Protein AF-A0A7R9KCW9-F1 (afdb_monomer)

Structure (mmCIF, N/CA/C/O backbone):
data_AF-A0A7R9KCW9-F1
#
_entry.id   AF-A0A7R9KCW9-F1
#
loop_
_atom_site.group_PDB
_atom_site.id
_atom_site.type_symbol
_atom_site.label_atom_id
_atom_site.label_alt_id
_atom_site.label_comp_id
_atom_site.label_asym_id
_atom_site.label_entity_id
_atom_site.label_seq_id
_atom_site.pdbx_PDB_ins_code
_atom_site.Cartn_x
_atom_site.Cartn_y
_atom_site.Cartn_z
_atom_site.occupancy
_atom_site.B_iso_or_equiv
_atom_site.auth_seq_id
_atom_site.auth_comp_id
_atom_site.auth_asym_id
_atom_site.auth_atom_id
_atom_site.pdbx_PDB_model_num
ATOM 1 N N . MET A 1 1 ? 47.725 -15.014 -24.627 1.00 50.59 1 MET A N 1
ATOM 2 C CA . MET A 1 1 ? 46.656 -14.684 -23.654 1.00 50.59 1 MET A CA 1
ATOM 3 C C . MET A 1 1 ? 46.216 -15.832 -22.733 1.00 50.59 1 MET A C 1
ATOM 5 O O . MET A 1 1 ? 45.660 -15.513 -21.702 1.00 50.59 1 MET A O 1
ATOM 9 N N . LYS A 1 2 ? 46.487 -17.127 -22.988 1.00 50.28 2 LYS A N 1
ATOM 10 C CA . LYS A 1 2 ? 46.028 -18.218 -22.088 1.00 50.28 2 LYS A CA 1
ATOM 11 C C . LYS A 1 2 ? 46.997 -18.673 -20.974 1.00 50.28 2 LYS A C 1
ATOM 13 O O . LYS A 1 2 ? 46.627 -19.536 -20.196 1.00 50.28 2 LYS A O 1
ATOM 18 N N . LEU A 1 3 ? 48.206 -18.106 -20.860 1.00 45.25 3 LEU A N 1
ATOM 19 C CA . LEU A 1 3 ? 49.183 -18.515 -19.830 1.00 45.25 3 LEU A CA 1
ATOM 20 C C . LEU A 1 3 ? 49.210 -17.591 -18.592 1.00 45.25 3 LEU A C 1
ATOM 22 O O . LEU A 1 3 ? 49.434 -18.066 -17.485 1.00 45.25 3 LEU A O 1
ATOM 26 N N . ASN A 1 4 ? 48.906 -16.294 -18.750 1.00 45.84 4 ASN A N 1
ATOM 27 C CA . ASN A 1 4 ? 48.857 -15.345 -17.626 1.00 45.84 4 ASN A CA 1
ATOM 28 C C . ASN A 1 4 ? 47.633 -15.541 -16.713 1.00 45.84 4 ASN A C 1
ATOM 30 O O . ASN A 1 4 ? 47.723 -15.254 -15.524 1.00 45.8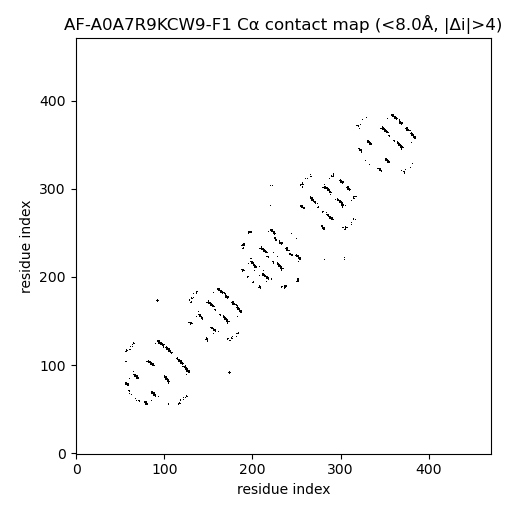4 4 ASN A O 1
ATOM 34 N N . GLU A 1 5 ? 46.512 -16.064 -17.223 1.00 47.97 5 GLU A N 1
ATOM 35 C CA . GLU A 1 5 ? 45.316 -16.299 -16.393 1.00 47.97 5 GLU A CA 1
ATOM 36 C C . GLU A 1 5 ? 45.445 -17.519 -15.472 1.00 47.97 5 GLU A C 1
ATOM 38 O O . GLU A 1 5 ? 44.931 -17.509 -14.355 1.00 47.97 5 GLU A O 1
ATOM 43 N N . ILE A 1 6 ? 46.212 -18.537 -15.879 1.00 53.75 6 ILE A N 1
ATOM 44 C CA . ILE A 1 6 ? 46.483 -19.719 -15.045 1.00 53.75 6 ILE A CA 1
ATOM 45 C C . ILE A 1 6 ? 47.361 -19.329 -13.842 1.00 53.75 6 ILE A C 1
ATOM 47 O O . ILE A 1 6 ? 47.156 -19.822 -12.735 1.00 53.75 6 ILE A O 1
ATOM 51 N N . LEU A 1 7 ? 48.289 -18.382 -14.027 1.00 51.69 7 LEU A N 1
ATOM 52 C CA . LEU A 1 7 ? 49.165 -17.900 -12.956 1.00 51.69 7 LEU A CA 1
ATOM 53 C C . LEU A 1 7 ? 48.413 -17.063 -11.904 1.00 51.69 7 LEU A C 1
ATOM 55 O O . LEU A 1 7 ? 48.680 -17.195 -10.712 1.00 51.69 7 LEU A O 1
ATOM 59 N N . LEU A 1 8 ? 47.447 -16.237 -12.322 1.00 52.38 8 LEU A N 1
ATOM 60 C CA . LEU A 1 8 ? 46.655 -15.391 -11.416 1.00 52.38 8 LEU A CA 1
ATOM 61 C C . LEU A 1 8 ? 45.645 -16.211 -10.582 1.00 52.38 8 LEU A C 1
ATOM 63 O O . LEU A 1 8 ? 45.376 -15.890 -9.421 1.00 52.38 8 LEU A O 1
ATOM 67 N N . SER A 1 9 ? 45.135 -17.309 -11.149 1.00 49.50 9 SER A N 1
ATOM 68 C CA . SER A 1 9 ? 44.224 -18.247 -10.476 1.00 49.50 9 SER A CA 1
ATOM 69 C C . SER A 1 9 ? 44.904 -19.035 -9.347 1.00 49.50 9 SER A C 1
ATOM 71 O O . SER A 1 9 ? 44.317 -19.214 -8.284 1.00 49.50 9 SER A O 1
ATOM 73 N N . ILE A 1 10 ? 46.161 -19.450 -9.523 1.00 56.12 10 ILE A N 1
ATOM 74 C CA . ILE A 1 10 ? 46.892 -20.211 -8.494 1.00 56.12 10 ILE A CA 1
ATOM 75 C C . ILE A 1 10 ? 47.267 -19.314 -7.298 1.00 56.12 10 ILE A C 1
ATOM 77 O O . ILE A 1 10 ? 47.242 -19.757 -6.149 1.00 56.12 10 ILE A O 1
ATOM 81 N N . VAL A 1 11 ? 47.561 -18.033 -7.548 1.00 56.53 11 VAL A N 1
ATOM 82 C CA . VAL A 1 11 ? 47.924 -17.055 -6.505 1.00 56.53 11 VAL A CA 1
ATOM 83 C C . VAL A 1 11 ? 46.717 -16.658 -5.644 1.00 56.53 11 VAL A C 1
ATOM 85 O O . VAL A 1 11 ? 46.855 -16.494 -4.435 1.00 56.53 11 VAL A O 1
ATOM 88 N N . THR A 1 12 ? 45.520 -16.566 -6.227 1.00 55.66 12 THR A N 1
ATOM 89 C CA . THR A 1 12 ? 44.288 -16.196 -5.504 1.00 55.66 12 THR A CA 1
ATOM 90 C C . THR A 1 12 ? 43.743 -17.329 -4.625 1.00 55.66 12 THR A C 1
ATOM 92 O O . THR A 1 12 ? 43.271 -17.067 -3.517 1.00 55.66 12 THR A O 1
ATOM 95 N N . SER A 1 13 ? 43.892 -18.595 -5.031 1.00 51.84 13 SER A N 1
ATOM 96 C CA . SER A 1 13 ? 43.466 -19.754 -4.225 1.00 51.84 13 SER A CA 1
ATOM 97 C C . SER A 1 13 ? 44.327 -20.007 -2.977 1.00 51.84 13 SER A C 1
ATOM 99 O O . SER A 1 13 ? 43.829 -20.547 -1.991 1.00 51.84 13 SER A O 1
ATOM 101 N N . LEU A 1 14 ? 45.596 -19.585 -2.971 1.00 51.84 14 LEU A N 1
ATOM 102 C CA . LEU A 1 14 ? 46.487 -19.724 -1.808 1.00 51.84 14 LEU A CA 1
ATOM 103 C C . LEU A 1 14 ? 46.259 -18.645 -0.733 1.00 51.84 14 LEU A C 1
ATOM 105 O O . LEU A 1 14 ? 46.541 -18.890 0.438 1.00 51.84 14 LEU A O 1
ATOM 109 N N . VAL A 1 15 ? 45.711 -17.482 -1.098 1.00 52.06 15 VAL A N 1
ATOM 110 C CA . VAL A 1 15 ? 45.408 -16.377 -0.164 1.00 52.06 15 VAL A CA 1
ATOM 111 C C . VAL A 1 15 ? 44.130 -16.648 0.648 1.00 52.06 15 VAL A C 1
ATOM 113 O O . VAL A 1 15 ? 44.055 -16.289 1.821 1.00 52.06 15 VAL A O 1
ATOM 116 N N . LEU A 1 16 ? 43.160 -17.370 0.080 1.00 51.16 16 LEU A N 1
ATOM 117 C CA . LEU A 1 16 ? 41.900 -17.739 0.746 1.00 51.16 16 LEU A CA 1
ATOM 118 C C . LEU A 1 16 ? 42.031 -18.889 1.764 1.00 51.16 16 LEU A C 1
ATOM 120 O O . LEU A 1 16 ? 41.194 -19.013 2.654 1.00 51.16 16 LEU A O 1
ATOM 124 N N . LEU A 1 17 ? 43.099 -19.690 1.700 1.00 49.34 17 LEU A N 1
ATOM 125 C CA . LEU A 1 17 ? 43.396 -20.738 2.691 1.00 49.34 17 LEU A CA 1
ATOM 126 C C . LEU A 1 17 ? 44.039 -20.198 3.983 1.00 49.34 17 LEU A C 1
ATOM 128 O O . LEU A 1 17 ? 44.096 -20.912 4.979 1.00 49.34 17 LEU A O 1
ATOM 132 N N . VAL A 1 18 ? 44.504 -18.944 3.983 1.00 49.41 18 VAL A N 1
ATOM 133 C CA . VAL A 1 18 ? 45.162 -18.300 5.137 1.00 49.41 18 VAL A CA 1
ATOM 134 C C . VAL A 1 18 ? 44.185 -17.447 5.963 1.00 49.41 18 VAL A C 1
ATOM 136 O O . VAL A 1 18 ? 44.467 -17.152 7.120 1.00 49.41 18 VAL A O 1
ATOM 139 N N . LEU A 1 19 ? 43.014 -17.096 5.418 1.00 49.84 19 LEU A N 1
ATOM 140 C CA . LEU A 1 19 ? 42.049 -16.194 6.065 1.00 49.84 19 LEU A CA 1
ATOM 141 C C . LEU A 1 19 ? 40.891 -16.897 6.801 1.00 49.84 19 LEU A C 1
ATOM 143 O O . LEU A 1 19 ? 40.181 -16.238 7.546 1.00 49.84 19 LEU A O 1
ATOM 147 N N . ASN A 1 20 ? 40.739 -18.221 6.680 1.00 44.97 20 ASN A N 1
ATOM 148 C CA . ASN A 1 20 ? 39.647 -18.992 7.307 1.00 44.97 20 ASN A CA 1
ATOM 149 C C . ASN A 1 20 ? 40.107 -19.862 8.494 1.00 44.97 20 ASN A C 1
ATOM 151 O O . ASN A 1 20 ? 39.636 -20.980 8.683 1.00 44.97 20 ASN A O 1
ATOM 155 N N . GLY A 1 21 ? 41.066 -19.367 9.278 1.00 47.62 21 GLY A N 1
ATOM 156 C CA . GLY A 1 21 ? 41.681 -20.100 10.388 1.00 47.62 21 GLY A CA 1
ATOM 157 C C . GLY A 1 21 ? 41.572 -19.417 11.747 1.00 47.62 21 GLY A C 1
ATOM 158 O O . GLY A 1 21 ? 42.466 -19.628 12.556 1.00 47.62 21 GLY A O 1
ATOM 159 N N . CYS A 1 22 ? 40.557 -18.583 11.989 1.00 36.50 22 CYS A N 1
ATOM 160 C CA . CYS A 1 22 ? 40.242 -18.008 13.303 1.00 36.50 22 CYS A CA 1
ATOM 161 C C . CYS A 1 22 ? 38.796 -17.496 13.303 1.00 36.50 22 CYS A C 1
ATOM 163 O O . CYS A 1 22 ? 38.552 -16.410 12.800 1.00 36.50 22 CYS A O 1
ATOM 165 N N . ASP A 1 23 ? 37.861 -18.262 13.865 1.00 32.44 23 ASP A N 1
ATOM 166 C CA . ASP A 1 23 ? 36.619 -17.717 14.421 1.00 32.44 23 ASP A CA 1
ATOM 167 C C . ASP A 1 23 ? 35.986 -18.728 15.381 1.00 32.44 23 ASP A C 1
ATOM 169 O O . ASP A 1 23 ? 35.637 -19.833 14.973 1.00 32.44 23 ASP A O 1
ATOM 173 N N . SER A 1 24 ? 35.850 -18.334 16.652 1.00 30.73 24 SER A N 1
ATOM 174 C CA . SER A 1 24 ? 34.693 -18.626 17.515 1.00 30.73 24 SER A CA 1
ATOM 175 C C . SER A 1 24 ? 34.967 -18.149 18.947 1.00 30.73 24 SER A C 1
ATOM 177 O O . SER A 1 24 ? 35.928 -18.609 19.563 1.00 30.73 24 SER A O 1
ATOM 179 N N . VAL A 1 25 ? 34.115 -17.276 19.495 1.00 31.75 25 VAL A N 1
ATOM 180 C CA . VAL A 1 25 ? 33.184 -17.555 20.617 1.00 31.75 25 VAL A CA 1
ATOM 181 C C . VAL A 1 25 ? 32.481 -16.245 21.042 1.00 31.75 25 VAL A C 1
ATOM 183 O O . VAL A 1 25 ? 33.010 -15.148 20.902 1.00 31.75 25 VAL A O 1
ATOM 186 N N . ILE A 1 26 ? 31.236 -16.409 21.489 1.00 28.64 26 ILE A N 1
ATOM 187 C CA . ILE A 1 26 ? 30.072 -15.513 21.535 1.00 28.64 26 ILE A CA 1
ATOM 188 C C . ILE A 1 26 ? 29.722 -15.141 23.002 1.00 28.64 26 ILE A C 1
ATOM 190 O O . ILE A 1 26 ? 29.742 -16.050 23.821 1.00 28.64 26 ILE A O 1
ATOM 194 N N . ASN A 1 27 ? 29.352 -13.862 23.258 1.00 25.78 27 ASN A N 1
ATOM 195 C CA . ASN A 1 27 ? 28.319 -13.280 24.179 1.00 25.78 27 ASN A CA 1
ATOM 196 C C . ASN A 1 27 ? 28.239 -13.712 25.685 1.00 25.78 27 ASN A C 1
ATOM 198 O O . ASN A 1 27 ? 28.572 -14.836 26.011 1.00 25.78 27 ASN A O 1
ATOM 202 N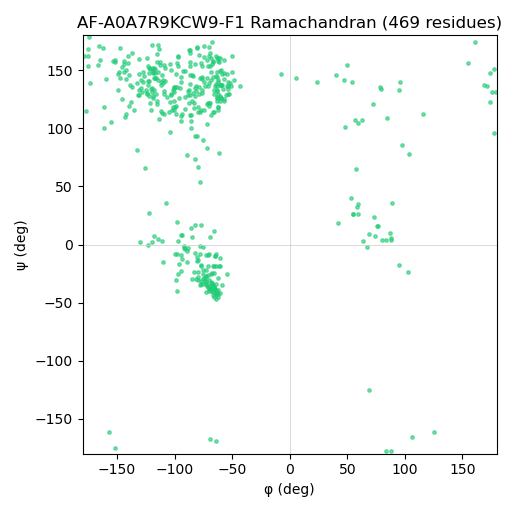 N . VAL A 1 28 ? 27.730 -12.973 26.696 1.00 26.36 28 VAL A N 1
ATOM 203 C CA . VAL A 1 28 ? 27.006 -11.684 26.867 1.00 26.36 28 VAL A CA 1
ATOM 204 C C . VAL A 1 28 ? 26.824 -11.367 28.387 1.00 26.36 28 VAL A C 1
ATOM 206 O O . VAL A 1 28 ? 26.767 -12.294 29.187 1.00 26.36 28 VAL A O 1
ATOM 209 N N . SER A 1 29 ? 26.710 -10.061 28.701 1.00 27.55 29 SER A N 1
ATOM 210 C CA . SER A 1 29 ? 26.018 -9.282 29.778 1.00 27.55 29 SER A CA 1
ATOM 211 C C . SER A 1 29 ? 26.150 -9.481 31.307 1.00 27.55 29 SER A C 1
ATOM 213 O O . SER A 1 29 ? 26.042 -10.577 31.845 1.00 27.55 29 SER A O 1
ATOM 215 N N . ASP A 1 30 ? 26.187 -8.296 31.946 1.00 27.19 30 ASP A N 1
ATOM 216 C CA . ASP A 1 30 ? 26.002 -7.861 33.348 1.00 27.19 30 ASP A CA 1
ATOM 217 C C . ASP A 1 30 ? 24.665 -8.205 34.042 1.00 27.19 30 ASP A C 1
ATOM 219 O O . ASP A 1 30 ? 23.643 -8.321 33.369 1.00 27.19 30 ASP A O 1
ATOM 223 N N . SER A 1 31 ? 24.698 -8.208 35.391 1.00 26.56 31 SER A N 1
ATOM 224 C CA . SER A 1 31 ? 23.831 -7.505 36.390 1.00 26.56 31 SER A CA 1
ATOM 225 C C . SER A 1 31 ? 23.852 -8.286 37.741 1.00 26.56 31 SER A C 1
ATOM 227 O O . SER A 1 31 ? 24.222 -9.454 37.745 1.00 26.56 31 SER A O 1
ATOM 229 N N . ASP A 1 32 ? 23.594 -7.808 38.970 1.00 24.27 32 ASP A N 1
ATOM 230 C CA . ASP A 1 32 ? 22.873 -6.656 39.524 1.00 24.27 32 ASP A CA 1
ATOM 231 C C . ASP A 1 32 ? 23.218 -6.431 41.025 1.00 24.27 32 ASP A C 1
ATOM 233 O O . ASP A 1 32 ? 23.852 -7.258 41.685 1.00 24.27 32 ASP A O 1
ATOM 237 N N . VAL A 1 33 ? 22.747 -5.294 41.551 1.00 27.94 33 VAL A N 1
ATOM 238 C CA . VAL A 1 33 ? 22.979 -4.693 42.882 1.00 27.94 33 VAL A CA 1
ATOM 239 C C . VAL A 1 33 ? 21.854 -4.996 43.913 1.00 27.94 33 VAL A C 1
ATOM 241 O O . VAL A 1 33 ? 20.745 -5.391 43.575 1.00 27.94 33 VAL A O 1
ATOM 244 N N . SER A 1 34 ? 22.199 -4.788 45.192 1.00 27.97 34 SER A N 1
ATOM 245 C CA . SER A 1 34 ? 21.525 -4.946 46.506 1.00 27.97 34 SER A CA 1
ATOM 246 C C . SER A 1 34 ? 20.124 -4.344 46.755 1.00 27.97 34 SER A C 1
ATOM 248 O O . SER A 1 34 ? 19.773 -3.341 46.146 1.00 27.97 34 SER A O 1
ATOM 250 N N . ASN A 1 35 ? 19.427 -4.822 47.810 1.00 26.61 35 ASN A N 1
ATOM 251 C CA . ASN A 1 35 ? 18.311 -4.123 48.485 1.00 26.61 35 ASN A CA 1
ATOM 252 C C . ASN A 1 35 ? 18.287 -4.305 50.024 1.00 26.61 35 ASN A C 1
ATOM 254 O O . ASN A 1 35 ? 18.709 -5.337 50.547 1.00 26.61 35 ASN A O 1
ATOM 258 N N . VAL A 1 36 ? 17.768 -3.281 50.720 1.00 25.84 36 VAL A N 1
ATOM 259 C CA . VAL A 1 36 ? 17.674 -3.084 52.187 1.00 25.84 36 VAL A CA 1
ATOM 260 C C . VAL A 1 36 ? 16.206 -3.124 52.669 1.00 25.84 36 VAL A C 1
ATOM 262 O O . VAL A 1 36 ? 15.278 -2.895 51.901 1.00 25.84 36 VAL A O 1
ATOM 265 N N . ALA A 1 37 ? 16.037 -3.437 53.959 1.00 26.89 37 ALA A N 1
ATOM 266 C CA . ALA A 1 37 ? 14.824 -3.672 54.754 1.00 26.89 37 ALA A CA 1
ATOM 267 C C . ALA A 1 37 ? 13.907 -2.458 55.046 1.00 26.89 37 ALA A C 1
ATOM 269 O O . ALA A 1 37 ? 14.385 -1.329 55.016 1.00 26.89 37 ALA A O 1
ATOM 270 N N . GLN A 1 38 ? 12.653 -2.716 55.487 1.00 27.94 38 GLN A N 1
ATOM 271 C CA . GLN A 1 38 ? 11.985 -2.052 56.639 1.00 27.94 38 GLN A CA 1
ATOM 272 C C . GLN A 1 38 ? 10.583 -2.618 56.994 1.00 27.94 38 GLN A C 1
ATOM 274 O O . GLN A 1 38 ? 10.016 -3.425 56.264 1.00 27.94 38 GLN A O 1
ATOM 279 N N . SER A 1 39 ? 10.068 -2.210 58.165 1.00 25.56 39 SER A N 1
ATOM 280 C CA . SER A 1 39 ? 9.071 -2.866 59.032 1.00 25.56 39 SER A CA 1
ATOM 281 C C . SER A 1 39 ? 7.897 -1.959 59.489 1.00 25.56 39 SER A C 1
ATOM 283 O O . SER A 1 39 ? 8.146 -0.815 59.841 1.00 25.56 39 SER A O 1
ATOM 285 N N . VAL A 1 40 ? 6.698 -2.558 59.651 1.00 27.06 40 VAL A N 1
ATOM 286 C CA . VAL A 1 40 ? 5.770 -2.537 60.831 1.00 27.06 40 VAL A CA 1
ATOM 287 C C . VAL A 1 40 ? 4.805 -1.352 61.169 1.00 27.06 40 VAL A C 1
ATOM 289 O O . VAL A 1 40 ? 5.204 -0.206 61.317 1.00 27.06 40 VAL A O 1
ATOM 292 N N . ALA A 1 41 ? 3.555 -1.778 61.480 1.00 26.66 41 ALA A N 1
ATOM 293 C CA . ALA A 1 41 ? 2.550 -1.367 62.505 1.00 26.66 41 ALA A CA 1
ATOM 294 C C . ALA A 1 41 ? 1.388 -0.372 62.251 1.00 26.66 41 ALA A C 1
ATOM 296 O O . ALA A 1 41 ? 1.516 0.678 61.635 1.00 26.66 41 ALA A O 1
ATOM 297 N N . GLN A 1 42 ? 0.246 -0.765 62.848 1.00 27.78 42 GLN A N 1
ATOM 298 C CA . GLN A 1 42 ? -1.128 -0.232 62.867 1.00 27.78 42 GLN A CA 1
ATOM 299 C C . GLN A 1 42 ? -1.562 0.267 64.274 1.00 27.78 42 GLN A C 1
ATOM 301 O O . GLN A 1 42 ? -0.932 -0.084 65.266 1.00 27.78 42 GLN A O 1
ATOM 306 N N . HIS A 1 43 ? -2.745 0.920 64.302 1.00 29.52 43 HIS A N 1
ATOM 307 C CA . HIS A 1 43 ? -3.868 0.856 65.281 1.00 29.52 43 HIS A CA 1
ATOM 308 C C . HIS A 1 43 ? -4.257 2.091 66.138 1.00 29.52 43 HIS A C 1
ATOM 310 O O . HIS A 1 43 ? -3.548 2.500 67.045 1.00 29.52 43 HIS A O 1
ATOM 316 N N . ASN A 1 44 ? -5.464 2.610 65.828 1.00 29.92 44 ASN A N 1
ATOM 317 C CA . ASN A 1 44 ? -6.700 2.833 66.624 1.00 29.92 44 ASN A CA 1
ATOM 318 C C . ASN A 1 44 ? -6.663 2.981 68.166 1.00 29.92 44 ASN A C 1
ATOM 320 O O . ASN A 1 44 ? -6.124 2.109 68.834 1.00 29.92 44 ASN A O 1
ATOM 324 N N . HIS A 1 45 ? -7.464 3.919 68.724 1.00 28.23 45 HIS A N 1
ATOM 325 C CA . HIS A 1 45 ? -8.720 3.632 69.475 1.00 28.23 45 HIS A CA 1
ATOM 326 C C . HIS A 1 45 ? -9.475 4.878 70.040 1.00 28.23 45 HIS A C 1
ATOM 328 O O . HIS A 1 45 ? -8.898 5.745 70.680 1.00 28.23 45 HIS A O 1
ATOM 334 N N . ILE A 1 46 ? -10.791 4.891 69.766 1.00 32.88 46 ILE A N 1
ATOM 335 C CA . ILE A 1 46 ? -12.043 5.234 70.502 1.00 32.88 46 ILE A CA 1
ATOM 336 C C . ILE A 1 46 ? -11.983 5.837 71.937 1.00 32.88 46 ILE A C 1
ATOM 338 O O . ILE A 1 46 ? -11.249 5.337 72.779 1.00 32.88 46 ILE A O 1
ATOM 342 N N . THR A 1 47 ? -12.889 6.782 72.274 1.00 30.03 47 THR A N 1
ATOM 343 C CA . THR A 1 47 ? -14.000 6.644 73.277 1.00 30.03 47 THR A CA 1
ATOM 344 C C . THR A 1 47 ? -14.819 7.929 73.483 1.00 30.03 47 THR A C 1
ATOM 346 O O . THR A 1 47 ? -14.338 9.039 73.291 1.00 30.03 47 THR A O 1
ATOM 349 N N . ALA A 1 48 ? -16.090 7.729 73.847 1.00 31.89 48 ALA A N 1
ATOM 350 C CA . ALA A 1 48 ? -17.147 8.706 74.115 1.00 31.89 48 ALA A CA 1
ATOM 351 C C . ALA A 1 48 ? -17.574 8.657 75.594 1.00 31.89 48 ALA A C 1
ATOM 353 O O . ALA A 1 48 ? -17.320 7.635 76.222 1.00 31.89 48 ALA A O 1
ATOM 354 N N . THR A 1 49 ? -18.290 9.686 76.080 1.00 35.41 49 THR A N 1
ATOM 355 C CA . THR A 1 49 ? -19.525 9.613 76.916 1.00 35.41 49 THR A CA 1
ATOM 356 C C . THR A 1 49 ? -19.919 10.997 77.457 1.00 35.41 49 THR A C 1
ATOM 358 O O . THR A 1 49 ? -19.044 11.667 77.992 1.00 35.41 49 THR A O 1
ATOM 361 N N . ASP A 1 50 ? -21.214 11.362 77.424 1.00 33.00 50 ASP A N 1
ATOM 362 C CA . ASP A 1 50 ? -21.996 11.758 78.623 1.00 33.00 50 ASP A CA 1
ATOM 363 C C . ASP A 1 50 ? -23.531 11.768 78.354 1.00 33.00 50 ASP A C 1
ATOM 365 O O . ASP A 1 50 ? -23.960 11.783 77.199 1.00 33.00 50 ASP A O 1
ATOM 369 N N . ARG A 1 51 ? -24.355 11.681 79.415 1.00 39.38 51 ARG A N 1
ATOM 370 C CA . ARG A 1 51 ? -25.764 11.220 79.460 1.00 39.38 51 ARG A CA 1
ATOM 371 C C . ARG A 1 51 ? -26.734 12.284 80.044 1.00 39.38 51 ARG A C 1
ATOM 373 O O . ARG A 1 51 ? -26.356 13.032 80.933 1.00 39.38 51 ARG A O 1
ATOM 380 N N . ASN A 1 52 ? -28.018 12.204 79.643 1.00 36.78 52 ASN A N 1
ATOM 381 C CA . ASN A 1 52 ? -29.269 12.719 80.269 1.00 36.78 52 ASN A CA 1
ATOM 382 C C . ASN A 1 52 ? -29.972 13.983 79.709 1.00 36.78 52 ASN A C 1
ATOM 384 O O . ASN A 1 52 ? -30.054 15.011 80.372 1.00 36.78 52 ASN A O 1
ATOM 388 N N . GLN A 1 53 ? -30.691 13.803 78.593 1.00 41.47 53 GLN A N 1
ATOM 389 C CA . GLN A 1 53 ? -32.073 14.278 78.383 1.00 41.47 53 GLN A CA 1
ATOM 390 C C . GLN A 1 53 ? -32.802 13.194 77.564 1.00 41.47 53 GLN A C 1
ATOM 392 O O . GLN A 1 53 ? -32.463 12.985 76.404 1.00 41.47 53 GLN A O 1
ATOM 397 N N . HIS A 1 54 ? -33.752 12.450 78.150 1.00 53.72 54 HIS A N 1
ATOM 398 C CA . HIS A 1 54 ? -34.502 11.411 77.419 1.00 53.72 54 HIS A CA 1
ATOM 399 C C . HIS A 1 54 ? -35.645 12.039 76.624 1.00 53.72 54 HIS A C 1
ATOM 401 O O . HIS A 1 54 ? -36.823 11.921 76.949 1.00 53.72 54 HIS A O 1
ATOM 407 N N . PHE A 1 55 ? -35.276 12.706 75.543 1.00 53.97 55 PHE A N 1
ATOM 408 C CA . PHE A 1 55 ? -36.117 12.647 74.372 1.00 53.97 55 PHE A CA 1
ATOM 409 C C . PHE A 1 55 ? -35.745 11.363 73.627 1.00 53.97 55 PHE A C 1
ATOM 411 O O . PHE A 1 55 ? -34.578 11.167 73.286 1.00 53.97 55 PHE A O 1
ATOM 418 N N . HIS A 1 56 ? -36.711 10.470 73.407 1.00 70.44 56 HIS A N 1
ATOM 419 C CA . HIS A 1 56 ? -36.506 9.304 72.547 1.00 70.44 56 HIS A CA 1
ATOM 420 C C . HIS A 1 56 ? -36.440 9.807 71.106 1.00 70.44 56 HIS A C 1
ATOM 422 O O . HIS A 1 56 ? -37.446 9.891 70.402 1.00 70.44 56 HIS A O 1
ATOM 428 N N . PHE A 1 57 ? -35.258 10.265 70.720 1.00 80.50 57 PHE A N 1
ATOM 429 C CA . PHE A 1 57 ? -34.935 10.649 69.364 1.00 80.50 57 PHE A CA 1
ATOM 430 C C . PHE A 1 57 ? -33.959 9.636 68.790 1.00 80.50 57 PHE A C 1
ATOM 432 O O . PHE A 1 57 ? -33.042 9.170 69.472 1.00 80.50 57 PHE A O 1
ATOM 439 N N . CYS A 1 58 ? -34.130 9.303 67.522 1.00 84.19 58 CYS A N 1
ATOM 440 C CA . CYS A 1 58 ? -33.058 8.655 66.798 1.00 84.19 58 CYS A CA 1
ATOM 441 C C . CYS A 1 58 ? -32.024 9.707 66.392 1.00 84.19 58 CYS A C 1
ATOM 443 O O . CYS A 1 58 ? -32.364 10.841 66.048 1.00 84.19 58 CYS A O 1
ATOM 445 N N . GLY A 1 59 ? -30.752 9.316 66.427 1.00 86.19 59 GLY A N 1
ATOM 446 C CA . GLY A 1 59 ? -29.719 10.034 65.688 1.00 86.19 59 GLY A CA 1
ATOM 447 C C . GLY A 1 59 ? -29.903 9.840 64.183 1.00 86.19 59 GLY A C 1
ATOM 448 O O . GLY A 1 59 ? -30.925 9.322 63.724 1.00 86.19 59 GLY A O 1
ATOM 449 N N . GLU A 1 60 ? -28.892 10.214 63.411 1.00 88.25 60 GLU A N 1
ATOM 450 C CA . GLU A 1 60 ? -28.898 10.030 61.961 1.00 88.25 60 GLU A CA 1
ATOM 451 C C . GLU A 1 60 ? -29.233 8.581 61.554 1.00 88.25 60 GLU A C 1
ATOM 453 O O . GLU A 1 60 ? -28.776 7.632 62.207 1.00 88.25 60 GLU A O 1
ATOM 458 N N . PRO A 1 61 ? -30.048 8.391 60.496 1.00 88.69 61 PRO A N 1
ATOM 459 C CA . PRO A 1 61 ? -30.277 7.078 59.915 1.00 88.69 61 PRO A CA 1
ATOM 460 C C . PRO A 1 61 ? -28.944 6.374 59.616 1.00 88.69 61 PRO A C 1
ATOM 462 O O . PRO A 1 61 ? -28.032 7.009 59.083 1.00 88.69 61 PRO A O 1
ATOM 465 N N . PRO A 1 62 ? -28.802 5.074 59.927 1.00 90.69 62 PRO A N 1
ATOM 466 C CA . PRO A 1 62 ? -27.567 4.336 59.688 1.00 90.69 62 PRO A CA 1
ATOM 467 C C . PRO A 1 62 ? -27.145 4.371 58.219 1.00 90.69 62 PRO A C 1
ATOM 469 O O . PRO A 1 62 ? -27.976 4.376 57.314 1.00 90.69 62 PRO A O 1
ATOM 472 N N . VAL A 1 63 ? -25.843 4.351 57.952 1.00 90.12 63 VAL A N 1
ATOM 473 C CA . VAL A 1 63 ? -25.354 4.256 56.573 1.00 90.12 63 VAL A CA 1
ATOM 474 C C . VAL A 1 63 ? -25.660 2.859 56.033 1.00 90.12 63 VAL A C 1
ATOM 476 O O . VAL A 1 63 ? -25.218 1.860 56.600 1.00 90.12 63 VAL A O 1
ATOM 479 N N . VAL A 1 64 ? -26.405 2.798 54.930 1.00 91.88 64 VAL A N 1
ATOM 480 C CA . VAL A 1 64 ? -26.647 1.571 54.165 1.00 91.88 64 VAL A CA 1
ATOM 481 C C . VAL A 1 64 ? -25.711 1.584 52.959 1.00 91.88 64 VAL A C 1
ATOM 483 O O . VAL A 1 64 ? -25.582 2.594 52.272 1.00 91.88 64 VAL A O 1
ATOM 486 N N . VAL A 1 65 ? -25.011 0.477 52.722 1.00 93.19 65 VAL A N 1
ATOM 487 C CA . VAL A 1 65 ? -24.018 0.384 51.643 1.00 93.19 65 VAL A CA 1
ATOM 488 C C . VAL A 1 65 ? -24.712 0.503 50.283 1.00 93.19 65 VAL A C 1
ATOM 490 O O . VAL A 1 65 ? -25.664 -0.225 50.009 1.00 93.19 65 VAL A O 1
ATOM 493 N N . ASN A 1 66 ? -24.199 1.391 49.427 1.00 94.12 66 ASN A N 1
ATOM 494 C CA . ASN A 1 66 ? -24.739 1.702 48.099 1.00 94.12 66 ASN A CA 1
ATOM 495 C C . ASN A 1 66 ? -26.197 2.199 48.110 1.00 94.12 66 ASN A C 1
ATOM 497 O O . ASN A 1 66 ? -26.963 1.888 47.194 1.00 94.12 66 ASN A O 1
ATOM 501 N N . ALA A 1 67 ? -26.606 2.909 49.163 1.00 94.00 67 ALA A N 1
ATOM 502 C CA . ALA A 1 67 ? -27.922 3.520 49.261 1.00 94.00 67 ALA A CA 1
ATOM 503 C C . ALA A 1 67 ? -27.870 4.850 50.016 1.00 94.00 67 ALA A C 1
ATOM 505 O O . ALA A 1 67 ? -27.067 5.056 50.927 1.00 94.00 67 ALA A O 1
ATOM 506 N N . VAL A 1 68 ? -28.809 5.732 49.690 1.00 92.69 68 VAL A N 1
ATOM 507 C CA . VAL A 1 68 ? -28.964 7.047 50.313 1.00 92.69 68 VAL A CA 1
ATOM 508 C C . VAL A 1 68 ? -30.361 7.202 50.889 1.00 92.69 68 VAL A C 1
ATOM 510 O O . VAL A 1 68 ? -31.349 6.837 50.253 1.00 92.69 68 VAL A O 1
ATOM 513 N N . SER A 1 69 ? -30.464 7.769 52.092 1.00 90.75 69 SER A N 1
ATOM 514 C CA . SER A 1 69 ? -31.763 8.086 52.686 1.00 90.75 69 SER A CA 1
ATOM 515 C C . SER A 1 69 ? -32.265 9.462 52.249 1.00 90.75 69 SER A C 1
ATOM 517 O O . SER A 1 69 ? -31.504 10.418 52.064 1.00 90.75 69 SER A O 1
ATOM 519 N N . ASN A 1 70 ? -33.581 9.586 52.104 1.00 90.06 70 ASN A N 1
ATOM 520 C CA . ASN A 1 70 ? -34.255 10.852 51.816 1.00 90.06 70 ASN A CA 1
ATOM 521 C C . ASN A 1 70 ? -34.000 11.928 52.893 1.00 90.06 70 ASN A C 1
ATOM 523 O O . ASN A 1 70 ? -33.869 13.103 52.550 1.00 90.06 70 ASN A O 1
ATOM 527 N N . LEU A 1 71 ? -33.886 11.536 54.166 1.00 84.75 71 LEU A N 1
ATOM 528 C CA . LEU A 1 71 ? -33.672 12.452 55.293 1.00 84.75 71 LEU A CA 1
ATOM 529 C C . LEU A 1 71 ? -32.271 13.081 55.295 1.00 84.75 71 LEU A C 1
ATOM 531 O O . LEU A 1 71 ? -32.118 14.237 55.689 1.00 84.75 71 LEU A O 1
ATOM 535 N N . MET A 1 72 ? -31.262 12.375 54.780 1.00 78.44 72 MET A N 1
ATOM 536 C CA . MET A 1 72 ? -29.885 12.882 54.716 1.00 78.44 72 MET A CA 1
ATOM 537 C C . MET A 1 72 ? -29.630 13.799 53.508 1.00 78.44 72 MET A C 1
ATOM 539 O O . MET A 1 72 ? -28.593 14.457 53.438 1.00 78.44 72 MET A O 1
ATOM 543 N N . ARG A 1 73 ? -30.590 13.920 52.576 1.00 70.12 73 ARG A N 1
ATOM 544 C CA . ARG A 1 73 ? -30.460 14.718 51.341 1.00 70.12 73 ARG A CA 1
ATOM 545 C C . ARG A 1 73 ? -30.338 16.231 51.586 1.00 70.12 73 ARG A C 1
ATOM 547 O O . ARG A 1 73 ? -29.781 16.928 50.746 1.00 70.12 73 ARG A O 1
ATOM 554 N N . ASN A 1 74 ? -30.837 16.734 52.722 1.00 63.03 74 ASN A N 1
ATOM 555 C CA . ASN A 1 74 ? -30.978 18.174 52.994 1.00 63.03 74 ASN A CA 1
ATOM 556 C C . ASN A 1 74 ? -30.159 18.708 54.194 1.00 63.03 74 ASN A C 1
ATOM 558 O O . ASN A 1 74 ? -30.349 19.868 54.553 1.00 63.03 74 ASN A O 1
ATOM 562 N N . GLN A 1 75 ? -29.279 17.898 54.808 1.00 60.72 75 GLN A N 1
ATOM 563 C CA . GLN A 1 75 ? -28.252 18.250 55.826 1.00 60.72 75 GLN A CA 1
ATOM 564 C C . GLN A 1 75 ? -28.623 19.238 56.965 1.00 60.72 75 GLN A C 1
ATOM 566 O O . GLN A 1 75 ? -27.742 19.797 57.613 1.00 60.72 75 GLN A O 1
ATOM 571 N N . LYS A 1 76 ? -29.908 19.477 57.252 1.00 62.31 76 LYS A N 1
ATOM 572 C CA . LYS A 1 76 ? -30.342 20.506 58.218 1.00 62.31 76 LYS A CA 1
ATOM 573 C C . LYS A 1 76 ? -30.694 19.979 59.612 1.00 62.31 76 LYS A C 1
ATOM 575 O O . LYS A 1 76 ? -30.926 20.794 60.499 1.00 62.31 76 LYS A O 1
ATOM 580 N N . HIS A 1 77 ? -30.755 18.663 59.818 1.00 67.06 77 HIS A N 1
ATOM 581 C CA . HIS A 1 77 ? -31.185 18.065 61.085 1.00 67.06 77 HIS A CA 1
ATOM 582 C C . HIS A 1 77 ? -30.483 16.721 61.328 1.00 67.06 77 HIS A C 1
ATOM 584 O O . HIS A 1 77 ? -30.445 15.886 60.429 1.00 67.06 77 HIS A O 1
ATOM 590 N N . ASN A 1 78 ? -29.954 16.518 62.537 1.00 74.19 78 ASN A N 1
ATOM 591 C CA . ASN A 1 78 ? -29.238 15.309 62.981 1.00 74.19 78 ASN A CA 1
ATOM 592 C C . ASN A 1 78 ? -29.981 14.536 64.094 1.00 74.19 78 ASN A C 1
ATOM 594 O O . ASN A 1 78 ? -29.464 13.559 64.635 1.00 74.19 78 ASN A O 1
ATOM 598 N N . VAL A 1 79 ? -31.192 14.984 64.441 1.00 82.25 79 VAL A N 1
ATOM 599 C CA . VAL A 1 79 ? -32.045 14.424 65.496 1.00 82.25 79 VAL A CA 1
ATOM 600 C C . VAL A 1 79 ? -33.454 14.215 64.939 1.00 82.25 79 VAL A C 1
ATOM 602 O O . VAL A 1 79 ? -34.033 15.149 64.372 1.00 82.25 79 VAL A O 1
ATOM 605 N N . PHE A 1 80 ? -33.991 13.006 65.116 1.00 86.38 80 PHE A N 1
ATOM 606 C CA . PHE A 1 80 ? -35.219 12.513 64.481 1.00 86.38 80 PHE A CA 1
ATOM 607 C C . PHE A 1 80 ? -36.212 11.972 65.513 1.00 86.38 80 PHE A C 1
ATOM 609 O O . PHE A 1 80 ? -35.824 11.313 66.479 1.00 86.38 80 PHE A O 1
ATOM 616 N N . LYS A 1 81 ? -37.504 12.248 65.334 1.00 86.44 81 LYS A N 1
ATOM 617 C CA . LYS A 1 81 ? -38.572 11.830 66.260 1.00 86.44 81 LYS A CA 1
ATOM 618 C C . LYS A 1 81 ? -38.914 10.353 66.104 1.00 86.44 81 LYS A C 1
ATOM 620 O O . LYS A 1 81 ? -38.963 9.833 64.994 1.00 86.44 81 LYS A O 1
ATOM 625 N N . VAL A 1 82 ? -39.234 9.689 67.217 1.00 86.56 82 VAL A N 1
ATOM 626 C CA . VAL A 1 82 ? -39.878 8.367 67.173 1.00 86.56 82 VAL A CA 1
ATOM 627 C C . VAL A 1 82 ? -41.134 8.439 66.308 1.00 86.56 82 VAL A C 1
ATOM 629 O O . VAL A 1 82 ? -41.939 9.363 66.431 1.00 86.56 82 VAL A O 1
ATOM 632 N N . GLY A 1 83 ? -41.274 7.460 65.422 1.00 86.69 83 GLY A N 1
ATOM 633 C CA . GLY A 1 83 ? -42.308 7.404 64.400 1.00 86.69 83 GLY A CA 1
ATOM 634 C C . GLY A 1 83 ? -41.877 7.952 63.037 1.00 86.69 83 GLY A C 1
ATOM 635 O O . GLY A 1 83 ? -42.526 7.606 62.052 1.00 86.69 83 GLY A O 1
ATOM 636 N N . GLU A 1 84 ? -40.794 8.738 62.943 1.00 89.56 84 GLU A N 1
ATOM 637 C CA . GLU A 1 84 ? -40.269 9.203 61.651 1.00 89.56 84 GLU A CA 1
ATOM 638 C C . GLU A 1 84 ? -39.725 8.044 60.817 1.00 89.56 84 GLU A C 1
ATOM 640 O O . GLU A 1 84 ? -39.153 7.086 61.342 1.00 89.56 84 GLU A O 1
ATOM 645 N N . ILE A 1 85 ? -39.917 8.152 59.503 1.00 90.75 85 ILE A N 1
ATOM 646 C CA . ILE A 1 85 ? -39.559 7.126 58.528 1.00 90.75 85 ILE A CA 1
ATOM 647 C C . ILE A 1 85 ? -38.469 7.686 57.619 1.00 90.75 85 ILE A C 1
ATOM 649 O O . ILE A 1 85 ? -38.652 8.724 56.974 1.00 90.75 85 ILE A O 1
ATOM 653 N N . ALA A 1 86 ? -37.342 6.984 57.559 1.00 90.44 86 ALA A N 1
ATOM 654 C CA . ALA A 1 86 ? -36.316 7.209 56.558 1.00 90.44 86 ALA A CA 1
ATOM 655 C C . ALA A 1 86 ? -36.530 6.215 55.414 1.00 90.44 86 ALA A C 1
ATOM 657 O O . ALA A 1 86 ? -36.599 5.005 55.628 1.00 90.44 86 ALA A O 1
ATOM 658 N N . ILE A 1 87 ? -36.636 6.743 54.198 1.00 93.38 87 ILE A N 1
ATOM 659 C CA . ILE A 1 87 ? -36.766 5.964 52.969 1.00 93.38 87 ILE A CA 1
ATOM 660 C C . ILE A 1 87 ? -35.403 5.967 52.290 1.00 93.38 87 ILE A C 1
ATOM 662 O O . ILE A 1 87 ? -34.900 7.022 51.887 1.00 93.38 87 ILE A O 1
ATOM 666 N N . TYR A 1 88 ? -34.802 4.792 52.184 1.00 94.06 88 TYR A N 1
ATOM 667 C CA . TYR A 1 88 ? -33.592 4.559 51.421 1.00 94.06 88 TYR A CA 1
ATOM 668 C C . TYR A 1 88 ? -33.916 4.307 49.956 1.00 94.06 88 TYR A C 1
ATOM 670 O O . TYR A 1 88 ? -34.916 3.692 49.597 1.00 94.06 88 TYR A O 1
ATOM 678 N N . SER A 1 89 ? -33.021 4.770 49.099 1.00 94.25 89 SER A N 1
ATOM 679 C CA . SER A 1 89 ? -32.999 4.436 47.682 1.00 94.25 89 SER A CA 1
ATOM 680 C C . SER A 1 89 ? -31.591 3.981 47.338 1.00 94.25 89 SER A C 1
ATOM 682 O O . SER A 1 89 ? -30.630 4.622 47.766 1.00 94.25 89 SER A O 1
ATOM 684 N N . CYS A 1 90 ? -31.460 2.885 46.589 1.00 95.56 90 CYS A N 1
ATOM 685 C CA . CYS A 1 90 ? -30.152 2.447 46.114 1.00 95.56 90 CYS A CA 1
ATOM 686 C C . CYS A 1 90 ? -29.491 3.546 45.263 1.00 95.56 90 CYS A C 1
ATOM 688 O O . CYS A 1 90 ? -30.166 4.305 44.558 1.00 95.56 90 CYS A O 1
ATOM 690 N N . ASP A 1 91 ? -28.166 3.624 45.342 1.00 95.69 91 ASP A N 1
ATOM 691 C CA . ASP A 1 91 ? -27.362 4.553 44.558 1.00 95.69 91 ASP A CA 1
ATOM 692 C C . ASP A 1 91 ? -27.497 4.272 43.057 1.00 95.69 91 ASP A C 1
ATOM 694 O O . ASP A 1 91 ? -27.830 3.167 42.623 1.00 95.69 91 ASP A O 1
ATOM 698 N N . VAL A 1 92 ? -27.200 5.275 42.228 1.00 94.62 92 VAL A N 1
ATOM 699 C CA . VAL A 1 92 ? -27.266 5.130 40.768 1.00 94.62 92 VAL A CA 1
ATOM 700 C C . VAL A 1 92 ? -26.370 3.975 40.311 1.00 94.62 92 VAL A C 1
ATOM 702 O O . VAL A 1 92 ? -25.163 3.982 40.551 1.00 94.62 92 VAL A O 1
ATOM 705 N N . GLY A 1 93 ? -26.972 3.011 39.610 1.00 94.50 93 GLY A N 1
ATOM 706 C CA . GLY A 1 93 ? -26.303 1.801 39.130 1.00 94.50 93 GLY A CA 1
ATOM 707 C C . GLY A 1 93 ? -26.279 0.646 40.128 1.00 94.50 93 GLY A C 1
ATOM 708 O O . GLY A 1 93 ? -25.617 -0.358 39.864 1.00 94.50 93 GLY A O 1
ATOM 709 N N . TYR A 1 94 ? -27.027 0.762 41.225 1.00 96.06 94 TYR A N 1
ATOM 710 C CA . TYR A 1 94 ? -27.321 -0.314 42.160 1.00 96.06 94 TYR A CA 1
ATOM 711 C C . TYR A 1 94 ? -28.825 -0.604 42.189 1.00 96.06 94 TYR A C 1
ATOM 713 O O . TYR A 1 94 ? -29.649 0.305 42.093 1.00 96.06 94 TYR A O 1
ATOM 721 N N . GLU A 1 95 ? -29.181 -1.877 42.329 1.00 94.94 95 GLU A N 1
ATOM 722 C CA . GLU A 1 95 ? -30.557 -2.360 42.431 1.00 94.94 95 GLU A CA 1
ATOM 723 C C . GLU A 1 95 ? -30.799 -3.075 43.763 1.00 94.94 95 GLU A C 1
ATOM 725 O O . GLU A 1 95 ? -29.890 -3.665 44.359 1.00 94.94 95 GLU A O 1
ATOM 730 N N . LYS A 1 96 ? -32.043 -3.006 44.242 1.00 94.81 96 LYS A N 1
ATOM 731 C CA . LYS A 1 96 ? -32.478 -3.667 45.471 1.00 94.81 96 LYS A CA 1
ATOM 732 C C . LYS A 1 96 ? -32.538 -5.175 45.252 1.00 94.81 96 LYS A C 1
ATOM 734 O O . LYS A 1 96 ? -33.308 -5.651 44.423 1.00 94.81 96 LYS A O 1
ATOM 739 N N . VAL A 1 97 ? -31.786 -5.919 46.057 1.00 94.94 97 VAL A N 1
ATOM 740 C CA . VAL A 1 97 ? -31.785 -7.390 46.033 1.00 94.94 97 VAL A CA 1
ATOM 741 C C . VAL A 1 97 ? -32.690 -7.968 47.118 1.00 94.94 97 VAL A C 1
ATOM 743 O O . VAL A 1 97 ? -33.400 -8.940 46.874 1.00 94.94 97 VAL A O 1
ATOM 746 N N . SER A 1 98 ? -32.694 -7.370 48.311 1.00 95.00 98 SER A N 1
ATOM 747 C CA . SER A 1 98 ? -33.512 -7.817 49.447 1.00 95.00 98 SER A CA 1
ATOM 748 C C . SER A 1 98 ? -33.661 -6.725 50.515 1.00 95.00 98 SER A C 1
ATOM 750 O O . SER A 1 98 ? -32.952 -5.720 50.475 1.00 95.00 98 SER A O 1
ATOM 752 N N . GLY A 1 99 ? -34.566 -6.934 51.479 1.00 93.19 99 GLY A N 1
ATOM 753 C CA . GLY A 1 99 ? -34.806 -6.029 52.613 1.00 93.19 99 GLY A CA 1
ATOM 754 C C . GLY A 1 99 ? -35.826 -4.921 52.346 1.00 93.19 99 GLY A C 1
ATOM 755 O O . GLY A 1 99 ? -36.426 -4.853 51.268 1.00 93.19 99 GLY A O 1
ATOM 756 N N . ASN A 1 100 ? -36.035 -4.051 53.334 1.00 91.31 100 ASN A N 1
ATOM 757 C CA . ASN A 1 100 ? -37.006 -2.959 53.276 1.00 91.31 100 ASN A CA 1
ATOM 758 C C . ASN A 1 100 ? -36.338 -1.621 52.951 1.00 91.31 100 ASN A C 1
ATOM 760 O O . ASN A 1 100 ? -35.313 -1.271 53.522 1.00 91.31 100 ASN A O 1
ATOM 764 N N . GLU A 1 101 ? -36.940 -0.849 52.045 1.00 93.81 101 GLU A N 1
ATOM 765 C CA . GLU A 1 101 ? -36.476 0.513 51.728 1.00 93.81 101 GLU A CA 1
ATOM 766 C C . GLU A 1 101 ? -36.878 1.523 52.804 1.00 93.81 101 GLU A C 1
ATOM 768 O O . GLU A 1 101 ? -36.292 2.594 52.894 1.00 93.81 101 GLU A O 1
ATOM 773 N N . GLU A 1 102 ? -37.844 1.177 53.648 1.00 94.31 102 GLU A N 1
ATOM 774 C CA . GLU A 1 102 ? -38.321 2.015 54.738 1.00 94.31 102 GLU A CA 1
ATOM 775 C C . GLU A 1 102 ? -37.754 1.515 56.065 1.00 94.31 102 GLU A C 1
ATOM 777 O O . GLU A 1 102 ? -37.865 0.335 56.405 1.00 94.31 102 GLU A O 1
ATOM 782 N N . THR A 1 103 ? -37.173 2.430 56.835 1.00 93.12 103 THR A N 1
ATOM 783 C CA . THR A 1 103 ? -36.800 2.196 58.229 1.00 93.12 103 THR A CA 1
ATOM 784 C C . THR A 1 103 ? -37.483 3.227 59.108 1.00 93.12 103 THR A C 1
ATOM 786 O O . THR A 1 103 ? -37.586 4.400 58.738 1.00 93.12 103 THR A O 1
ATOM 789 N N . GLN A 1 104 ? -37.955 2.808 60.276 1.00 93.25 104 GLN A N 1
ATOM 790 C CA . GLN A 1 104 ? -38.660 3.690 61.193 1.00 93.25 104 GLN A CA 1
ATOM 791 C C . GLN A 1 104 ? -37.860 3.873 62.477 1.00 93.25 104 GLN A C 1
ATOM 793 O O . GLN A 1 104 ? -37.252 2.932 62.992 1.00 93.25 104 GLN A O 1
ATOM 798 N N . CYS A 1 105 ? -37.867 5.093 63.012 1.00 91.31 105 CYS A N 1
ATOM 799 C CA . CYS A 1 105 ? -37.350 5.357 64.343 1.00 91.31 105 CYS A CA 1
ATOM 800 C C . CYS A 1 105 ? -38.322 4.777 65.378 1.00 91.31 105 CYS A C 1
ATOM 802 O O . CYS A 1 105 ? -39.384 5.351 65.631 1.00 91.31 105 CYS A O 1
ATOM 804 N N . VAL A 1 106 ? -37.974 3.633 65.966 1.00 90.12 106 VAL A N 1
ATOM 805 C CA . VAL A 1 106 ? -38.814 2.925 66.941 1.00 90.12 106 VAL A CA 1
ATOM 806 C C . VAL A 1 106 ? -38.179 2.945 68.325 1.00 90.12 106 VAL A C 1
ATOM 808 O O . VAL A 1 106 ? -36.961 3.065 68.469 1.00 90.12 106 VAL A O 1
ATOM 811 N N . VAL A 1 107 ? -39.014 2.837 69.357 1.00 86.62 107 VAL A N 1
ATOM 812 C CA . VAL A 1 107 ? -38.544 2.650 70.733 1.00 86.62 107 VAL A CA 1
ATOM 813 C C . VAL A 1 107 ? -38.165 1.185 70.911 1.00 86.62 107 VAL A C 1
ATOM 815 O O . VAL A 1 107 ? -38.943 0.293 70.585 1.00 86.62 107 VAL A O 1
ATOM 818 N N . THR A 1 108 ? -36.968 0.945 71.425 1.00 82.12 108 THR A N 1
ATOM 819 C CA . THR A 1 108 ? -36.423 -0.383 71.705 1.00 82.12 108 THR A CA 1
ATOM 820 C C . THR A 1 108 ? -35.963 -0.455 73.153 1.00 82.12 108 THR A C 1
ATOM 822 O O . THR A 1 108 ? -35.404 0.516 73.673 1.00 82.12 108 THR A O 1
ATOM 825 N N . ASP A 1 109 ? -36.116 -1.615 73.784 1.00 79.81 109 ASP A N 1
ATOM 826 C CA . ASP A 1 109 ? -35.575 -1.845 75.121 1.00 79.81 109 ASP A CA 1
ATOM 827 C C . ASP A 1 109 ? -34.042 -1.804 75.076 1.00 79.81 109 ASP A C 1
ATOM 829 O O . ASP A 1 109 ? -33.385 -2.614 74.417 1.00 79.81 109 ASP A O 1
ATOM 833 N N . GLY A 1 110 ? -33.457 -0.807 75.737 1.00 67.25 110 GLY A N 1
ATOM 834 C CA . GLY A 1 110 ? -32.015 -0.674 75.878 1.00 67.25 110 GLY A CA 1
ATOM 835 C C . GLY A 1 110 ? -31.458 -1.575 76.987 1.00 67.25 110 GLY A C 1
ATOM 836 O O . GLY A 1 110 ? -32.206 -2.139 77.795 1.00 67.25 110 GLY A O 1
ATOM 837 N N . PRO A 1 111 ? -30.122 -1.701 77.076 1.00 66.38 111 PRO A N 1
ATOM 838 C CA . PRO A 1 111 ? -29.495 -2.461 78.146 1.00 66.38 111 PRO A CA 1
ATOM 839 C C . PRO A 1 111 ? -29.904 -1.893 79.513 1.00 66.38 111 PRO A C 1
ATOM 841 O O . PRO A 1 111 ? -29.862 -0.681 79.726 1.00 66.38 111 PRO A O 1
ATOM 844 N N . ASN A 1 112 ? -30.274 -2.780 80.442 1.00 66.25 112 ASN A N 1
ATOM 845 C CA . ASN A 1 112 ? -30.731 -2.467 81.805 1.00 66.25 112 ASN A CA 1
ATOM 846 C C . ASN A 1 112 ? -32.148 -1.861 81.919 1.00 66.25 112 ASN A C 1
ATOM 848 O O . ASN A 1 112 ? -32.437 -1.191 82.907 1.00 66.25 112 ASN A O 1
ATOM 852 N N . GLY A 1 113 ? -33.032 -2.089 80.938 1.00 67.88 113 GLY A N 1
ATOM 853 C CA . GLY A 1 113 ? -34.439 -1.656 81.011 1.00 67.88 113 GLY A CA 1
ATOM 854 C C . GLY A 1 113 ? -34.650 -0.158 80.767 1.00 67.88 113 GLY A C 1
ATOM 855 O O . GLY A 1 113 ? -35.700 0.387 81.096 1.00 67.88 113 GLY A O 1
ATOM 856 N N . VAL A 1 114 ? -33.648 0.520 80.199 1.00 73.06 114 VAL A N 1
ATOM 857 C CA . VAL A 1 114 ? -33.739 1.928 79.795 1.00 73.06 114 VAL A CA 1
ATOM 858 C C . VAL A 1 114 ? -34.290 1.992 78.373 1.00 73.06 114 VAL A C 1
ATOM 860 O O . VAL A 1 114 ? -33.684 1.438 77.459 1.00 73.06 114 VAL A O 1
ATOM 863 N N . MET A 1 115 ? -35.418 2.675 78.167 1.00 67.69 115 MET A N 1
ATOM 864 C CA . MET A 1 115 ? -36.007 2.859 76.836 1.00 67.69 115 MET A CA 1
ATOM 865 C C . MET A 1 115 ? -35.059 3.649 75.920 1.00 67.69 115 MET A C 1
ATOM 867 O O . MET A 1 115 ? -34.741 4.805 76.192 1.00 67.69 115 MET A O 1
ATOM 871 N N . SER A 1 116 ? -34.625 3.041 74.819 1.00 80.50 116 SER A N 1
ATOM 872 C CA . SER A 1 116 ? -33.792 3.667 73.786 1.00 80.50 116 SER A CA 1
ATOM 873 C C . SER A 1 116 ? -34.582 3.794 72.483 1.00 80.50 116 SER A C 1
ATOM 875 O O . SER A 1 116 ? -35.657 3.219 72.349 1.00 80.50 116 SER A O 1
ATOM 877 N N . SER A 1 117 ? -34.080 4.550 71.514 1.00 85.38 117 SER A N 1
ATOM 878 C CA . SER A 1 117 ? -34.684 4.673 70.186 1.00 85.38 117 SER A CA 1
ATOM 879 C C . SER A 1 117 ? -33.669 4.316 69.111 1.00 85.38 117 SER A C 1
ATOM 881 O O . SER A 1 117 ? -32.525 4.774 69.150 1.00 85.38 117 SER A O 1
ATOM 883 N N . ARG A 1 118 ? -34.080 3.485 68.149 1.00 89.25 118 ARG A N 1
ATOM 884 C CA . ARG A 1 118 ? -33.225 3.021 67.053 1.00 89.25 118 ARG A CA 1
ATOM 885 C C . ARG A 1 118 ? -34.024 2.878 65.761 1.00 89.25 118 ARG A C 1
ATOM 887 O O . ARG A 1 118 ? -35.200 2.537 65.777 1.00 89.25 118 ARG A O 1
ATOM 894 N N . TRP A 1 119 ? -33.350 3.102 64.639 1.00 90.94 119 TRP A N 1
ATOM 895 C CA . TRP A 1 119 ? -33.863 2.813 63.303 1.00 90.94 119 TRP A CA 1
ATOM 896 C C . TRP A 1 119 ? -33.973 1.306 63.070 1.00 90.94 119 TRP A C 1
ATOM 898 O O . TRP A 1 119 ? -32.964 0.607 63.196 1.00 90.94 119 TRP A O 1
ATOM 908 N N . GLN A 1 120 ? -35.170 0.801 62.760 1.00 90.69 120 GLN A N 1
ATOM 909 C CA . GLN A 1 120 ? -35.402 -0.600 62.394 1.00 90.69 120 GLN A CA 1
ATOM 910 C C . GLN A 1 120 ? -3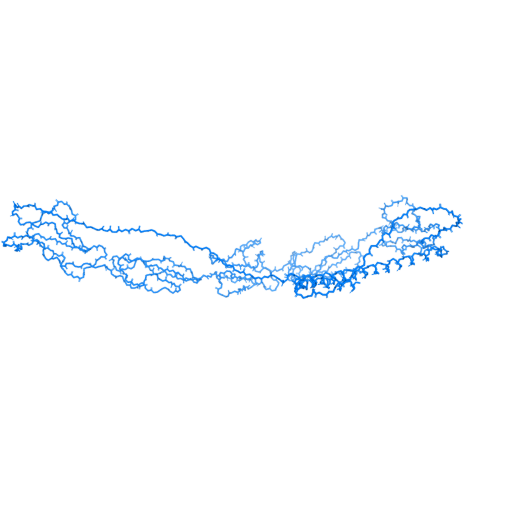6.571 -0.745 61.393 1.00 90.69 120 GLN A C 1
ATOM 912 O O . GLN A 1 120 ? -37.518 0.041 61.456 1.00 90.69 120 GLN A O 1
ATOM 917 N N . PRO A 1 121 ? -36.532 -1.752 60.493 1.00 91.00 121 PRO A N 1
ATOM 918 C CA . PRO A 1 121 ? -35.395 -2.639 60.218 1.00 91.00 121 PRO A CA 1
ATOM 919 C C . PRO A 1 121 ? -34.285 -1.924 59.421 1.00 91.00 121 PRO A C 1
ATOM 921 O O . PRO A 1 121 ? -34.509 -0.870 58.836 1.00 91.00 121 PRO A O 1
ATOM 924 N N . ILE A 1 122 ? -33.067 -2.472 59.433 1.00 87.69 122 ILE A N 1
ATOM 925 C CA . ILE A 1 122 ? -31.926 -1.991 58.625 1.00 87.69 122 ILE A CA 1
ATOM 926 C C . ILE A 1 122 ? -31.395 -3.189 57.829 1.00 87.69 122 ILE A C 1
ATOM 928 O O . ILE A 1 122 ? -30.319 -3.715 58.107 1.00 87.69 122 ILE A O 1
ATOM 932 N N . ASP A 1 123 ? -32.215 -3.697 56.915 1.00 91.62 123 ASP A N 1
ATOM 933 C CA . ASP A 1 123 ? -31.971 -4.937 56.170 1.00 91.62 123 ASP A CA 1
ATOM 934 C C . ASP A 1 123 ? -31.887 -4.732 54.648 1.00 91.62 123 ASP A C 1
ATOM 936 O O . ASP A 1 123 ? -31.707 -5.705 53.916 1.00 91.62 123 ASP A O 1
ATOM 940 N N . LEU A 1 124 ? -31.985 -3.486 54.161 1.00 94.31 124 LEU A N 1
ATOM 941 C CA . LEU A 1 124 ? -31.852 -3.161 52.740 1.00 94.31 124 LEU A CA 1
ATOM 942 C C . LEU A 1 124 ? -30.482 -3.579 52.197 1.00 94.31 124 LEU A C 1
ATOM 944 O O . LEU A 1 124 ? -29.441 -3.143 52.692 1.00 94.31 124 LEU A O 1
ATOM 948 N N . MET A 1 125 ? -30.490 -4.365 51.122 1.00 95.38 125 MET A N 1
ATOM 949 C CA . MET A 1 125 ? -29.287 -4.777 50.402 1.00 95.38 125 MET A CA 1
ATOM 950 C C . MET A 1 125 ? -29.354 -4.315 48.945 1.00 95.38 125 MET A C 1
ATOM 952 O O . MET A 1 125 ? -30.196 -4.784 48.175 1.00 95.38 125 MET A O 1
ATOM 956 N N . CYS A 1 126 ? -28.433 -3.427 48.566 1.00 96.50 126 CYS A N 1
ATOM 957 C CA . CYS A 1 126 ? -28.268 -2.923 47.203 1.00 96.50 126 CYS A CA 1
ATOM 958 C C . CYS A 1 126 ? -27.018 -3.540 46.550 1.00 96.50 126 CYS A C 1
ATOM 960 O O . CYS A 1 126 ? -25.917 -3.466 47.107 1.00 96.50 126 CYS A O 1
ATOM 962 N N . GLN A 1 127 ? -27.167 -4.132 45.362 1.00 95.56 127 GLN A N 1
ATOM 963 C CA . GLN A 1 127 ? -26.061 -4.703 44.576 1.00 95.56 127 GLN A CA 1
ATOM 964 C C . GLN A 1 127 ? -25.912 -3.988 43.233 1.00 95.56 127 GLN A C 1
ATOM 966 O O . GLN A 1 127 ? -26.888 -3.439 42.730 1.00 95.56 127 GLN A O 1
ATOM 971 N N . PRO A 1 128 ? -24.701 -3.945 42.653 1.00 96.00 128 PRO A N 1
ATOM 972 C CA . PRO A 1 128 ? -24.490 -3.267 41.383 1.00 96.00 128 PRO A CA 1
ATOM 973 C C . PRO A 1 128 ? -25.266 -3.964 40.267 1.00 96.00 128 PRO A C 1
ATOM 975 O O . PRO A 1 128 ? -25.220 -5.191 40.145 1.00 96.00 128 PRO A O 1
ATOM 978 N N . VAL A 1 129 ? -25.916 -3.167 39.422 1.00 96.44 129 VAL A N 1
ATOM 979 C CA . VAL A 1 129 ? -26.650 -3.661 38.256 1.00 96.44 129 VAL A CA 1
ATOM 980 C C . VAL A 1 129 ? -25.696 -4.427 37.343 1.00 96.44 129 VAL A C 1
ATOM 982 O O . VAL A 1 129 ? -24.561 -4.004 37.090 1.00 96.44 129 VAL A O 1
ATOM 985 N N . LYS A 1 130 ? -26.163 -5.568 36.837 1.00 95.38 130 LYS A N 1
ATOM 986 C CA . LYS A 1 130 ? -25.390 -6.449 35.963 1.00 95.38 130 LYS A CA 1
ATOM 987 C C . LYS A 1 130 ? -25.837 -6.307 34.510 1.00 95.38 130 LYS A C 1
ATOM 989 O O . LYS A 1 130 ? -26.986 -6.579 34.179 1.00 95.38 130 LYS A O 1
ATOM 994 N N . CYS A 1 131 ? -24.904 -5.961 33.629 1.00 96.00 131 CYS A N 1
ATOM 995 C CA . CYS A 1 131 ? -25.117 -5.991 32.188 1.00 96.00 131 CYS A CA 1
ATOM 996 C C . CYS A 1 131 ? -25.051 -7.418 31.622 1.00 96.00 131 CYS A C 1
ATOM 998 O O . CYS A 1 131 ? -24.396 -8.312 32.171 1.00 96.00 131 CYS A O 1
ATOM 1000 N N . SER A 1 132 ? -25.700 -7.621 30.472 1.00 94.06 132 SER A N 1
ATOM 1001 C CA . SER A 1 132 ? -25.571 -8.853 29.687 1.00 94.06 132 SER A CA 1
ATOM 1002 C C . SER A 1 132 ? -24.128 -9.065 29.212 1.00 94.06 132 SER A C 1
ATOM 1004 O O . SER A 1 132 ? -23.379 -8.097 29.061 1.00 94.06 132 SER A O 1
ATOM 1006 N N . ASP A 1 133 ? -23.733 -10.310 28.915 1.00 93.62 133 ASP A N 1
ATOM 1007 C CA . ASP A 1 133 ? -22.439 -10.554 28.261 1.00 93.62 133 ASP A CA 1
ATOM 1008 C C . ASP A 1 133 ? -22.389 -9.762 26.941 1.00 93.62 133 ASP A C 1
ATOM 1010 O O . ASP A 1 133 ? -23.307 -9.890 26.123 1.00 93.62 133 ASP A O 1
ATOM 1014 N N . PRO A 1 134 ? -21.367 -8.915 26.726 1.00 92.00 134 PRO A N 1
ATOM 1015 C CA . PRO A 1 134 ? -21.269 -8.095 25.522 1.00 92.00 134 PRO A CA 1
ATOM 1016 C C . PRO A 1 134 ? -20.958 -8.922 24.260 1.00 92.00 134 PRO A C 1
ATOM 1018 O O . PRO A 1 134 ? -21.021 -8.400 23.145 1.00 92.00 134 PRO A O 1
ATOM 1021 N N . GLY A 1 135 ? -20.656 -10.213 24.421 1.00 92.00 135 GLY A N 1
ATOM 1022 C CA . GLY A 1 135 ? -20.401 -11.163 23.350 1.00 92.00 135 GLY A CA 1
ATOM 1023 C C . GLY A 1 135 ? -18.967 -11.128 22.827 1.00 92.00 135 GLY A C 1
ATOM 1024 O O . GLY A 1 135 ? -18.098 -10.404 23.322 1.00 92.00 135 GLY A O 1
ATOM 1025 N N . HIS A 1 136 ? -18.718 -11.957 21.814 1.00 92.12 136 HIS A N 1
ATOM 1026 C CA . HIS A 1 136 ? -17.458 -11.992 21.078 1.00 92.12 136 HIS A CA 1
ATOM 1027 C C . HIS A 1 136 ? -17.519 -11.088 19.834 1.00 92.12 136 HIS A C 1
ATOM 1029 O O . HIS A 1 136 ? -18.583 -10.886 19.229 1.00 92.12 136 HIS A O 1
ATOM 1035 N N . VAL A 1 137 ? -16.357 -10.548 19.470 1.00 95.56 137 VAL A N 1
ATOM 1036 C CA . VAL A 1 137 ? -16.107 -9.846 18.209 1.00 95.56 137 VAL A CA 1
ATOM 1037 C C . VAL A 1 137 ? -15.088 -10.682 17.451 1.00 95.56 137 VAL A C 1
ATOM 1039 O O . VAL A 1 137 ? -13.999 -10.926 17.973 1.00 95.56 137 VAL A O 1
ATOM 1042 N N . ASP A 1 138 ? -15.462 -11.124 16.252 1.00 95.19 138 ASP A N 1
ATOM 1043 C CA . ASP A 1 138 ? -14.595 -11.933 15.400 1.00 95.19 138 ASP A CA 1
ATOM 1044 C C . ASP A 1 138 ? -13.280 -11.197 15.132 1.00 95.19 138 ASP A C 1
ATOM 1046 O O . ASP A 1 138 ? -13.243 -9.972 15.010 1.00 95.19 138 ASP A O 1
ATOM 1050 N N . ASP A 1 139 ? -12.185 -11.953 15.095 1.00 95.56 139 ASP A N 1
ATOM 1051 C CA . ASP A 1 139 ? -10.835 -11.419 14.895 1.00 95.56 139 ASP A CA 1
ATOM 1052 C C . ASP A 1 139 ? -10.418 -10.326 15.893 1.00 95.56 139 ASP A C 1
ATOM 1054 O O . ASP A 1 139 ? -9.518 -9.531 15.622 1.00 95.56 139 ASP A O 1
ATOM 1058 N N . ALA A 1 140 ? -11.011 -10.335 17.090 1.00 96.00 140 ALA A N 1
ATOM 1059 C CA . ALA A 1 140 ? -10.619 -9.499 18.216 1.00 96.00 140 ALA A CA 1
ATOM 1060 C C . ALA A 1 140 ? -10.298 -10.325 19.467 1.00 96.00 140 ALA A C 1
ATOM 1062 O O . ALA A 1 140 ? -10.728 -11.470 19.634 1.00 96.00 140 ALA A O 1
ATOM 1063 N N . THR A 1 141 ? -9.560 -9.711 20.384 1.00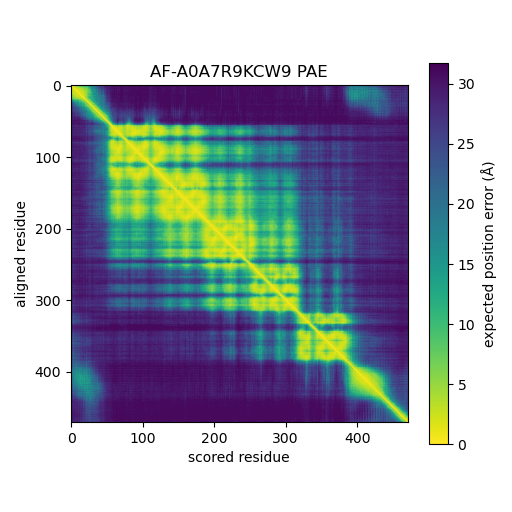 94.50 141 THR A N 1
ATOM 1064 C CA . THR A 1 141 ? -9.426 -10.145 21.773 1.00 94.50 141 THR A CA 1
ATOM 1065 C C . THR A 1 141 ? -10.169 -9.166 22.686 1.00 94.50 141 THR A C 1
ATOM 1067 O O . THR A 1 141 ? -10.359 -7.996 22.352 1.00 94.50 141 THR A O 1
ATOM 1070 N N . ARG A 1 142 ? -10.654 -9.658 23.830 1.00 92.81 142 ARG A N 1
ATOM 1071 C CA . ARG A 1 142 ? -11.405 -8.885 24.830 1.00 92.81 142 ARG A CA 1
ATOM 1072 C C . ARG A 1 142 ? -10.670 -8.976 26.162 1.00 92.81 142 ARG A C 1
ATOM 1074 O O . ARG A 1 142 ? -10.399 -10.085 26.614 1.00 92.81 142 ARG A O 1
ATOM 1081 N N . ARG A 1 143 ? -10.372 -7.837 26.798 1.00 86.75 143 ARG A N 1
ATOM 1082 C CA . ARG A 1 143 ? -9.586 -7.811 28.053 1.00 86.75 143 ARG A CA 1
ATOM 1083 C C . ARG A 1 143 ? -10.364 -8.308 29.274 1.00 86.75 143 ARG A C 1
ATOM 1085 O O . ARG A 1 143 ? -9.815 -9.023 30.100 1.00 86.75 143 ARG A O 1
ATOM 1092 N N . VAL A 1 144 ? -11.639 -7.934 29.387 1.00 85.75 144 VAL A N 1
ATOM 1093 C CA . VAL A 1 144 ? -12.509 -8.312 30.513 1.00 85.75 144 VAL A CA 1
ATOM 1094 C C . VAL A 1 144 ? -13.406 -9.471 30.094 1.00 85.75 144 VAL A C 1
ATOM 1096 O O . VAL A 1 144 ? -14.140 -9.367 29.112 1.00 85.75 144 VAL A O 1
ATOM 1099 N N . THR A 1 145 ? -13.358 -10.585 30.823 1.00 83.44 145 THR A N 1
ATOM 1100 C CA . THR A 1 145 ? -14.073 -11.819 30.457 1.00 83.44 145 THR A CA 1
ATOM 1101 C C . THR A 1 145 ? -15.241 -12.167 31.374 1.00 83.44 145 THR A C 1
ATOM 1103 O O . THR A 1 145 ? -16.072 -12.975 30.971 1.00 83.44 145 THR A O 1
ATOM 1106 N N . ALA A 1 146 ? -15.339 -11.552 32.554 1.00 85.38 146 ALA A N 1
ATOM 1107 C CA . ALA A 1 146 ? -16.373 -11.838 33.546 1.00 85.38 146 ALA A CA 1
ATOM 1108 C C . ALA A 1 146 ? -16.764 -10.584 34.348 1.00 85.38 146 ALA A C 1
ATOM 1110 O O . ALA A 1 146 ? -16.077 -9.567 34.293 1.00 85.38 146 ALA A O 1
ATOM 1111 N N . HIS A 1 147 ? -17.856 -10.695 35.115 1.00 87.56 147 HIS A N 1
ATOM 1112 C CA . HIS A 1 147 ? -18.361 -9.671 36.043 1.00 87.56 147 HIS A CA 1
ATOM 1113 C C . HIS A 1 147 ? -18.657 -8.311 35.388 1.00 87.56 147 HIS A C 1
ATOM 1115 O O . HIS A 1 147 ? -18.048 -7.294 35.702 1.00 87.56 147 HIS A O 1
ATOM 1121 N N . PHE A 1 148 ? -19.645 -8.290 34.491 1.00 94.56 148 PHE A N 1
ATOM 1122 C CA . PHE A 1 148 ? -20.096 -7.088 33.782 1.00 94.56 148 PHE A CA 1
ATOM 1123 C C . PHE A 1 148 ? -21.019 -6.218 34.647 1.00 94.56 148 PHE A C 1
ATOM 1125 O O . PHE A 1 148 ? -22.217 -6.121 34.397 1.00 94.56 148 PHE A O 1
ATOM 1132 N N . LEU A 1 149 ? -20.468 -5.638 35.707 1.00 95.44 149 LEU A N 1
ATOM 1133 C CA . LEU A 1 149 ? -21.203 -4.792 36.650 1.00 95.44 149 LEU A CA 1
ATOM 1134 C C . LEU A 1 149 ? -21.240 -3.335 36.177 1.00 95.44 149 LEU A C 1
ATOM 1136 O O . LEU A 1 149 ? -20.446 -2.941 35.318 1.00 95.44 149 LEU A O 1
ATOM 1140 N N . TYR A 1 150 ? -22.121 -2.525 36.756 1.00 96.12 150 TYR A N 1
ATOM 1141 C CA . TYR A 1 150 ? -22.174 -1.080 36.532 1.00 96.12 150 TYR A CA 1
ATOM 1142 C C . TYR A 1 150 ? -20.775 -0.428 36.530 1.00 96.12 150 TYR A C 1
ATOM 1144 O O . TYR A 1 150 ? -19.917 -0.765 37.345 1.00 96.12 150 TYR A O 1
ATOM 1152 N N . ASN A 1 151 ? -20.534 0.482 35.578 1.00 94.62 151 ASN A N 1
ATOM 1153 C CA . ASN A 1 151 ? -19.247 1.139 35.300 1.00 94.62 151 ASN A CA 1
ATOM 1154 C C . ASN A 1 151 ? -18.095 0.231 34.833 1.00 94.62 151 ASN A C 1
ATOM 1156 O O . ASN A 1 151 ? -17.004 0.734 34.552 1.00 94.62 151 ASN A O 1
ATOM 1160 N N . THR A 1 152 ? -18.313 -1.075 34.647 1.00 94.75 152 THR A N 1
ATOM 1161 C CA . THR A 1 152 ? -17.312 -1.948 34.016 1.00 94.75 152 THR A CA 1
ATOM 1162 C C . THR A 1 152 ? -17.054 -1.493 32.584 1.00 94.75 152 THR A C 1
ATOM 1164 O O . THR A 1 152 ? -17.992 -1.320 31.801 1.00 94.75 152 THR A O 1
ATOM 1167 N N . ASN A 1 153 ? -15.776 -1.326 32.237 1.00 94.38 153 ASN A N 1
ATOM 1168 C CA . ASN A 1 153 ? -15.333 -0.951 30.902 1.00 94.38 153 ASN A CA 1
ATOM 1169 C C . ASN A 1 153 ? -14.735 -2.165 30.180 1.00 94.38 153 ASN A C 1
ATOM 1171 O O . ASN A 1 153 ? -13.700 -2.697 30.581 1.00 94.38 153 ASN A O 1
ATOM 1175 N N . VAL A 1 154 ? -15.397 -2.606 29.115 1.00 95.25 154 VAL A N 1
ATOM 1176 C CA . VAL A 1 154 ? -14.960 -3.733 28.291 1.00 95.25 154 VAL A CA 1
ATOM 1177 C C . VAL A 1 154 ? -14.261 -3.183 27.062 1.00 95.25 154 VAL A C 1
ATOM 1179 O O . VAL A 1 154 ? -14.874 -2.473 26.272 1.00 95.25 154 VAL A O 1
ATOM 1182 N N . VAL A 1 155 ? -12.986 -3.538 26.902 1.00 95.19 155 VAL A N 1
ATOM 1183 C CA . VAL A 1 155 ? -12.136 -3.107 25.787 1.00 95.19 155 VAL A CA 1
ATOM 1184 C C . VAL A 1 155 ? -11.863 -4.284 24.854 1.00 95.19 155 VAL A C 1
ATOM 1186 O O . VAL A 1 155 ? -11.481 -5.370 25.311 1.00 95.19 155 VAL A O 1
ATOM 1189 N N . TYR A 1 156 ? -12.044 -4.038 23.561 1.00 96.00 156 TYR A N 1
ATOM 1190 C CA . TYR A 1 156 ? -11.709 -4.929 22.459 1.00 96.00 156 TYR A CA 1
ATOM 1191 C C . TYR A 1 156 ? -10.425 -4.474 21.775 1.00 96.00 156 TYR A C 1
ATOM 1193 O O . TYR A 1 156 ? -10.132 -3.282 21.706 1.00 96.00 156 TYR A O 1
ATOM 1201 N N . GLU A 1 157 ? -9.689 -5.430 21.227 1.00 96.00 157 GLU A N 1
ATOM 1202 C CA . GLU A 1 157 ? -8.448 -5.198 20.499 1.00 96.00 157 GLU A CA 1
ATOM 1203 C C . GLU A 1 157 ? -8.421 -6.122 19.278 1.00 96.00 157 GLU A C 1
ATOM 1205 O O . GLU A 1 157 ? -8.522 -7.339 19.423 1.00 96.00 157 GLU A O 1
ATOM 1210 N N . CYS A 1 158 ? -8.357 -5.562 18.066 1.00 95.88 158 CYS A N 1
ATOM 1211 C CA . CYS A 1 158 ? -8.316 -6.378 16.851 1.00 95.88 158 CYS A CA 1
ATOM 1212 C C . CYS A 1 158 ? -6.994 -7.145 16.765 1.00 95.88 158 CYS A C 1
ATOM 1214 O O . CYS A 1 158 ? -5.941 -6.606 17.097 1.00 95.88 158 CYS A O 1
ATOM 1216 N N . LYS A 1 159 ? -7.053 -8.392 16.293 1.00 94.94 159 LYS A N 1
ATOM 1217 C CA . LYS A 1 159 ? -5.872 -9.217 16.020 1.00 94.94 159 LYS A CA 1
ATOM 1218 C C . LYS A 1 159 ? -5.023 -8.603 14.905 1.00 94.94 159 LYS A C 1
ATOM 1220 O O . LYS A 1 159 ? -5.500 -7.803 14.094 1.00 94.94 159 LYS A O 1
ATOM 1225 N N . ASP A 1 160 ? -3.773 -9.045 14.825 1.00 90.19 160 ASP A N 1
ATOM 1226 C CA . ASP A 1 160 ? -2.857 -8.642 13.762 1.00 90.19 160 ASP A CA 1
ATOM 1227 C C . ASP A 1 160 ? -3.453 -8.896 12.372 1.00 90.19 160 ASP A C 1
ATOM 1229 O O . ASP A 1 160 ? -4.060 -9.932 12.098 1.00 90.19 160 ASP A O 1
ATOM 1233 N N . GLY A 1 161 ? -3.295 -7.916 11.482 1.00 87.81 161 GLY A N 1
ATOM 1234 C CA . GLY A 1 161 ? -3.900 -7.940 10.148 1.00 87.81 161 GLY A CA 1
ATOM 1235 C C . GLY A 1 161 ? -5.356 -7.465 10.092 1.00 87.81 161 GLY A C 1
ATOM 1236 O O . GLY A 1 161 ? -5.938 -7.465 9.009 1.00 87.81 161 GLY A O 1
ATOM 1237 N N . PHE A 1 162 ? -5.938 -7.006 11.205 1.00 91.75 162 PHE A N 1
ATOM 1238 C CA . PHE A 1 162 ? -7.278 -6.417 11.250 1.00 91.75 162 PHE A CA 1
ATOM 1239 C C . PHE A 1 162 ? -7.249 -4.991 11.808 1.00 91.75 162 PHE A C 1
ATOM 1241 O O . PHE A 1 162 ? -6.368 -4.610 12.579 1.00 91.75 162 PHE A O 1
ATOM 1248 N N . ARG A 1 163 ? -8.212 -4.174 11.384 1.00 91.06 163 ARG A N 1
ATOM 1249 C CA . ARG A 1 163 ? -8.414 -2.794 11.835 1.00 91.06 163 ARG A CA 1
ATOM 1250 C C . ARG A 1 163 ? -9.775 -2.649 12.494 1.00 91.06 163 ARG A C 1
ATOM 1252 O O . ARG A 1 163 ? -10.740 -3.296 12.090 1.00 91.06 163 ARG A O 1
ATOM 1259 N N . MET A 1 164 ? -9.855 -1.761 13.472 1.00 94.50 164 MET A N 1
ATOM 1260 C CA . MET A 1 164 ? -11.077 -1.533 14.225 1.00 94.50 164 MET A CA 1
ATOM 1261 C C . MET A 1 164 ? -12.014 -0.557 13.521 1.00 94.50 164 MET A C 1
ATOM 1263 O O . MET A 1 164 ? -11.614 0.545 13.152 1.00 94.50 164 MET A O 1
ATOM 1267 N N . ILE A 1 165 ? -13.276 -0.953 13.396 1.00 95.06 165 ILE A N 1
ATOM 1268 C CA . ILE A 1 165 ? -14.381 -0.122 12.930 1.00 95.06 165 ILE A CA 1
ATOM 1269 C C . ILE A 1 165 ? -15.330 0.104 14.112 1.00 95.06 165 ILE A C 1
ATOM 1271 O O . ILE A 1 165 ? -15.942 -0.839 14.620 1.00 95.06 165 ILE A O 1
ATOM 1275 N N . GLY A 1 166 ? -15.446 1.359 14.552 1.00 95.50 166 GLY A N 1
ATOM 1276 C CA . GLY A 1 166 ? -16.232 1.758 15.724 1.00 95.50 166 GLY A CA 1
ATOM 1277 C C . GLY A 1 166 ? -15.370 2.124 16.938 1.00 95.50 166 GLY A C 1
ATOM 1278 O O . GLY A 1 166 ? -14.172 2.363 16.815 1.00 95.50 166 GLY A O 1
ATOM 1279 N N . VAL A 1 167 ? -15.995 2.204 18.116 1.00 96.19 167 VAL A N 1
ATOM 1280 C CA . VAL A 1 167 ? -15.319 2.556 19.378 1.00 96.19 167 VAL A CA 1
ATOM 1281 C C . VAL A 1 167 ? -14.766 1.280 20.039 1.00 96.19 167 VAL A C 1
ATOM 1283 O O . VAL A 1 167 ? -15.528 0.325 20.182 1.00 96.19 167 VAL A O 1
ATOM 1286 N N . PRO A 1 168 ? -13.491 1.244 20.488 1.00 95.38 168 PRO A N 1
ATOM 1287 C CA . PRO A 1 168 ? -12.855 0.039 21.047 1.00 95.38 168 PRO A CA 1
ATOM 1288 C C . PRO A 1 168 ? -13.449 -0.476 22.346 1.00 95.38 168 PRO A C 1
ATOM 1290 O O . PRO A 1 168 ? -13.049 -1.536 22.819 1.00 95.38 168 PRO A O 1
ATOM 1293 N N . PHE A 1 169 ? -14.331 0.287 22.977 1.00 94.50 169 PHE A N 1
ATOM 1294 C CA . PHE A 1 169 ? -14.760 0.011 24.328 1.00 94.50 169 PHE A CA 1
ATOM 1295 C C . PHE A 1 169 ? -16.229 0.337 24.548 1.00 94.50 169 PHE A C 1
ATOM 1297 O O . PHE A 1 169 ? -16.817 1.188 23.873 1.00 94.50 169 PHE A O 1
ATOM 1304 N N . MET A 1 170 ? -16.802 -0.341 25.534 1.00 95.62 170 MET A N 1
ATOM 1305 C CA . MET A 1 170 ? -18.179 -0.169 25.969 1.00 95.62 170 MET A CA 1
ATOM 1306 C C . MET A 1 170 ? -18.258 -0.227 27.489 1.00 95.62 170 MET A C 1
ATOM 1308 O O . MET A 1 170 ? -17.518 -0.958 28.145 1.00 95.62 170 MET A O 1
ATOM 1312 N N . THR A 1 171 ? -19.170 0.557 28.048 1.00 96.31 171 THR A N 1
ATOM 1313 C CA . THR A 1 171 ? -19.331 0.716 29.495 1.00 96.31 171 THR A CA 1
ATOM 1314 C C . THR A 1 171 ? -20.728 0.289 29.908 1.00 96.31 171 THR A C 1
ATOM 1316 O O . THR A 1 171 ? -21.705 0.670 29.254 1.00 96.31 171 THR A O 1
ATOM 1319 N N . CYS A 1 172 ? -20.816 -0.500 30.978 1.00 97.00 172 CYS A N 1
ATOM 1320 C CA . CYS A 1 172 ? -22.089 -0.916 31.555 1.00 97.00 172 CYS A CA 1
ATOM 1321 C C . CYS A 1 172 ? -22.756 0.269 32.263 1.00 97.00 172 CYS A C 1
ATOM 1323 O O . CYS A 1 172 ? -22.168 0.863 33.172 1.00 97.00 172 CYS A O 1
ATOM 1325 N N . LYS A 1 173 ? -23.963 0.640 31.830 1.00 97.00 173 LYS A N 1
ATOM 1326 C CA . LYS A 1 173 ? -24.729 1.751 32.406 1.00 97.00 173 LYS A CA 1
ATOM 1327 C C . LYS A 1 173 ? -25.588 1.284 33.581 1.00 97.00 173 LYS A C 1
ATOM 1329 O O . LYS A 1 173 ? -25.810 0.095 33.785 1.00 97.00 173 LYS A O 1
ATOM 1334 N N . ALA A 1 174 ? -26.113 2.255 34.326 1.00 96.31 174 ALA A N 1
ATOM 1335 C CA . ALA A 1 174 ? -27.000 2.021 35.462 1.00 96.31 174 ALA A CA 1
ATOM 1336 C C . ALA A 1 174 ? -28.338 1.357 35.084 1.00 96.31 174 ALA A C 1
ATOM 1338 O O . ALA A 1 174 ? -28.994 0.795 35.948 1.00 96.31 174 ALA A O 1
ATOM 1339 N N . ASP A 1 175 ? -28.736 1.402 33.808 1.00 95.31 175 ASP A N 1
ATOM 1340 C CA . ASP A 1 175 ? -29.944 0.749 33.286 1.00 95.31 175 ASP A CA 1
ATOM 1341 C C . ASP A 1 175 ? -29.720 -0.728 32.905 1.00 95.31 175 ASP A C 1
ATOM 1343 O O . ASP A 1 175 ? -30.590 -1.334 32.284 1.00 95.31 175 ASP A O 1
ATOM 1347 N N . GLY A 1 176 ? -28.543 -1.295 33.198 1.00 94.19 176 GLY A N 1
ATOM 1348 C CA . GLY A 1 176 ? -28.187 -2.676 32.851 1.00 94.19 176 GLY A CA 1
ATOM 1349 C C . GLY A 1 176 ? -27.877 -2.897 31.372 1.00 94.19 176 GLY A C 1
ATOM 1350 O O . GLY A 1 176 ? -27.670 -4.035 30.947 1.00 94.19 176 GLY A O 1
ATOM 1351 N N . HIS A 1 177 ? -27.800 -1.825 30.580 1.00 96.00 177 HIS A N 1
ATOM 1352 C CA . HIS A 1 177 ? -27.449 -1.890 29.169 1.00 96.00 177 HIS A CA 1
ATOM 1353 C C . HIS A 1 177 ? -26.061 -1.309 28.914 1.00 96.00 177 HIS A C 1
ATOM 1355 O O . HIS A 1 177 ? -25.558 -0.423 29.609 1.00 96.00 177 HIS A O 1
ATOM 1361 N N . TRP A 1 178 ? -25.438 -1.772 27.840 1.00 96.88 178 TRP A N 1
ATOM 1362 C CA . TRP A 1 178 ? -24.193 -1.191 27.368 1.00 96.88 178 TRP A CA 1
ATOM 1363 C C . TRP A 1 178 ? -24.429 0.180 26.736 1.00 96.88 178 TRP A C 1
ATOM 1365 O O . TRP A 1 178 ? -25.427 0.412 26.052 1.00 96.88 178 TRP A O 1
ATOM 1375 N N . ASN A 1 179 ? -23.500 1.110 26.946 1.00 96.69 179 ASN A N 1
ATOM 1376 C CA . ASN A 1 179 ? -23.600 2.461 26.390 1.00 96.69 179 ASN A CA 1
ATOM 1377 C C . ASN A 1 179 ? -23.490 2.523 24.856 1.00 96.69 179 ASN A C 1
ATOM 1379 O O . ASN A 1 179 ? -23.854 3.544 24.271 1.00 96.69 179 ASN A O 1
ATOM 1383 N N . ARG A 1 180 ? -22.953 1.478 24.212 1.00 95.19 180 ARG A N 1
ATOM 1384 C CA . ARG A 1 180 ? -22.620 1.433 22.780 1.00 95.19 180 ARG A CA 1
ATOM 1385 C C . ARG A 1 180 ? -22.703 -0.000 22.234 1.00 95.19 180 ARG A C 1
ATOM 1387 O O . ARG A 1 180 ? -22.572 -0.946 23.014 1.00 95.19 180 ARG A O 1
ATOM 1394 N N . PRO A 1 181 ? -22.889 -0.173 20.911 1.00 95.38 181 PRO A N 1
ATOM 1395 C CA . PRO A 1 181 ? -22.759 -1.475 20.263 1.00 95.38 181 PRO A CA 1
ATOM 1396 C C . PRO A 1 181 ? -21.298 -1.948 20.225 1.00 95.38 181 PRO A C 1
ATOM 1398 O O . PRO A 1 181 ? -20.369 -1.149 20.357 1.00 95.38 181 PRO A O 1
ATOM 1401 N N . LYS A 1 182 ? -21.106 -3.252 19.998 1.00 93.94 182 LYS A N 1
ATOM 1402 C CA . LYS A 1 182 ? -19.780 -3.863 19.834 1.00 93.94 182 LYS A CA 1
ATOM 1403 C C . LYS A 1 182 ? -19.050 -3.335 18.582 1.00 93.94 182 LYS A C 1
ATOM 1405 O O . LYS A 1 182 ? -19.712 -3.094 17.568 1.00 93.94 182 LYS A O 1
ATOM 1410 N N . PRO A 1 183 ? -17.712 -3.175 18.623 1.00 96.69 183 PRO A N 1
ATOM 1411 C CA . PRO A 1 183 ? -16.931 -2.837 17.436 1.00 96.69 183 PRO A CA 1
ATOM 1412 C C . PRO A 1 183 ? -16.868 -4.015 16.456 1.00 96.69 183 PRO A C 1
ATOM 1414 O O . PRO A 1 183 ? -17.247 -5.142 16.783 1.00 96.69 183 PRO A O 1
ATOM 1417 N N . ASN A 1 184 ? -16.358 -3.751 15.255 1.00 96.19 184 ASN A N 1
ATOM 1418 C CA . ASN A 1 184 ? -16.071 -4.774 14.252 1.00 96.19 184 ASN A CA 1
ATOM 1419 C C . ASN A 1 184 ? -14.594 -4.709 13.837 1.00 96.19 184 ASN A C 1
ATOM 1421 O O . ASN A 1 184 ? -14.048 -3.617 13.676 1.00 96.19 184 ASN A O 1
ATOM 1425 N N . CYS A 1 185 ? -13.957 -5.860 13.643 1.00 95.88 185 CYS A N 1
ATOM 1426 C CA . CYS A 1 185 ? -12.599 -5.952 13.126 1.00 95.88 185 CYS A CA 1
ATOM 1427 C C . CYS A 1 185 ? -12.640 -6.312 11.642 1.00 95.88 185 CYS A C 1
ATOM 1429 O O . CYS A 1 185 ? -13.090 -7.381 11.242 1.00 95.88 185 CYS A O 1
ATOM 1431 N N . GLN A 1 186 ? -12.166 -5.398 10.799 1.00 92.06 186 GLN A N 1
ATOM 1432 C CA . GLN A 1 186 ? -12.112 -5.600 9.356 1.00 92.06 186 GLN A CA 1
ATOM 1433 C C . GLN A 1 186 ? -10.688 -5.961 8.939 1.00 92.06 186 GLN A C 1
ATOM 1435 O O . GLN A 1 186 ? -9.740 -5.289 9.339 1.00 92.06 186 GLN A O 1
ATOM 1440 N N . LYS A 1 187 ? -10.524 -6.994 8.107 1.00 89.75 187 LYS A N 1
ATOM 1441 C CA . LYS A 1 187 ? -9.212 -7.370 7.560 1.00 89.75 187 LYS A CA 1
ATOM 1442 C C . LYS A 1 187 ? -8.578 -6.172 6.838 1.00 89.75 187 LYS A C 1
ATOM 1444 O O . LYS A 1 187 ? -9.227 -5.561 5.984 1.00 89.75 187 LYS A O 1
ATOM 1449 N N . LYS A 1 188 ? -7.331 -5.849 7.187 1.00 90.56 188 LYS A N 1
ATOM 1450 C CA . LYS A 1 188 ? -6.503 -4.815 6.552 1.00 90.56 188 LYS A CA 1
ATOM 1451 C C . LYS A 1 188 ? -6.179 -5.240 5.125 1.00 90.56 188 LYS A C 1
ATOM 1453 O O . LYS A 1 188 ? -5.531 -6.267 4.912 1.00 90.56 188 LYS A O 1
ATOM 1458 N N . ARG A 1 189 ? -6.701 -4.500 4.150 1.00 92.31 189 ARG A N 1
ATOM 1459 C CA . ARG A 1 189 ? -6.475 -4.737 2.721 1.00 92.31 189 ARG A CA 1
ATOM 1460 C C . ARG A 1 189 ? -6.772 -3.483 1.918 1.00 92.31 189 ARG A C 1
ATOM 1462 O O . ARG A 1 189 ? -7.754 -2.793 2.196 1.00 92.31 189 ARG A O 1
ATOM 1469 N N . CYS A 1 190 ? -5.979 -3.241 0.883 1.00 93.00 190 CYS A N 1
ATOM 1470 C CA . CYS A 1 190 ? -6.223 -2.133 -0.035 1.00 93.00 190 CYS A CA 1
ATOM 1471 C C . CYS A 1 190 ? -7.487 -2.358 -0.859 1.00 93.00 190 CYS A C 1
ATOM 1473 O O . CYS A 1 190 ? -7.771 -3.515 -1.147 1.00 93.00 190 CYS A O 1
ATOM 1475 N N . PRO A 1 191 ? -8.245 -1.316 -1.257 1.00 92.00 191 PRO A N 1
ATOM 1476 C CA . PRO A 1 191 ? -9.529 -1.447 -1.952 1.00 92.00 191 PRO A CA 1
ATOM 1477 C C . PRO A 1 191 ? -9.405 -2.142 -3.312 1.00 92.00 191 PRO A C 1
ATOM 1479 O O . PRO A 1 191 ? -8.322 -2.262 -3.880 1.00 92.00 191 PRO A O 1
ATOM 1482 N N . GLU A 1 192 ? -10.520 -2.656 -3.821 1.00 91.00 192 GLU A N 1
ATOM 1483 C CA . GLU A 1 192 ? -10.540 -3.224 -5.166 1.00 91.00 192 GLU A CA 1
ATOM 1484 C C . GLU A 1 192 ? -10.510 -2.074 -6.167 1.00 91.00 192 GLU A C 1
ATOM 1486 O O . GLU A 1 192 ? -11.102 -1.024 -5.917 1.00 91.00 192 GLU A O 1
ATOM 1491 N N . VAL A 1 193 ? -9.751 -2.237 -7.246 1.00 90.62 193 VAL A N 1
ATOM 1492 C CA . VAL A 1 193 ? -9.594 -1.189 -8.254 1.00 90.62 193 VAL A CA 1
ATOM 1493 C C . VAL A 1 193 ? -10.501 -1.535 -9.423 1.00 90.62 193 VAL A C 1
ATOM 1495 O O . VAL A 1 193 ? -10.540 -2.689 -9.847 1.00 90.62 193 VAL A O 1
ATOM 1498 N N . GLU A 1 194 ? -11.228 -0.541 -9.929 1.00 88.62 194 GLU A N 1
ATOM 1499 C CA . GLU A 1 194 ? -12.094 -0.714 -11.092 1.00 88.62 194 GLU A CA 1
ATOM 1500 C C . GLU A 1 194 ? -11.302 -1.170 -12.323 1.00 88.62 194 GLU A C 1
ATOM 1502 O O . GLU A 1 194 ? -10.117 -0.870 -12.486 1.00 88.62 194 GLU A O 1
ATOM 1507 N N . SER A 1 195 ? -11.960 -1.916 -13.208 1.00 89.12 195 SER A N 1
ATOM 1508 C CA . SER A 1 195 ? -11.334 -2.433 -14.422 1.00 89.12 195 SER A CA 1
ATOM 1509 C C . SER A 1 195 ? -10.825 -1.308 -15.326 1.00 89.12 195 SER A C 1
ATOM 1511 O O . SER A 1 195 ? -11.540 -0.344 -15.587 1.00 89.12 195 SER A O 1
ATOM 1513 N N . VAL A 1 196 ? -9.628 -1.480 -15.885 1.00 90.81 196 VAL A N 1
ATOM 1514 C CA . VAL A 1 196 ? -9.026 -0.535 -16.836 1.00 90.81 196 VAL A CA 1
ATOM 1515 C C . VAL A 1 196 ? -9.403 -0.905 -18.272 1.00 90.81 196 VAL A C 1
ATOM 1517 O O . VAL A 1 196 ? -9.166 -2.033 -18.710 1.00 90.81 196 VAL A O 1
ATOM 1520 N N . ALA A 1 197 ? -9.953 0.048 -19.030 1.00 91.06 197 ALA A N 1
ATOM 1521 C CA . ALA A 1 197 ? -10.302 -0.148 -20.438 1.00 91.06 197 ALA A CA 1
ATOM 1522 C C . ALA A 1 197 ? -9.068 -0.522 -21.280 1.00 91.06 197 ALA A C 1
ATOM 1524 O O . ALA A 1 197 ? -7.999 0.065 -21.119 1.00 91.06 197 ALA A O 1
ATOM 1525 N N . ASN A 1 198 ? -9.222 -1.495 -22.189 1.00 91.12 198 ASN A N 1
ATOM 1526 C CA . ASN A 1 198 ? -8.145 -2.060 -23.023 1.00 91.12 198 ASN A CA 1
ATOM 1527 C C . ASN A 1 198 ? -6.944 -2.601 -22.221 1.00 91.12 198 ASN A C 1
ATOM 1529 O O . ASN A 1 198 ? -5.815 -2.663 -22.717 1.00 91.12 198 ASN A O 1
ATOM 1533 N N . GLY A 1 199 ? -7.180 -3.006 -20.974 1.00 92.00 199 GLY A N 1
ATOM 1534 C CA . GLY A 1 199 ? -6.170 -3.564 -20.089 1.00 92.00 199 GLY A CA 1
ATOM 1535 C C . GLY A 1 199 ? -6.761 -4.527 -19.068 1.00 92.00 199 GLY A C 1
ATOM 1536 O O . GLY A 1 199 ? -7.936 -4.888 -19.111 1.00 92.00 199 GLY A O 1
ATOM 1537 N N . ARG A 1 200 ? -5.907 -4.986 -18.159 1.00 93.38 200 ARG A N 1
ATOM 1538 C CA . ARG A 1 200 ? -6.275 -5.788 -16.991 1.00 93.38 200 ARG A CA 1
ATOM 1539 C C . ARG A 1 200 ? -5.392 -5.415 -15.810 1.00 93.38 200 ARG A C 1
ATOM 1541 O O . ARG A 1 200 ? -4.280 -4.923 -15.995 1.00 93.38 200 ARG A O 1
ATOM 1548 N N . ILE A 1 201 ? -5.873 -5.702 -14.609 1.00 93.75 201 ILE A N 1
ATOM 1549 C CA . ILE A 1 201 ? -5.123 -5.509 -13.368 1.00 93.75 201 ILE A CA 1
ATOM 1550 C C . ILE A 1 201 ? -4.633 -6.873 -12.899 1.00 93.75 201 ILE A C 1
ATOM 1552 O O . ILE A 1 201 ? -5.410 -7.825 -12.820 1.00 93.75 201 ILE A O 1
ATOM 1556 N N . VAL A 1 202 ? -3.341 -6.973 -12.615 1.00 94.62 202 VAL A N 1
ATOM 1557 C CA . VAL A 1 202 ? -2.714 -8.180 -12.081 1.00 94.62 202 VAL A CA 1
ATOM 1558 C C . VAL A 1 202 ? -2.292 -7.894 -10.649 1.00 94.62 202 VAL A C 1
ATOM 1560 O O . VAL A 1 202 ? -1.417 -7.068 -10.405 1.00 94.62 202 VAL A O 1
ATOM 1563 N N . TYR A 1 203 ? -2.926 -8.570 -9.697 1.00 94.94 203 TYR A N 1
ATOM 1564 C CA . TYR A 1 203 ? -2.557 -8.498 -8.287 1.00 94.94 203 TYR A CA 1
ATOM 1565 C C . TYR A 1 203 ? -1.457 -9.515 -7.980 1.00 94.94 203 TYR A C 1
ATOM 1567 O O . TYR A 1 203 ? -1.537 -10.662 -8.420 1.00 94.94 203 TYR A O 1
ATOM 1575 N N . SER A 1 204 ? -0.454 -9.123 -7.193 1.00 94.50 204 SER A N 1
ATOM 1576 C CA . SER A 1 204 ? 0.527 -10.071 -6.651 1.00 94.50 204 SER A CA 1
ATOM 1577 C C . SER A 1 204 ? -0.065 -10.950 -5.548 1.00 94.50 204 SER A C 1
ATOM 1579 O O . SER A 1 204 ? 0.407 -12.058 -5.330 1.00 94.50 204 SER A O 1
ATOM 1581 N N . ASP A 1 205 ? -1.075 -10.435 -4.843 1.00 90.25 205 ASP A N 1
ATOM 1582 C CA . ASP A 1 205 ? -1.836 -11.130 -3.808 1.00 90.25 205 ASP A CA 1
ATOM 1583 C C . ASP A 1 205 ? -3.327 -10.810 -3.977 1.00 90.25 205 ASP A C 1
ATOM 1585 O O . ASP A 1 205 ? -3.733 -9.646 -3.935 1.00 90.25 205 ASP A O 1
ATOM 1589 N N . VAL A 1 206 ? -4.145 -11.850 -4.151 1.00 88.50 206 VAL A N 1
ATOM 1590 C CA . VAL A 1 206 ? -5.605 -11.745 -4.309 1.00 88.50 206 VAL A CA 1
ATOM 1591 C C . VAL A 1 206 ? -6.253 -11.140 -3.058 1.00 88.50 206 VAL A C 1
ATOM 1593 O O . VAL A 1 206 ? -7.268 -10.446 -3.151 1.00 88.50 206 VAL A O 1
ATOM 1596 N N . GLU A 1 207 ? -5.650 -11.344 -1.882 1.00 88.25 207 GLU A N 1
ATOM 1597 C CA . GLU A 1 207 ? -6.152 -10.786 -0.625 1.00 88.25 207 GLU A CA 1
ATOM 1598 C C . GLU A 1 207 ? -5.826 -9.293 -0.443 1.00 88.25 207 GLU A C 1
ATOM 1600 O O . GLU A 1 207 ? -6.366 -8.680 0.482 1.00 88.25 207 GLU A O 1
ATOM 1605 N N . ARG A 1 208 ? -5.003 -8.695 -1.325 1.00 93.50 208 ARG A N 1
ATOM 1606 C CA . ARG A 1 208 ? -4.612 -7.268 -1.313 1.00 93.50 208 ARG A CA 1
ATOM 1607 C C . ARG A 1 208 ? -4.050 -6.806 0.036 1.00 93.50 208 ARG A C 1
ATOM 1609 O O . ARG A 1 208 ? -4.364 -5.707 0.500 1.00 93.50 208 ARG A O 1
ATOM 1616 N N . LYS A 1 209 ? -3.243 -7.657 0.678 1.00 90.88 209 LYS A N 1
ATOM 1617 C CA . LYS A 1 209 ? -2.590 -7.354 1.960 1.00 90.88 209 LYS A CA 1
ATOM 1618 C C . LYS A 1 209 ? -1.668 -6.142 1.852 1.00 90.88 209 LYS A C 1
ATOM 1620 O O . LYS A 1 209 ? -1.222 -5.785 0.760 1.00 90.88 209 LYS A O 1
ATOM 1625 N N . THR A 1 210 ? -1.346 -5.548 2.994 1.00 89.75 210 THR A N 1
ATOM 1626 C CA . THR A 1 210 ? -0.274 -4.553 3.115 1.00 89.75 210 THR A CA 1
ATOM 1627 C C . THR A 1 210 ? 1.007 -5.058 2.442 1.00 89.75 210 THR A C 1
ATOM 1629 O O . THR A 1 210 ? 1.293 -6.254 2.475 1.00 89.75 210 THR A O 1
ATOM 1632 N N . ASP A 1 211 ? 1.724 -4.159 1.770 1.00 88.56 211 ASP A N 1
ATOM 1633 C CA . ASP A 1 211 ? 2.939 -4.412 0.979 1.00 88.56 211 ASP A CA 1
ATOM 1634 C C . ASP A 1 211 ? 2.748 -5.251 -0.301 1.00 88.56 211 ASP A C 1
ATOM 1636 O O . ASP A 1 211 ? 3.688 -5.418 -1.084 1.00 88.56 211 ASP A O 1
ATOM 1640 N N . SER A 1 212 ? 1.530 -5.729 -0.590 1.00 93.56 212 SER A N 1
ATOM 1641 C CA . SER A 1 212 ? 1.217 -6.311 -1.901 1.00 93.56 212 SER A CA 1
ATOM 1642 C C . SER A 1 212 ? 1.272 -5.254 -3.009 1.00 93.56 212 SER A C 1
ATOM 1644 O O . SER A 1 212 ? 1.141 -4.052 -2.765 1.00 93.56 212 SER A O 1
ATOM 1646 N N . LYS A 1 213 ? 1.454 -5.695 -4.255 1.00 94.50 213 LYS A N 1
ATOM 1647 C CA . LYS A 1 213 ? 1.459 -4.816 -5.426 1.00 94.50 213 LYS A CA 1
ATOM 1648 C C . LYS A 1 213 ? 0.389 -5.218 -6.428 1.00 94.50 213 LYS A C 1
ATOM 1650 O O . LYS A 1 213 ? 0.047 -6.394 -6.558 1.00 94.50 213 LYS A O 1
ATOM 1655 N N . LEU A 1 214 ? -0.095 -4.238 -7.172 1.00 94.25 214 LEU A N 1
ATOM 1656 C CA . LEU A 1 214 ? -0.847 -4.470 -8.398 1.00 94.25 214 LEU A CA 1
ATOM 1657 C C . LEU A 1 214 ? -0.101 -3.875 -9.582 1.00 94.25 214 LEU A C 1
ATOM 1659 O O . LEU A 1 214 ? 0.634 -2.897 -9.431 1.00 94.25 214 LEU A O 1
ATOM 1663 N N . GLU A 1 215 ? -0.304 -4.470 -10.748 1.00 93.75 215 GLU A N 1
ATOM 1664 C CA . GLU A 1 215 ? 0.269 -4.035 -12.013 1.00 93.75 215 GLU A CA 1
ATOM 1665 C C . GLU A 1 215 ? -0.828 -3.888 -13.069 1.00 93.75 215 GLU A C 1
ATOM 1667 O O . GLU A 1 215 ? -1.650 -4.787 -13.272 1.00 93.75 215 GLU A O 1
ATOM 1672 N N . TYR A 1 216 ? -0.831 -2.750 -13.756 1.00 92.88 216 TYR A N 1
ATOM 1673 C CA . TYR A 1 216 ? -1.681 -2.511 -14.913 1.00 92.88 216 TYR A CA 1
ATOM 1674 C C . TYR A 1 216 ? -1.023 -3.091 -16.162 1.00 92.88 216 TYR A C 1
ATOM 1676 O O . TYR A 1 216 ? 0.041 -2.643 -16.589 1.00 92.88 216 TYR A O 1
ATOM 1684 N N . VAL A 1 217 ? -1.686 -4.064 -16.778 1.00 92.94 217 VAL A N 1
ATOM 1685 C CA . VAL A 1 217 ? -1.214 -4.734 -17.991 1.00 92.94 217 VAL A CA 1
ATOM 1686 C C . VAL A 1 217 ? -2.151 -4.387 -19.140 1.00 92.94 217 VAL A C 1
ATOM 1688 O O . VAL A 1 217 ? -3.284 -4.866 -19.199 1.00 92.94 217 VAL A O 1
ATOM 1691 N N . CYS A 1 218 ? -1.679 -3.554 -20.064 1.00 92.19 218 CYS A N 1
ATOM 1692 C CA . CYS A 1 218 ? -2.440 -3.183 -21.254 1.00 92.19 218 CYS A CA 1
ATOM 1693 C C . CYS A 1 218 ? -2.444 -4.301 -22.305 1.00 92.19 218 CYS A C 1
ATOM 1695 O O . CYS A 1 218 ? -1.523 -5.118 -22.388 1.00 92.19 218 CYS A O 1
ATOM 1697 N N . GLN A 1 219 ? -3.490 -4.329 -23.129 1.00 90.56 219 GLN A N 1
ATOM 1698 C CA . GLN A 1 219 ? -3.562 -5.209 -24.292 1.00 90.56 219 GLN A CA 1
ATOM 1699 C C . GLN A 1 219 ? -2.515 -4.815 -25.355 1.00 90.56 219 GLN A C 1
ATOM 1701 O O . GLN A 1 219 ? -2.081 -3.659 -25.401 1.00 90.56 219 GLN A O 1
ATOM 1706 N N . PRO A 1 220 ? -2.112 -5.740 -26.248 1.00 85.38 220 PRO A N 1
ATOM 1707 C CA . PRO A 1 220 ? -1.178 -5.427 -27.327 1.00 85.38 220 PRO A CA 1
ATOM 1708 C C . PRO A 1 220 ? -1.642 -4.233 -28.178 1.00 85.38 220 PRO A C 1
ATOM 1710 O O . PRO A 1 220 ? -2.774 -4.206 -28.653 1.00 85.38 220 PRO A O 1
ATOM 1713 N N . GLY A 1 221 ? -0.755 -3.255 -28.389 1.00 81.38 221 GLY A N 1
ATOM 1714 C CA . GLY A 1 221 ? -1.064 -2.024 -29.131 1.00 81.38 221 GLY A CA 1
ATOM 1715 C C . GLY A 1 221 ? -1.642 -0.888 -28.280 1.00 81.38 221 GLY A C 1
ATOM 1716 O O . GLY A 1 221 ? -1.946 0.172 -28.831 1.00 81.38 221 GLY A O 1
ATOM 1717 N N . PHE A 1 222 ? -1.748 -1.074 -26.962 1.00 87.38 222 PHE A N 1
ATOM 1718 C CA . PHE A 1 222 ? -2.136 -0.041 -26.005 1.00 87.38 222 PHE A CA 1
ATOM 1719 C C . PHE A 1 222 ? -1.031 0.214 -24.971 1.00 87.38 222 PHE A C 1
ATOM 1721 O O . PHE A 1 222 ? -0.246 -0.678 -24.646 1.00 87.38 222 PHE A O 1
ATOM 1728 N N . LYS A 1 223 ? -0.976 1.438 -24.444 1.00 86.88 223 LYS A N 1
ATOM 1729 C CA . LYS A 1 223 ? -0.034 1.878 -23.410 1.00 86.88 223 LYS A CA 1
ATOM 1730 C C . LYS A 1 223 ? -0.787 2.631 -22.319 1.00 86.88 223 LYS A C 1
ATOM 1732 O O . LYS A 1 223 ? -1.693 3.407 -22.609 1.00 86.88 223 LYS A O 1
ATOM 1737 N N . LEU A 1 224 ? -0.410 2.378 -21.070 1.00 89.00 224 LEU A N 1
ATOM 1738 C CA . LEU A 1 224 ? -1.038 2.989 -19.906 1.00 89.00 224 LEU A CA 1
ATOM 1739 C C . LEU A 1 224 ? -0.827 4.505 -19.915 1.00 89.00 224 LEU A C 1
ATOM 1741 O O . LEU A 1 224 ? 0.304 4.963 -20.096 1.00 89.00 224 LEU A O 1
ATOM 1745 N N . ASN A 1 225 ? -1.891 5.269 -19.669 1.00 86.69 225 ASN A N 1
ATOM 1746 C CA . ASN A 1 225 ? -1.820 6.719 -19.493 1.00 86.69 225 ASN A CA 1
ATOM 1747 C C . ASN A 1 225 ? -1.309 7.118 -18.088 1.00 86.69 225 ASN A C 1
ATOM 1749 O O . ASN A 1 225 ? -1.963 7.841 -17.339 1.00 86.69 225 ASN A O 1
ATOM 1753 N N . ALA A 1 226 ? -0.152 6.592 -17.684 1.00 84.69 226 ALA A N 1
ATOM 1754 C CA . ALA A 1 226 ? 0.493 6.902 -16.409 1.00 84.69 226 ALA A CA 1
ATOM 1755 C C . ALA A 1 226 ? 2.014 6.711 -16.505 1.00 84.69 226 ALA A C 1
ATOM 1757 O O . ALA A 1 226 ? 2.508 5.970 -17.358 1.00 84.69 226 ALA A O 1
ATOM 1758 N N . LEU A 1 227 ? 2.757 7.367 -15.613 1.00 82.88 227 LEU A N 1
ATOM 1759 C CA . LEU A 1 227 ? 4.211 7.230 -15.483 1.00 82.88 227 LEU A CA 1
ATOM 1760 C C . LEU A 1 227 ? 4.607 5.868 -14.903 1.00 82.88 227 LEU A C 1
ATOM 1762 O O . LEU A 1 227 ? 5.614 5.287 -15.306 1.00 82.88 227 LEU A O 1
ATOM 1766 N N . ASN A 1 228 ? 3.808 5.352 -13.969 1.00 86.62 228 ASN A N 1
ATOM 1767 C CA . ASN A 1 228 ? 4.023 4.078 -13.298 1.00 86.62 228 ASN A CA 1
ATOM 1768 C C . ASN A 1 228 ? 2.856 3.112 -13.538 1.00 86.62 228 ASN A C 1
ATOM 1770 O O . ASN A 1 228 ? 1.694 3.445 -13.330 1.00 86.62 228 ASN A O 1
ATOM 1774 N N . ALA A 1 229 ? 3.183 1.875 -13.919 1.00 89.00 229 ALA A N 1
ATOM 1775 C CA . ALA A 1 229 ? 2.207 0.797 -14.088 1.00 89.00 229 ALA A CA 1
ATOM 1776 C C . ALA A 1 229 ? 1.955 -0.011 -12.806 1.00 89.00 229 ALA A C 1
ATOM 1778 O O . ALA A 1 229 ? 1.091 -0.882 -12.798 1.00 89.00 229 ALA A O 1
ATOM 1779 N N . ILE A 1 230 ? 2.697 0.261 -11.728 1.00 92.19 230 ILE A N 1
ATOM 1780 C CA . ILE A 1 230 ? 2.659 -0.511 -10.482 1.00 92.19 230 ILE A CA 1
ATOM 1781 C C . ILE A 1 230 ? 2.226 0.391 -9.328 1.00 92.19 230 ILE A C 1
ATOM 1783 O O . ILE A 1 230 ? 2.751 1.499 -9.173 1.00 92.19 230 ILE A O 1
ATOM 1787 N N . ARG A 1 231 ? 1.307 -0.111 -8.495 1.00 92.94 231 ARG A N 1
ATOM 1788 C CA . ARG A 1 231 ? 0.945 0.489 -7.202 1.00 92.94 231 ARG A CA 1
ATOM 1789 C C . ARG A 1 231 ? 1.235 -0.485 -6.069 1.00 92.94 231 ARG A C 1
ATOM 1791 O O . ARG A 1 231 ? 1.071 -1.692 -6.239 1.00 92.94 231 ARG A O 1
ATOM 1798 N N . TYR A 1 232 ? 1.601 0.056 -4.915 1.00 93.75 232 TYR A N 1
ATOM 1799 C CA . TYR A 1 232 ? 1.886 -0.698 -3.695 1.00 93.75 232 TYR A CA 1
ATOM 1800 C C . TYR A 1 232 ? 0.801 -0.450 -2.654 1.00 93.75 232 TYR A C 1
ATOM 1802 O O . TYR A 1 232 ? 0.339 0.682 -2.501 1.00 93.75 232 TYR A O 1
ATOM 1810 N N . CYS A 1 233 ? 0.387 -1.496 -1.950 1.00 94.31 233 CYS A N 1
ATOM 1811 C CA . CYS A 1 233 ? -0.559 -1.386 -0.855 1.00 94.31 233 CYS A CA 1
ATOM 1812 C C . CYS A 1 233 ? 0.160 -0.854 0.388 1.00 94.31 233 CYS A C 1
ATOM 1814 O O . CYS A 1 233 ? 1.053 -1.512 0.919 1.00 94.31 233 CYS A O 1
ATOM 1816 N N . ARG A 1 234 ? -0.200 0.353 0.829 1.00 92.44 234 ARG A N 1
ATOM 1817 C CA . ARG A 1 234 ? 0.417 1.034 1.972 1.00 92.44 234 ARG A CA 1
ATOM 1818 C C . ARG A 1 234 ? -0.152 0.522 3.303 1.00 92.44 234 ARG A C 1
ATOM 1820 O O . ARG A 1 234 ? -1.156 -0.187 3.352 1.00 92.44 234 ARG A O 1
ATOM 1827 N N . GLN A 1 235 ? 0.496 0.909 4.402 1.00 87.94 235 GLN A N 1
ATOM 1828 C CA . GLN A 1 235 ? 0.083 0.558 5.769 1.00 87.94 235 GLN A CA 1
ATOM 1829 C C . GLN A 1 235 ? -1.263 1.169 6.191 1.00 87.94 235 GLN A C 1
ATOM 1831 O O . GLN A 1 235 ? -1.881 0.685 7.135 1.00 87.94 235 GLN A O 1
ATOM 1836 N N . ASP A 1 236 ? -1.720 2.210 5.495 1.00 88.56 236 ASP A N 1
ATOM 1837 C CA . ASP A 1 236 ? -3.013 2.872 5.706 1.00 88.56 236 ASP A CA 1
ATOM 1838 C C . ASP A 1 236 ? -4.166 2.198 4.935 1.00 88.56 236 ASP A C 1
ATOM 1840 O O . ASP A 1 236 ? -5.241 2.779 4.788 1.00 88.56 236 ASP A O 1
ATOM 1844 N N . ASP A 1 237 ? -3.943 0.982 4.426 1.00 88.75 237 ASP A N 1
ATOM 1845 C CA . ASP A 1 237 ? -4.873 0.238 3.574 1.00 88.75 237 ASP A CA 1
ATOM 1846 C C . ASP A 1 237 ? -5.242 0.982 2.274 1.00 88.75 237 ASP A C 1
ATOM 1848 O O . ASP A 1 237 ? -6.314 0.759 1.704 1.00 88.75 237 ASP A O 1
ATOM 1852 N N . SER A 1 238 ? -4.376 1.874 1.780 1.00 91.88 238 SER A N 1
ATOM 1853 C CA . SER A 1 238 ? -4.568 2.575 0.508 1.00 91.88 238 SER A CA 1
ATOM 1854 C C . SER A 1 238 ? -3.508 2.195 -0.525 1.00 91.88 238 SER A C 1
ATOM 1856 O O . SER A 1 238 ? -2.356 1.895 -0.210 1.00 91.88 238 SER A O 1
ATOM 1858 N N . TRP A 1 239 ? -3.883 2.212 -1.803 1.00 92.00 239 TRP A N 1
ATOM 1859 C CA . TRP A 1 239 ? -2.907 2.052 -2.876 1.00 92.00 239 TRP A CA 1
ATOM 1860 C C . TRP A 1 239 ? -2.069 3.323 -3.022 1.00 92.00 239 TRP A C 1
ATOM 1862 O O . TRP A 1 239 ? -2.623 4.421 -3.066 1.00 92.00 239 TRP A O 1
ATOM 1872 N N . SER A 1 240 ? -0.753 3.171 -3.190 1.00 92.25 240 SER A N 1
ATOM 1873 C CA . SER A 1 240 ? 0.176 4.270 -3.477 1.00 92.25 240 SER A CA 1
ATOM 1874 C C . SER A 1 240 ? -0.311 5.126 -4.643 1.00 92.25 240 SER A C 1
ATOM 1876 O O . SER A 1 240 ? -0.943 4.609 -5.565 1.00 92.25 240 SER A O 1
ATOM 1878 N N . ASP A 1 241 ? -0.005 6.416 -4.643 1.00 86.94 241 ASP A N 1
ATOM 1879 C CA . ASP A 1 241 ? -0.517 7.326 -5.666 1.00 86.94 241 ASP A CA 1
ATOM 1880 C C . ASP A 1 241 ? -0.018 6.953 -7.073 1.00 86.94 241 ASP A C 1
ATOM 1882 O O . ASP A 1 241 ? 1.099 6.459 -7.264 1.00 86.94 241 ASP A O 1
ATOM 1886 N N . LEU A 1 242 ? -0.891 7.140 -8.065 1.00 81.50 242 LEU A N 1
ATOM 1887 C CA . LEU A 1 242 ? -0.538 7.006 -9.474 1.00 81.50 242 LEU A CA 1
ATOM 1888 C C . LEU A 1 242 ? -0.040 8.350 -9.985 1.00 81.50 242 LEU A C 1
ATOM 1890 O O . LEU A 1 242 ? -0.703 9.372 -9.822 1.00 81.50 242 LEU A O 1
ATOM 1894 N N . GLN A 1 243 ? 1.127 8.348 -10.617 1.00 76.12 243 GLN A N 1
ATOM 1895 C CA . GLN A 1 243 ? 1.649 9.539 -11.266 1.00 76.12 243 GLN A CA 1
ATOM 1896 C C . GLN A 1 243 ? 1.074 9.604 -12.683 1.00 76.12 243 GLN A C 1
ATOM 1898 O O . GLN A 1 243 ? 1.514 8.896 -13.589 1.00 76.12 243 GLN A O 1
ATOM 1903 N N . HIS A 1 244 ? 0.045 10.427 -12.863 1.00 69.19 244 HIS A N 1
ATOM 1904 C CA . HIS A 1 244 ? -0.603 10.632 -14.156 1.00 69.19 244 HIS A CA 1
ATOM 1905 C C . HIS A 1 244 ? 0.246 11.536 -15.066 1.00 69.19 244 HIS A C 1
ATOM 1907 O O . HIS A 1 244 ? 0.873 12.483 -14.595 1.00 69.19 244 HIS A O 1
ATOM 1913 N N . MET A 1 245 ? 0.267 11.238 -16.371 1.00 59.88 245 MET A N 1
ATOM 1914 C CA . MET A 1 245 ? 0.985 12.031 -17.387 1.00 59.88 245 MET A CA 1
ATOM 1915 C C . MET A 1 245 ? 0.196 13.284 -17.812 1.00 59.88 245 MET A C 1
ATOM 1917 O O . MET A 1 245 ? 0.798 14.302 -18.141 1.00 59.88 245 MET A O 1
ATOM 1921 N N . ASN A 1 246 ? -1.137 13.208 -17.774 1.00 66.75 246 ASN A N 1
ATOM 1922 C CA . ASN A 1 246 ? -2.144 14.274 -17.817 1.00 66.75 246 ASN A CA 1
ATOM 1923 C C . ASN A 1 246 ? -3.546 13.633 -17.719 1.00 66.75 246 ASN A C 1
ATOM 1925 O O . ASN A 1 246 ? -3.669 12.438 -17.967 1.00 66.75 246 ASN A O 1
ATOM 1929 N N . GLU A 1 247 ? -4.546 14.458 -17.371 1.00 58.12 247 GLU A N 1
ATOM 1930 C CA . GLU A 1 247 ? -5.995 14.191 -17.235 1.00 58.12 247 GLU A CA 1
ATOM 1931 C C . GLU A 1 247 ? -6.411 12.923 -16.454 1.00 58.12 247 GLU A C 1
ATOM 1933 O O . GLU A 1 247 ? -5.789 11.869 -16.463 1.00 58.12 247 GLU A O 1
ATOM 1938 N N . THR A 1 248 ? -7.486 13.046 -15.685 1.00 62.06 248 THR A N 1
ATOM 1939 C CA . THR A 1 248 ? -7.866 12.168 -14.566 1.00 62.06 248 THR A CA 1
ATOM 1940 C C . THR A 1 248 ? -8.303 10.741 -14.953 1.00 62.06 248 THR A C 1
ATOM 1942 O O . THR A 1 248 ? -8.751 9.999 -14.078 1.00 62.06 248 THR A O 1
ATOM 1945 N N . SER A 1 249 ? -8.203 10.330 -16.227 1.00 66.31 249 SER A N 1
ATOM 1946 C CA . SER A 1 249 ? -8.641 9.008 -16.699 1.00 66.31 249 SER A CA 1
ATOM 1947 C C . SER A 1 249 ? -7.497 7.984 -16.706 1.00 66.31 249 SER A C 1
ATOM 1949 O O . SER A 1 249 ? -6.535 8.047 -17.474 1.00 66.31 249 SER A O 1
ATOM 1951 N N . LEU A 1 250 ? -7.608 6.985 -15.827 1.00 79.69 250 LEU A N 1
ATOM 1952 C CA . LEU A 1 250 ? -6.729 5.819 -15.808 1.00 79.69 250 LEU A CA 1
ATOM 1953 C C . LEU A 1 250 ? -7.177 4.812 -16.877 1.00 79.69 250 LEU A C 1
ATOM 1955 O O . LEU A 1 250 ? -8.027 3.959 -16.627 1.00 79.69 250 LEU A O 1
ATOM 1959 N N . GLU A 1 251 ? -6.595 4.901 -18.069 1.00 87.00 251 GLU A N 1
ATOM 1960 C CA . GLU A 1 251 ? -6.935 4.024 -19.192 1.00 87.00 251 GLU A CA 1
ATOM 1961 C C . GLU A 1 251 ? -5.711 3.594 -20.012 1.00 87.00 251 GLU A C 1
ATOM 1963 O O . GLU A 1 251 ? -4.666 4.253 -20.025 1.00 87.00 251 GLU A O 1
ATOM 1968 N N . CYS A 1 252 ? -5.827 2.455 -20.701 1.00 90.00 252 CYS A N 1
ATOM 1969 C CA . CYS A 1 252 ? -4.850 2.046 -21.701 1.00 90.00 252 CYS A CA 1
ATOM 1970 C C . CYS A 1 252 ? -5.224 2.690 -23.042 1.00 90.00 252 CYS A C 1
ATOM 1972 O O . CYS A 1 252 ? -6.229 2.334 -23.664 1.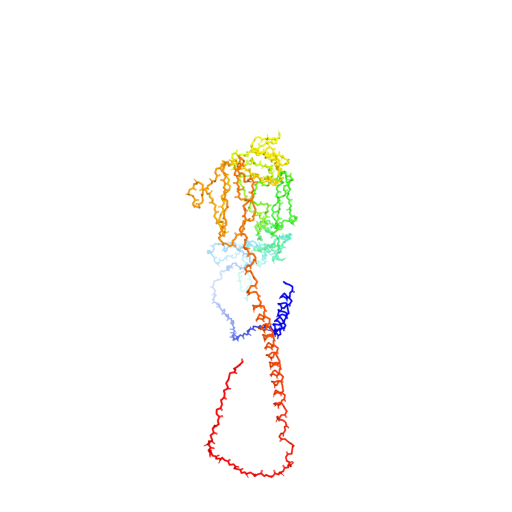00 90.00 252 CYS A O 1
ATOM 1974 N N . LEU A 1 253 ? -4.400 3.635 -23.493 1.00 87.31 253 LEU A N 1
ATOM 1975 C CA . LEU A 1 253 ? -4.592 4.379 -24.735 1.00 87.31 253 LEU A CA 1
ATOM 1976 C C . LEU A 1 253 ? -3.895 3.688 -25.903 1.00 87.31 253 LEU A C 1
ATOM 1978 O O . LEU A 1 253 ? -2.862 3.043 -25.742 1.00 87.31 253 LEU A O 1
ATOM 1982 N N . VAL A 1 254 ? -4.450 3.844 -27.104 1.00 84.06 254 VAL A N 1
ATOM 1983 C CA . VAL A 1 254 ? -3.858 3.283 -28.325 1.00 84.06 254 VAL A CA 1
ATOM 1984 C C . VAL A 1 254 ? -2.464 3.870 -28.537 1.00 84.06 254 VAL A C 1
ATOM 1986 O O . VAL A 1 254 ? -2.294 5.090 -28.595 1.00 84.06 254 VAL A O 1
ATOM 1989 N N . VAL A 1 255 ? -1.481 2.993 -28.724 1.00 84.81 255 VAL A N 1
ATOM 1990 C CA . VAL A 1 255 ? -0.117 3.372 -29.087 1.00 84.81 255 VAL A CA 1
ATOM 1991 C C . VAL A 1 255 ? -0.119 3.980 -30.482 1.00 84.81 255 VAL A C 1
ATOM 1993 O O . VAL A 1 255 ? -0.714 3.441 -31.415 1.00 84.81 255 VAL A O 1
ATOM 1996 N N . LYS A 1 256 ? 0.558 5.114 -30.634 1.00 84.50 256 LYS A N 1
ATOM 1997 C CA . LYS A 1 256 ? 0.676 5.835 -31.899 1.00 84.50 256 LYS A CA 1
ATOM 1998 C C . LYS A 1 256 ? 2.142 6.176 -32.133 1.00 84.50 256 LYS A C 1
ATOM 2000 O O . LYS A 1 256 ? 2.768 6.758 -31.254 1.00 84.50 256 LYS A O 1
ATOM 2005 N N . CYS A 1 257 ? 2.675 5.844 -33.307 1.00 85.19 257 CYS A N 1
ATOM 2006 C CA . CYS A 1 257 ? 3.987 6.339 -33.716 1.00 85.19 257 CYS A CA 1
ATOM 2007 C C . CYS A 1 257 ? 3.834 7.748 -34.284 1.00 85.19 257 CYS A C 1
ATOM 2009 O O . CYS A 1 257 ? 3.027 7.982 -35.194 1.00 85.19 257 CYS A O 1
ATOM 2011 N N . GLU A 1 258 ? 4.623 8.684 -33.772 1.00 83.00 258 GLU A N 1
ATOM 2012 C CA . GLU A 1 258 ? 4.709 10.020 -34.346 1.00 83.00 258 GLU A CA 1
ATOM 2013 C C . GLU A 1 258 ? 5.357 9.982 -35.731 1.00 83.00 258 GLU A C 1
ATOM 2015 O O . GLU A 1 258 ? 6.114 9.068 -36.084 1.00 83.00 258 GLU A O 1
ATOM 2020 N N . SER A 1 259 ? 5.044 10.991 -36.541 1.00 82.81 259 SER A N 1
ATOM 2021 C CA . SER A 1 259 ? 5.698 11.154 -37.835 1.00 82.81 259 SER A CA 1
ATOM 2022 C C . SER A 1 259 ? 7.210 11.329 -37.637 1.00 82.81 259 SER A C 1
ATOM 2024 O O . SER A 1 259 ? 7.606 12.217 -36.885 1.00 82.81 259 SER A O 1
ATOM 2026 N N . PRO A 1 260 ? 8.063 10.521 -38.299 1.00 78.94 260 PRO A N 1
ATOM 2027 C CA . PRO A 1 260 ? 9.503 10.632 -38.123 1.00 78.94 260 PRO A CA 1
ATOM 2028 C C . PRO A 1 260 ? 9.987 12.026 -38.516 1.00 78.94 260 PRO A C 1
ATOM 2030 O O . PRO A 1 260 ? 9.593 12.563 -39.557 1.00 78.94 260 PRO A O 1
ATOM 2033 N N . ILE A 1 261 ? 10.880 12.586 -37.703 1.00 75.81 261 ILE A N 1
ATOM 2034 C CA . ILE A 1 261 ? 11.556 13.846 -38.004 1.00 75.81 261 ILE A CA 1
ATOM 2035 C C . ILE A 1 261 ? 12.425 13.632 -39.248 1.00 75.81 261 ILE A C 1
ATOM 2037 O O . ILE A 1 261 ? 13.074 12.595 -39.385 1.00 75.81 261 ILE A O 1
ATOM 2041 N N . ARG A 1 262 ? 12.434 14.601 -40.169 1.00 75.38 262 ARG A N 1
ATOM 2042 C CA . ARG A 1 262 ? 13.332 14.603 -41.333 1.00 75.38 262 ARG A CA 1
ATOM 2043 C C . ARG A 1 262 ? 14.674 15.232 -40.934 1.00 75.38 262 ARG A C 1
ATOM 2045 O O . ARG A 1 262 ? 14.711 16.450 -40.788 1.00 75.38 262 ARG A O 1
ATOM 2052 N N . PRO A 1 263 ? 15.759 14.450 -40.768 1.00 71.38 263 PRO A N 1
ATOM 2053 C CA . PRO A 1 263 ? 17.043 14.978 -40.304 1.00 71.38 263 PRO A CA 1
ATOM 2054 C C . PRO A 1 263 ? 17.821 15.764 -41.371 1.00 71.38 263 PRO A C 1
ATOM 2056 O O . PRO A 1 263 ? 18.688 16.551 -41.018 1.00 71.38 263 PRO A O 1
ATOM 2059 N N . HIS A 1 264 ? 17.556 15.549 -42.665 1.00 71.31 264 HIS A N 1
ATOM 2060 C CA . HIS A 1 264 ? 18.232 16.241 -43.768 1.00 71.31 264 HIS A CA 1
ATOM 2061 C C . HIS A 1 264 ? 17.332 16.341 -45.007 1.00 71.31 264 HIS A C 1
ATOM 2063 O O . HIS A 1 264 ? 16.385 15.570 -45.175 1.00 71.31 264 HIS A O 1
ATOM 2069 N N . THR A 1 265 ? 17.638 17.296 -45.886 1.00 70.19 265 THR A N 1
ATOM 2070 C CA . THR A 1 265 ? 16.825 17.657 -47.064 1.00 70.19 265 THR A CA 1
ATOM 2071 C C . THR A 1 265 ? 16.792 16.582 -48.151 1.00 70.19 265 THR A C 1
ATOM 2073 O O . THR A 1 265 ? 15.819 16.505 -48.892 1.00 70.19 265 THR A O 1
ATOM 2076 N N . GLY A 1 266 ? 17.811 15.719 -48.225 1.00 70.62 266 GLY A N 1
ATOM 2077 C CA . GLY A 1 266 ? 17.897 14.629 -49.206 1.00 70.62 266 GLY A CA 1
ATOM 2078 C C . GLY A 1 266 ? 17.053 13.382 -48.897 1.00 70.62 266 GLY A C 1
ATOM 2079 O O . GLY A 1 266 ? 17.092 12.435 -49.684 1.00 70.62 266 GLY A O 1
ATOM 2080 N N . LEU A 1 267 ? 16.325 13.357 -47.770 1.00 75.06 267 LEU A N 1
ATOM 2081 C CA . LEU A 1 267 ? 15.516 12.218 -47.321 1.00 75.06 267 LEU A CA 1
ATOM 2082 C C . LEU A 1 267 ? 14.024 12.425 -47.613 1.00 75.06 267 LEU A C 1
ATOM 2084 O O . LEU A 1 267 ? 13.368 13.290 -47.024 1.00 75.06 267 LEU A O 1
ATOM 2088 N N . ARG A 1 268 ? 13.446 11.542 -48.430 1.00 80.19 268 ARG A N 1
ATOM 2089 C CA . ARG A 1 268 ? 11.995 11.435 -48.632 1.00 80.19 268 ARG A CA 1
ATOM 2090 C C . ARG A 1 268 ? 11.412 10.317 -47.782 1.00 80.19 268 ARG A C 1
ATOM 2092 O O . ARG A 1 268 ? 11.936 9.207 -47.745 1.00 80.19 268 ARG A O 1
ATOM 2099 N N . ILE A 1 269 ? 10.286 10.612 -47.136 1.00 83.19 269 ILE A N 1
ATOM 2100 C CA . ILE A 1 269 ? 9.489 9.641 -46.382 1.00 83.19 269 ILE A CA 1
ATOM 2101 C C . ILE A 1 269 ? 8.211 9.397 -47.176 1.00 83.19 269 ILE A C 1
ATOM 2103 O O . ILE A 1 269 ? 7.387 10.301 -47.314 1.00 83.19 269 ILE A O 1
ATOM 2107 N N . LEU A 1 270 ? 8.057 8.188 -47.704 1.00 83.12 270 LEU A N 1
ATOM 2108 C CA . LEU A 1 270 ? 6.828 7.741 -48.345 1.00 83.12 270 LEU A CA 1
ATOM 2109 C C . LEU A 1 270 ? 5.908 7.176 -47.250 1.00 83.12 270 LEU A C 1
ATOM 2111 O O . LEU A 1 270 ? 6.258 6.159 -46.636 1.00 83.12 270 LEU A O 1
ATOM 2115 N N . PRO A 1 271 ? 4.783 7.848 -46.945 1.00 76.00 271 PRO A N 1
ATOM 2116 C CA . PRO A 1 271 ? 3.893 7.438 -45.868 1.00 76.00 271 PRO A CA 1
ATOM 2117 C C . PRO A 1 271 ? 3.139 6.148 -46.218 1.00 76.00 271 PRO A C 1
ATOM 2119 O O . PRO A 1 271 ? 2.876 5.859 -47.386 1.00 76.00 271 PRO A O 1
ATOM 2122 N N . SER A 1 272 ? 2.753 5.393 -45.185 1.00 73.31 272 SER A N 1
ATOM 2123 C CA . SER A 1 272 ? 1.814 4.270 -45.311 1.00 73.31 272 SER A CA 1
ATOM 2124 C C . SER A 1 272 ? 0.461 4.755 -45.848 1.00 73.31 272 SER A C 1
ATOM 2126 O O . SER A 1 272 ? 0.028 5.867 -45.532 1.00 73.31 272 SER A O 1
ATOM 2128 N N . ARG A 1 273 ? -0.251 3.899 -46.599 1.00 67.00 273 ARG A N 1
ATOM 2129 C CA . ARG A 1 273 ? -1.624 4.175 -47.077 1.00 67.00 273 ARG A CA 1
ATOM 2130 C C . ARG A 1 273 ? -2.625 4.389 -45.928 1.00 67.00 273 ARG A C 1
ATOM 2132 O O . ARG A 1 273 ? -3.668 4.985 -46.154 1.00 67.00 273 ARG A O 1
ATOM 2139 N N . SER A 1 274 ? -2.290 3.951 -44.713 1.00 62.91 274 SER A N 1
ATOM 2140 C CA . SER A 1 274 ? -3.153 3.995 -43.522 1.00 62.91 274 SER A CA 1
ATOM 2141 C C . SER A 1 274 ? -2.895 5.191 -42.589 1.00 62.91 274 SER A C 1
ATOM 2143 O O . SER A 1 274 ? -3.268 5.145 -41.416 1.00 62.91 274 SER A O 1
ATOM 2145 N N . LYS A 1 275 ? -2.246 6.268 -43.062 1.00 69.94 275 LYS A N 1
ATOM 2146 C CA . LYS A 1 275 ? -1.948 7.442 -42.223 1.00 69.94 275 LYS A CA 1
ATOM 2147 C C . LYS A 1 275 ? -3.243 8.107 -41.726 1.00 69.94 275 LYS A C 1
ATOM 2149 O O . LYS A 1 275 ? -3.999 8.670 -42.512 1.00 69.94 275 LYS A O 1
ATOM 2154 N N . SER A 1 276 ? -3.457 8.098 -40.410 1.00 61.09 276 SER A N 1
ATOM 2155 C CA . SER A 1 276 ? -4.588 8.759 -39.748 1.00 61.09 276 SER A CA 1
ATOM 2156 C C . SER A 1 276 ? -4.109 10.051 -39.078 1.00 61.09 276 SER A C 1
ATOM 2158 O O . SER A 1 276 ? -3.583 10.024 -37.963 1.00 61.09 276 SER A O 1
ATOM 2160 N N . GLY A 1 277 ? -4.275 11.193 -39.752 1.00 74.50 277 GLY A N 1
ATOM 2161 C CA . GLY A 1 277 ? -3.805 12.495 -39.257 1.00 74.50 277 GLY A CA 1
ATOM 2162 C C . GLY A 1 277 ? -2.273 12.603 -39.245 1.00 74.50 277 GLY A C 1
ATOM 2163 O O . GLY A 1 277 ? -1.629 12.375 -40.270 1.00 74.50 277 GLY A O 1
ATOM 2164 N N . ASN A 1 278 ? -1.681 12.936 -38.089 1.00 70.69 278 ASN A N 1
ATOM 2165 C CA . ASN A 1 278 ? -0.224 13.097 -37.905 1.00 70.69 278 ASN A CA 1
ATOM 2166 C C . ASN A 1 278 ? 0.495 11.861 -37.323 1.00 70.69 278 ASN A C 1
ATOM 2168 O O . ASN A 1 278 ? 1.710 11.908 -37.113 1.00 70.69 278 ASN A O 1
ATOM 2172 N N . SER A 1 279 ? -0.220 10.755 -37.103 1.00 80.06 279 SER A N 1
ATOM 2173 C CA . SER A 1 279 ? 0.288 9.562 -36.409 1.00 80.06 279 SER A CA 1
ATOM 2174 C C . SER A 1 279 ? 0.023 8.256 -37.162 1.00 80.06 279 SER A C 1
ATOM 2176 O O . SER A 1 279 ? -0.895 8.184 -37.981 1.00 80.06 279 SER A O 1
ATOM 2178 N N . TYR A 1 280 ? 0.794 7.218 -36.836 1.00 85.38 280 TYR A N 1
ATOM 2179 C CA . TYR A 1 280 ? 0.711 5.877 -37.424 1.00 85.38 280 TYR A CA 1
ATOM 2180 C C . TYR A 1 280 ? 0.323 4.836 -36.372 1.00 85.38 280 TYR A C 1
ATOM 2182 O O . TYR A 1 280 ? 0.676 4.974 -35.197 1.00 85.38 280 TYR A O 1
ATOM 2190 N N . LYS A 1 281 ? -0.411 3.802 -36.786 1.00 83.62 281 LYS A N 1
ATOM 2191 C CA . LYS A 1 281 ? -0.813 2.691 -35.914 1.00 83.62 281 LYS A CA 1
ATOM 2192 C C . LYS A 1 281 ? 0.279 1.610 -35.891 1.00 83.62 281 LYS A C 1
ATOM 2194 O O . LYS A 1 281 ? 1.004 1.459 -36.880 1.00 83.62 281 LYS A O 1
ATOM 2199 N N . PRO A 1 282 ? 0.383 0.814 -34.812 1.00 84.94 282 PRO A N 1
ATOM 2200 C CA . PRO A 1 282 ? 1.267 -0.343 -34.781 1.00 84.94 282 PRO A CA 1
ATOM 2201 C C . PRO A 1 282 ? 1.002 -1.258 -35.979 1.00 84.94 282 PRO A C 1
ATOM 2203 O O . PRO A 1 282 ? -0.143 -1.604 -36.266 1.00 84.94 282 PRO A O 1
ATOM 2206 N N . GLY A 1 283 ? 2.061 -1.632 -36.693 1.00 83.25 283 GLY A N 1
ATOM 2207 C CA . GLY A 1 283 ? 1.974 -2.404 -37.932 1.00 83.25 283 GLY A CA 1
ATOM 2208 C C . GLY A 1 283 ? 2.176 -1.595 -39.213 1.00 83.25 283 GLY A C 1
ATOM 2209 O O . GLY A 1 283 ? 2.610 -2.184 -40.205 1.00 83.25 283 GLY A O 1
ATOM 2210 N N . ASP A 1 284 ? 1.944 -0.279 -39.191 1.00 87.00 284 ASP A N 1
ATOM 2211 C CA . ASP A 1 284 ? 2.156 0.588 -40.354 1.00 87.00 284 ASP A CA 1
ATOM 2212 C C . ASP A 1 284 ? 3.625 0.612 -40.785 1.00 87.00 284 ASP A C 1
ATOM 2214 O O . ASP A 1 284 ? 4.533 0.637 -39.951 1.00 87.00 284 ASP A O 1
ATOM 2218 N N . VAL A 1 285 ? 3.865 0.641 -42.098 1.00 86.44 285 VAL A N 1
ATOM 2219 C CA . VAL A 1 285 ? 5.214 0.664 -42.680 1.00 86.44 285 VAL A CA 1
ATOM 2220 C C . VAL A 1 285 ? 5.409 1.933 -43.497 1.00 86.44 285 VAL A C 1
ATOM 2222 O O . VAL A 1 285 ? 4.643 2.217 -44.417 1.00 86.44 285 VAL A O 1
ATOM 2225 N N . ILE A 1 286 ? 6.465 2.676 -43.179 1.00 87.06 286 ILE A N 1
ATOM 2226 C CA . ILE A 1 286 ? 6.949 3.813 -43.968 1.00 87.06 286 ILE A CA 1
ATOM 2227 C C . ILE A 1 286 ? 8.201 3.415 -44.745 1.00 87.06 286 ILE A C 1
ATOM 2229 O O . ILE A 1 286 ? 8.940 2.511 -44.341 1.00 87.06 286 ILE A O 1
ATOM 2233 N N . ILE A 1 287 ? 8.461 4.108 -45.854 1.00 86.50 287 ILE A N 1
ATOM 2234 C CA . ILE A 1 287 ? 9.646 3.870 -46.685 1.00 86.50 287 ILE A CA 1
ATOM 2235 C C . ILE A 1 287 ? 10.469 5.155 -46.770 1.00 86.50 287 ILE A C 1
ATOM 2237 O O . ILE A 1 287 ? 9.988 6.186 -47.235 1.00 86.50 287 ILE A O 1
ATOM 2241 N N . PHE A 1 288 ? 11.725 5.072 -46.351 1.00 85.00 288 PHE A N 1
ATOM 2242 C CA . PHE A 1 288 ? 12.755 6.076 -46.572 1.00 85.00 288 PHE A CA 1
ATOM 2243 C C . PHE A 1 288 ? 13.365 5.904 -47.964 1.00 85.00 288 PHE A C 1
ATOM 2245 O O . PHE A 1 288 ? 13.702 4.786 -48.359 1.00 85.00 288 PHE A O 1
ATOM 2252 N N . SER A 1 289 ? 13.525 7.007 -48.690 1.00 83.12 289 SER A N 1
ATOM 2253 C CA . SER A 1 289 ? 14.152 7.056 -50.012 1.00 83.12 289 SER A CA 1
ATOM 2254 C C . SER A 1 289 ? 15.087 8.259 -50.092 1.00 83.12 289 SER A C 1
ATOM 2256 O O . SER A 1 289 ? 14.699 9.352 -49.686 1.00 83.12 289 SER A O 1
ATOM 2258 N N . CYS A 1 290 ? 16.285 8.075 -50.645 1.00 79.81 290 CYS A N 1
ATOM 2259 C CA . CYS A 1 290 ? 17.229 9.170 -50.873 1.00 79.81 290 CYS A CA 1
ATOM 2260 C C . CYS A 1 290 ? 17.100 9.745 -52.287 1.00 79.81 290 CYS A C 1
ATOM 2262 O O . CYS A 1 290 ? 16.983 8.997 -53.260 1.00 79.81 290 CYS A O 1
ATOM 2264 N N . ASP A 1 291 ? 17.194 11.067 -52.409 1.00 75.12 291 ASP A N 1
ATOM 2265 C CA . ASP A 1 291 ? 17.075 11.766 -53.699 1.00 75.12 291 ASP A CA 1
ATOM 2266 C C . ASP A 1 291 ? 18.253 11.486 -54.640 1.00 75.12 291 ASP A C 1
ATOM 2268 O O . ASP A 1 291 ? 18.093 11.429 -55.857 1.00 75.12 291 ASP A O 1
ATOM 2272 N N . THR A 1 292 ? 19.442 11.270 -54.076 1.00 67.50 292 THR A N 1
ATOM 2273 C CA . THR A 1 292 ? 20.692 11.034 -54.811 1.00 67.50 292 THR A CA 1
ATOM 2274 C C . THR A 1 292 ? 20.845 9.597 -55.308 1.00 67.50 292 THR A C 1
ATOM 2276 O O . THR A 1 292 ? 21.754 9.309 -56.086 1.00 67.50 292 THR A O 1
ATOM 2279 N N . SER A 1 293 ? 19.989 8.667 -54.872 1.00 62.56 293 SER A N 1
ATOM 2280 C CA . SER A 1 293 ? 20.088 7.250 -55.230 1.00 62.56 293 SER A CA 1
ATOM 2281 C C . SER A 1 293 ? 18.732 6.539 -55.127 1.00 62.56 293 SER A C 1
ATOM 2283 O O . SER A 1 293 ? 18.318 6.164 -54.033 1.00 62.56 293 SER A O 1
ATOM 2285 N N . PRO A 1 294 ? 18.058 6.224 -56.250 1.00 60.41 294 PRO A N 1
ATOM 2286 C CA . PRO A 1 294 ? 16.768 5.519 -56.232 1.00 60.41 294 PRO A CA 1
ATOM 2287 C C . PRO A 1 294 ? 16.839 4.083 -55.672 1.00 60.41 294 PRO A C 1
ATOM 2289 O O . PRO A 1 294 ? 15.801 3.458 -55.441 1.00 60.41 294 PRO A O 1
ATOM 2292 N N . LYS A 1 295 ? 18.054 3.548 -55.458 1.00 58.66 295 LYS A N 1
ATOM 2293 C CA . LYS A 1 295 ? 18.311 2.200 -54.928 1.00 58.66 295 LYS A CA 1
ATOM 2294 C C . LYS A 1 295 ? 18.391 2.128 -53.395 1.00 58.66 295 LYS A C 1
ATOM 2296 O O . LYS A 1 295 ? 18.277 1.031 -52.857 1.00 58.66 295 LYS A O 1
ATOM 2301 N N . THR A 1 296 ? 18.537 3.241 -52.673 1.00 65.75 296 THR A N 1
ATOM 2302 C CA . THR A 1 296 ? 18.533 3.249 -51.198 1.00 65.75 296 THR A CA 1
ATOM 2303 C C . THR A 1 296 ? 17.111 3.420 -50.669 1.00 65.75 296 THR A C 1
ATOM 2305 O O . THR A 1 296 ? 16.706 4.499 -50.239 1.00 65.75 296 THR A O 1
ATOM 2308 N N . LYS A 1 297 ? 16.334 2.330 -50.719 1.00 77.12 297 LYS A N 1
ATOM 2309 C CA . LYS A 1 297 ? 15.024 2.235 -50.061 1.00 77.12 297 LYS A CA 1
ATOM 2310 C C . LYS A 1 297 ? 15.169 1.476 -48.748 1.00 77.12 297 LYS A C 1
ATOM 2312 O O . LYS A 1 297 ? 15.542 0.306 -48.756 1.00 77.12 297 LYS A O 1
ATOM 2317 N N . ALA A 1 298 ? 14.856 2.126 -47.633 1.00 82.81 298 ALA A N 1
ATOM 2318 C CA . ALA A 1 298 ? 14.834 1.490 -46.318 1.00 82.81 298 ALA A CA 1
ATOM 2319 C C . ALA A 1 298 ? 13.424 1.576 -45.731 1.00 82.81 298 ALA A C 1
ATOM 2321 O O . ALA A 1 298 ? 12.841 2.651 -45.675 1.00 82.81 298 ALA A O 1
ATOM 2322 N N . SER A 1 299 ? 12.858 0.455 -45.293 1.00 88.38 299 SER A N 1
ATOM 2323 C CA . SER A 1 299 ? 11.543 0.431 -44.647 1.00 88.38 299 SER A CA 1
ATOM 2324 C C . SER A 1 299 ? 11.668 0.487 -43.128 1.00 88.38 299 SER A C 1
ATOM 2326 O O . SER A 1 299 ? 12.558 -0.152 -42.560 1.00 88.38 299 SER A O 1
ATOM 2328 N N . SER A 1 300 ? 10.731 1.166 -42.471 1.00 88.75 300 SER A N 1
ATOM 2329 C CA . SER A 1 300 ? 10.567 1.111 -41.019 1.00 88.75 300 SER A CA 1
ATOM 2330 C C . SER A 1 300 ? 9.111 0.844 -40.656 1.00 88.75 300 SER A C 1
ATOM 2332 O O . SER A 1 300 ? 8.202 1.451 -41.218 1.00 88.75 300 SER A O 1
ATOM 2334 N N . LYS A 1 301 ? 8.892 -0.101 -39.742 1.00 88.94 301 LYS A N 1
ATOM 2335 C CA . LYS A 1 301 ? 7.585 -0.503 -39.220 1.00 88.94 301 LYS A CA 1
ATOM 2336 C C . LYS A 1 301 ? 7.332 0.152 -37.861 1.00 88.94 301 LYS A C 1
ATOM 2338 O O . LYS A 1 301 ? 8.229 0.149 -37.020 1.00 88.94 301 LYS A O 1
ATOM 2343 N N . CYS A 1 302 ? 6.130 0.676 -37.644 1.00 87.62 302 CYS A N 1
ATOM 2344 C CA . CYS A 1 302 ? 5.677 1.147 -36.337 1.00 87.62 302 CYS A CA 1
ATOM 2345 C C . CYS A 1 302 ? 5.458 -0.062 -35.417 1.00 87.62 302 CYS A C 1
ATOM 2347 O O . CYS A 1 302 ? 4.677 -0.966 -35.739 1.00 87.62 302 CYS A O 1
ATOM 2349 N N . LEU A 1 303 ? 6.192 -0.108 -34.309 1.00 86.06 303 LEU A N 1
ATOM 2350 C CA . LEU A 1 303 ? 6.142 -1.178 -33.321 1.00 86.06 303 LEU A CA 1
ATOM 2351 C C . LEU A 1 303 ? 5.038 -0.919 -32.283 1.00 86.06 303 LEU A C 1
ATOM 2353 O O . LEU A 1 303 ? 4.461 0.164 -32.194 1.00 86.06 303 LEU A O 1
ATOM 2357 N N . THR A 1 304 ? 4.720 -1.943 -31.493 1.00 82.94 304 THR A N 1
ATOM 2358 C CA . THR A 1 304 ? 3.676 -1.886 -30.454 1.00 82.94 304 THR A CA 1
ATOM 2359 C C . THR A 1 304 ? 4.063 -1.060 -29.230 1.00 82.94 304 THR A C 1
ATOM 2361 O O . THR A 1 304 ? 3.211 -0.816 -28.387 1.00 82.94 304 THR A O 1
ATOM 2364 N N . ASP A 1 305 ? 5.318 -0.631 -29.121 1.00 79.12 305 ASP A N 1
ATOM 2365 C CA . ASP A 1 305 ? 5.832 0.267 -28.078 1.00 79.12 305 ASP A CA 1
ATOM 2366 C C . ASP A 1 305 ? 5.762 1.757 -28.476 1.00 79.12 305 ASP A C 1
ATOM 2368 O O . ASP A 1 305 ? 6.062 2.634 -27.662 1.00 79.12 305 ASP A O 1
ATOM 2372 N N . GLY A 1 306 ? 5.342 2.049 -29.713 1.00 80.88 306 GLY A N 1
ATOM 2373 C CA . GLY A 1 306 ? 5.245 3.399 -30.269 1.00 80.88 306 GLY A CA 1
ATOM 2374 C C . GLY A 1 306 ? 6.529 3.884 -30.933 1.00 80.88 306 GLY A C 1
ATOM 2375 O O . GLY A 1 306 ? 6.587 5.037 -31.362 1.00 80.88 306 GLY A O 1
ATOM 2376 N N . GLN A 1 307 ? 7.546 3.026 -31.046 1.00 85.81 307 GLN A N 1
ATOM 2377 C CA . GLN A 1 307 ? 8.797 3.338 -31.725 1.00 85.81 307 GLN A CA 1
ATOM 2378 C C . GLN A 1 307 ? 8.823 2.795 -33.155 1.00 85.81 307 GLN A C 1
ATOM 2380 O O . GLN A 1 307 ? 8.142 1.839 -33.533 1.00 85.81 307 GLN A O 1
ATOM 2385 N N . TRP A 1 308 ? 9.654 3.419 -33.982 1.00 86.62 308 TRP A N 1
ATOM 2386 C CA . TRP A 1 308 ? 9.952 2.928 -35.319 1.00 86.62 308 TRP A CA 1
ATOM 2387 C C . TRP A 1 308 ? 11.019 1.835 -35.241 1.00 86.62 308 TRP A C 1
ATOM 2389 O O . TRP A 1 308 ? 12.067 2.037 -34.638 1.00 86.62 308 TRP A O 1
ATOM 2399 N N . SER A 1 309 ? 10.804 0.705 -35.921 1.00 87.62 309 SER A N 1
ATOM 2400 C CA . SER A 1 309 ? 11.740 -0.437 -35.939 1.00 87.62 309 SER A CA 1
ATOM 2401 C C . SER A 1 309 ? 13.177 -0.086 -36.353 1.00 87.62 309 SER A C 1
ATOM 2403 O O . SER A 1 309 ? 14.114 -0.815 -36.034 1.00 87.62 309 SER A O 1
ATOM 2405 N N . ARG A 1 310 ? 13.341 0.997 -37.123 1.00 82.75 310 ARG A N 1
ATOM 2406 C CA . ARG A 1 310 ? 14.610 1.545 -37.612 1.00 82.75 310 ARG A CA 1
ATOM 2407 C C . ARG A 1 310 ? 14.502 3.067 -37.711 1.00 82.75 310 ARG A C 1
ATOM 2409 O O . ARG A 1 310 ? 13.453 3.579 -38.115 1.00 82.75 310 ARG A O 1
ATOM 2416 N N . GLY A 1 311 ? 15.592 3.763 -37.389 1.00 79.50 311 GLY A N 1
ATOM 2417 C CA . GLY A 1 311 ? 15.729 5.208 -37.590 1.00 79.50 311 GLY A CA 1
ATOM 2418 C C . GLY A 1 311 ? 15.941 5.600 -39.063 1.00 79.50 311 GLY A C 1
ATOM 2419 O O . GLY A 1 311 ? 16.144 4.726 -39.913 1.00 79.50 311 GLY A O 1
ATOM 2420 N N . PRO A 1 312 ? 15.889 6.905 -39.384 1.00 79.69 312 PRO A N 1
ATOM 2421 C CA . PRO A 1 312 ? 16.128 7.398 -40.738 1.00 79.69 312 PRO A CA 1
ATOM 2422 C C . PRO A 1 312 ? 17.574 7.101 -41.190 1.00 79.69 312 PRO A C 1
ATOM 2424 O O . PRO A 1 312 ? 18.509 7.383 -40.438 1.00 79.69 312 PRO A O 1
ATOM 2427 N N . PRO A 1 313 ? 17.791 6.544 -42.399 1.00 78.25 313 PRO A N 1
ATOM 2428 C CA . PRO A 1 313 ? 19.132 6.313 -42.928 1.00 78.25 313 PRO A CA 1
ATOM 2429 C C . PRO A 1 313 ? 19.821 7.639 -43.275 1.00 78.25 313 PRO A C 1
ATOM 2431 O O . PRO A 1 313 ? 19.163 8.623 -43.611 1.00 78.25 313 PRO A O 1
ATOM 2434 N N . HIS A 1 314 ? 21.154 7.656 -43.239 1.00 75.44 314 HIS A N 1
ATOM 2435 C CA . HIS A 1 314 ? 21.928 8.792 -43.733 1.00 75.44 314 HIS A CA 1
ATOM 2436 C C . HIS A 1 314 ? 22.022 8.728 -45.261 1.00 75.44 314 HIS A C 1
ATOM 2438 O O . HIS A 1 314 ? 22.540 7.753 -45.811 1.00 75.44 314 HIS A O 1
ATOM 2444 N N . CYS A 1 315 ? 21.493 9.737 -45.951 1.00 73.56 315 CYS A N 1
ATOM 2445 C CA . CYS A 1 315 ? 21.591 9.808 -47.403 1.00 73.56 315 CYS A CA 1
ATOM 2446 C C . CYS A 1 315 ? 22.958 10.363 -47.828 1.00 73.56 315 CYS A C 1
ATOM 2448 O O . CYS A 1 315 ? 23.401 11.354 -47.252 1.00 73.56 315 CYS A O 1
ATOM 2450 N N . PRO A 1 316 ? 23.614 9.776 -48.848 1.00 66.94 316 PRO A N 1
ATOM 2451 C CA . PRO A 1 316 ? 24.849 10.331 -49.385 1.00 66.94 316 PRO A CA 1
ATOM 2452 C C . PRO A 1 316 ? 24.566 11.723 -49.959 1.00 66.94 316 PRO A C 1
ATOM 2454 O O . PRO A 1 316 ? 23.749 11.872 -50.877 1.00 66.94 316 PRO A O 1
ATOM 2457 N N . GLU A 1 317 ? 25.213 12.739 -49.385 1.00 60.91 317 GLU A N 1
ATOM 2458 C CA . GLU A 1 317 ? 25.156 14.110 -49.884 1.00 60.91 317 GLU A CA 1
ATOM 2459 C C . GLU A 1 317 ? 25.749 14.181 -51.291 1.00 60.91 317 GLU A C 1
ATOM 2461 O O . GLU A 1 317 ? 26.760 13.553 -51.605 1.00 60.91 317 GLU A O 1
ATOM 2466 N N . LYS A 1 318 ? 25.122 14.974 -52.161 1.00 55.94 318 LYS A N 1
ATOM 2467 C CA . LYS A 1 318 ? 25.708 15.316 -53.455 1.00 55.94 318 LYS A CA 1
ATOM 2468 C C . LYS A 1 318 ? 26.817 16.339 -53.207 1.00 55.94 318 LYS A C 1
ATOM 2470 O O . LYS A 1 318 ? 26.547 17.538 -53.191 1.00 55.94 318 LYS A O 1
ATOM 2475 N N . THR A 1 319 ? 28.047 15.886 -52.985 1.00 58.41 319 THR A N 1
ATOM 2476 C CA . THR A 1 319 ? 29.190 16.789 -52.826 1.00 58.41 319 THR A CA 1
ATOM 2477 C C . THR A 1 319 ? 29.777 17.131 -54.196 1.00 58.41 319 THR A C 1
ATOM 2479 O O . THR A 1 319 ? 30.122 16.259 -54.987 1.00 58.41 319 THR A O 1
ATOM 2482 N N . ASN A 1 320 ? 29.949 18.424 -54.484 1.00 64.69 320 ASN A N 1
ATOM 2483 C CA . ASN A 1 320 ? 30.719 18.895 -55.651 1.00 64.69 320 ASN A CA 1
ATOM 2484 C C . ASN A 1 320 ? 32.243 18.804 -55.418 1.00 64.69 320 ASN A C 1
ATOM 2486 O O . ASN A 1 320 ? 33.032 19.443 -56.122 1.00 64.69 320 ASN A O 1
ATOM 2490 N N . TYR A 1 321 ? 32.652 18.032 -54.411 1.00 73.56 321 TYR A N 1
ATOM 2491 C CA . TYR A 1 321 ? 34.016 17.948 -53.926 1.00 73.56 321 TYR A CA 1
ATOM 2492 C C . TYR A 1 321 ? 34.363 16.513 -53.525 1.00 73.56 321 TYR A C 1
ATOM 2494 O O . TYR A 1 321 ? 33.524 15.815 -52.949 1.00 73.56 321 TYR A O 1
ATOM 2502 N N . CYS A 1 322 ? 35.602 16.108 -53.799 1.00 75.12 322 CYS A N 1
ATOM 2503 C CA . CYS A 1 322 ? 36.179 14.849 -53.343 1.00 75.12 322 CYS A CA 1
ATOM 2504 C C . CYS A 1 322 ? 36.803 14.975 -51.942 1.00 75.12 322 CYS A C 1
ATOM 2506 O O . CYS A 1 322 ? 37.212 16.074 -51.545 1.00 75.12 322 CYS A O 1
ATOM 2508 N N . PRO A 1 323 ? 36.939 13.848 -51.212 1.00 74.62 323 PRO A N 1
ATOM 2509 C CA . PRO A 1 323 ? 37.661 13.794 -49.943 1.00 74.62 323 PRO A CA 1
ATOM 2510 C C . PRO A 1 323 ? 39.086 14.346 -50.071 1.00 74.62 323 PRO A C 1
ATOM 2512 O O . PRO A 1 323 ? 39.771 14.075 -51.062 1.00 74.62 323 PRO A O 1
ATOM 2515 N N . THR A 1 324 ? 39.538 15.096 -49.063 1.00 74.88 324 THR A N 1
ATOM 2516 C CA . THR A 1 324 ? 40.901 15.641 -48.999 1.00 74.88 324 THR A CA 1
ATOM 2517 C C . THR A 1 324 ? 41.933 14.519 -48.940 1.00 74.88 324 THR A C 1
ATOM 2519 O O . THR A 1 324 ? 41.774 13.570 -48.171 1.00 74.88 324 THR A O 1
ATOM 2522 N N . ILE A 1 325 ? 43.010 14.648 -49.711 1.00 73.56 325 ILE A N 1
ATOM 2523 C CA . ILE A 1 325 ? 44.156 13.738 -49.653 1.00 73.56 325 ILE A CA 1
ATOM 2524 C C . ILE A 1 325 ? 44.984 14.167 -48.440 1.00 73.56 325 ILE A C 1
ATOM 2526 O O . ILE A 1 325 ? 45.453 15.304 -48.386 1.00 73.56 325 ILE A O 1
ATOM 2530 N N . GLY A 1 326 ? 45.058 13.295 -47.432 1.00 70.56 326 GLY A N 1
ATOM 2531 C CA . GLY A 1 326 ? 45.844 13.528 -46.219 1.00 70.56 326 GLY A CA 1
ATOM 2532 C C . GLY A 1 326 ? 47.346 13.612 -46.501 1.00 70.56 326 GLY A C 1
ATOM 2533 O O . GLY A 1 326 ? 47.779 13.673 -47.651 1.00 70.56 326 GLY A O 1
ATOM 2534 N N . ASP A 1 327 ? 48.151 13.603 -45.442 1.00 72.38 327 ASP A N 1
ATOM 2535 C CA . ASP A 1 327 ? 49.606 13.684 -45.572 1.00 72.38 327 ASP A CA 1
ATOM 2536 C C . ASP A 1 327 ? 50.143 12.482 -46.381 1.00 72.38 327 ASP A C 1
ATOM 2538 O O . ASP A 1 327 ? 49.884 11.320 -46.056 1.00 72.38 327 ASP A O 1
ATOM 2542 N N . PHE A 1 328 ? 50.864 12.768 -47.469 1.00 80.38 328 PHE A N 1
ATOM 2543 C CA . PHE A 1 328 ? 51.469 11.765 -48.344 1.00 80.38 328 PHE A CA 1
ATOM 2544 C C . PHE A 1 328 ? 52.916 11.535 -47.897 1.00 80.38 328 PHE A C 1
ATOM 2546 O O . PHE A 1 328 ? 53.762 12.409 -48.032 1.00 80.38 328 PHE A O 1
ATOM 2553 N N . VAL A 1 329 ? 53.177 10.392 -47.265 1.00 79.38 329 VAL A N 1
ATOM 2554 C CA . VAL A 1 329 ? 54.458 10.115 -46.598 1.00 79.38 329 VAL A CA 1
ATOM 2555 C C . VAL A 1 329 ? 55.520 9.713 -47.626 1.00 79.38 329 VAL A C 1
ATOM 2557 O O . VAL A 1 329 ? 55.252 8.872 -48.482 1.00 79.38 329 VAL A O 1
ATOM 2560 N N . HIS A 1 330 ? 56.726 10.274 -47.498 1.00 82.31 330 HIS A N 1
ATOM 2561 C CA . HIS A 1 330 ? 57.860 10.059 -48.407 1.00 82.31 330 HIS A CA 1
ATOM 2562 C C . HIS A 1 330 ? 57.578 10.460 -49.863 1.00 82.31 330 HIS A C 1
ATOM 2564 O O . HIS A 1 330 ? 58.029 9.795 -50.797 1.00 82.31 330 HIS A O 1
ATOM 2570 N N . GLY A 1 331 ? 56.790 11.518 -50.060 1.00 83.00 331 GLY A N 1
ATOM 2571 C CA . GLY A 1 331 ? 56.494 12.068 -51.373 1.00 83.00 331 GLY A CA 1
ATOM 2572 C C . GLY A 1 331 ? 55.677 13.358 -51.321 1.00 83.00 331 GLY A C 1
ATOM 2573 O O . GLY A 1 331 ? 55.250 13.822 -50.266 1.00 83.00 331 GLY A O 1
ATOM 2574 N N . PHE A 1 332 ? 55.400 13.923 -52.493 1.00 82.94 332 PHE A N 1
ATOM 2575 C CA . PHE A 1 332 ? 54.572 15.113 -52.674 1.00 82.94 332 PHE A CA 1
ATOM 2576 C C . PHE A 1 332 ? 53.614 14.952 -53.862 1.00 82.94 332 PHE A C 1
ATOM 2578 O O . PHE A 1 332 ? 53.769 14.067 -54.703 1.00 82.94 332 PHE A O 1
ATOM 2585 N N . TYR A 1 333 ? 52.595 15.808 -53.950 1.00 84.19 333 TYR A N 1
ATOM 2586 C CA . TYR A 1 333 ? 51.675 15.829 -55.087 1.00 84.19 333 TYR A CA 1
ATOM 2587 C C . TYR A 1 333 ? 51.519 17.235 -55.661 1.00 84.19 333 TYR A C 1
ATOM 2589 O O . TYR A 1 333 ? 51.474 18.226 -54.932 1.00 84.19 333 TYR A O 1
ATOM 2597 N N . ASN A 1 334 ? 51.439 17.325 -56.990 1.00 71.31 334 ASN A N 1
ATOM 2598 C CA . ASN A 1 334 ? 51.285 18.597 -57.687 1.00 71.31 334 ASN A CA 1
ATOM 2599 C C . ASN A 1 334 ? 49.807 18.995 -57.671 1.00 71.31 334 ASN A C 1
ATOM 2601 O O . ASN A 1 334 ? 49.015 18.555 -58.506 1.00 71.31 334 ASN A O 1
ATOM 2605 N N . SER A 1 335 ? 49.423 19.787 -56.675 1.00 62.91 335 SER A N 1
ATOM 2606 C CA . SER A 1 335 ? 48.170 20.527 -56.719 1.00 62.91 335 SER A CA 1
ATOM 2607 C C . SER A 1 335 ? 48.460 21.892 -57.329 1.00 62.91 335 SER A C 1
ATOM 2609 O O . SER A 1 335 ? 49.177 22.698 -56.739 1.00 62.91 335 SER A O 1
ATOM 2611 N N . SER A 1 336 ? 47.862 22.186 -58.487 1.00 54.56 336 SER A N 1
ATOM 2612 C CA . SER A 1 336 ? 47.937 23.495 -59.159 1.00 54.56 336 SER A CA 1
ATOM 2613 C C . SER A 1 336 ? 47.264 24.632 -58.374 1.00 54.56 336 SER A C 1
ATOM 2615 O O . SER A 1 336 ? 47.029 25.714 -58.905 1.00 54.56 336 SER A O 1
ATOM 2617 N N . THR A 1 337 ? 46.913 24.397 -57.116 1.00 51.50 337 THR A N 1
ATOM 2618 C CA . THR A 1 337 ? 46.422 25.397 -56.187 1.00 51.50 337 THR A CA 1
ATOM 2619 C C . THR A 1 337 ? 47.148 25.172 -54.868 1.00 51.50 337 THR A C 1
ATOM 2621 O O . THR A 1 337 ? 47.018 24.114 -54.253 1.00 51.50 337 THR A O 1
ATOM 2624 N N . ASN A 1 338 ? 47.943 26.165 -54.488 1.00 50.09 338 ASN A N 1
ATOM 2625 C CA . ASN A 1 338 ? 48.823 26.222 -53.327 1.00 50.09 338 ASN A CA 1
ATOM 2626 C C . ASN A 1 338 ? 48.015 26.104 -52.017 1.00 50.09 338 ASN A C 1
ATOM 2628 O O . ASN A 1 338 ? 47.675 27.110 -51.402 1.00 50.09 338 ASN A O 1
ATOM 2632 N N . LEU A 1 339 ? 47.613 24.886 -51.649 1.00 53.56 339 LEU A N 1
ATOM 2633 C CA . LEU A 1 339 ? 46.701 24.610 -50.536 1.00 53.56 339 LEU A CA 1
ATOM 2634 C C . LEU A 1 339 ? 47.252 23.489 -49.670 1.00 53.56 339 LEU A C 1
ATOM 2636 O O . LEU A 1 339 ? 46.862 22.326 -49.758 1.00 53.56 339 LEU A O 1
ATOM 2640 N N . SER A 1 340 ? 48.169 23.883 -48.799 1.00 48.28 340 SER A N 1
ATOM 2641 C CA . SER A 1 340 ? 48.481 23.137 -47.596 1.00 48.28 340 SER A CA 1
ATOM 2642 C C . SER A 1 340 ? 47.239 23.102 -46.686 1.00 48.28 340 SER A C 1
ATOM 2644 O O . SER A 1 340 ? 46.684 24.130 -46.321 1.00 48.28 340 SER A O 1
ATOM 2646 N N . LYS A 1 341 ? 46.809 21.881 -46.340 1.00 52.69 341 LYS A N 1
ATOM 2647 C CA . LYS A 1 341 ? 45.853 21.512 -45.276 1.00 52.69 341 LYS A CA 1
ATOM 2648 C C . LYS A 1 341 ? 44.443 22.155 -45.318 1.00 52.69 341 LYS A C 1
ATOM 2650 O O . LYS A 1 341 ? 44.208 23.269 -44.869 1.00 52.69 341 LYS A O 1
ATOM 2655 N N . SER A 1 342 ? 43.465 21.312 -45.682 1.00 51.31 342 SER A N 1
ATOM 2656 C CA . SER A 1 342 ? 42.005 21.434 -45.441 1.00 51.31 342 SER A CA 1
ATOM 2657 C C . SER A 1 342 ? 41.114 22.167 -46.458 1.00 51.31 342 SER A C 1
ATOM 2659 O O . SER A 1 342 ? 40.102 22.751 -46.083 1.00 51.31 342 SER A O 1
ATOM 2661 N N . ILE A 1 343 ? 41.385 22.059 -47.763 1.00 56.47 343 ILE A N 1
ATOM 2662 C CA . ILE A 1 343 ? 40.416 22.496 -48.785 1.00 56.47 343 ILE A CA 1
ATOM 2663 C C . ILE A 1 343 ? 39.916 21.338 -49.646 1.00 56.47 343 ILE A C 1
ATOM 2665 O O . ILE A 1 343 ? 40.678 20.523 -50.161 1.00 56.47 343 ILE A O 1
ATOM 2669 N N . SER A 1 344 ? 38.591 21.272 -49.754 1.00 60.47 344 SER A N 1
ATOM 2670 C CA . SER A 1 344 ? 37.821 20.295 -50.509 1.00 60.47 344 SER A CA 1
ATOM 2671 C C . SER A 1 344 ? 38.132 20.396 -52.011 1.00 60.47 344 SER A C 1
ATOM 2673 O O . SER A 1 344 ? 38.054 21.467 -52.618 1.00 60.47 344 SER A O 1
ATOM 2675 N N . ILE A 1 345 ? 38.519 19.274 -52.628 1.00 73.69 345 ILE A N 1
ATOM 2676 C CA . ILE A 1 345 ? 39.021 19.248 -54.011 1.00 73.69 345 ILE A CA 1
ATOM 2677 C C . ILE A 1 345 ? 37.841 19.178 -54.981 1.00 73.69 345 ILE A C 1
ATOM 2679 O O . ILE A 1 345 ? 37.024 18.267 -54.884 1.00 73.69 345 ILE A O 1
ATOM 2683 N N . LYS A 1 346 ? 37.732 20.126 -55.919 1.00 71.88 346 LYS A N 1
ATOM 2684 C CA . LYS A 1 346 ? 36.613 20.182 -56.876 1.00 71.88 346 LYS A CA 1
ATOM 2685 C C . LYS A 1 346 ? 36.574 18.954 -57.790 1.00 71.88 346 LYS A C 1
ATOM 2687 O O . LYS A 1 346 ? 37.615 18.423 -58.186 1.00 71.88 346 LYS A O 1
ATOM 2692 N N . VAL A 1 347 ? 35.369 18.560 -58.195 1.00 76.00 347 VAL A N 1
ATOM 2693 C CA . VAL A 1 347 ? 35.170 17.554 -59.248 1.00 76.00 347 VAL A CA 1
ATOM 2694 C C . VAL A 1 347 ? 35.897 17.920 -60.546 1.00 76.00 347 VAL A C 1
ATOM 2696 O O . VAL A 1 347 ? 36.038 19.093 -60.884 1.00 76.00 347 VAL A O 1
ATOM 2699 N N . ASN A 1 348 ? 36.370 16.901 -61.259 1.00 77.69 348 ASN A N 1
ATOM 2700 C CA . ASN A 1 348 ? 37.232 16.939 -62.448 1.00 77.69 348 ASN A CA 1
ATOM 2701 C C . ASN A 1 348 ? 38.684 17.409 -62.219 1.00 77.69 348 ASN A C 1
ATOM 2703 O O . ASN A 1 348 ? 39.428 17.577 -63.183 1.00 77.69 348 ASN A O 1
ATOM 2707 N N . THR A 1 349 ? 39.124 17.578 -60.967 1.00 79.00 349 THR A N 1
ATOM 2708 C CA . THR A 1 349 ? 40.534 17.879 -60.655 1.00 79.00 349 THR A CA 1
ATOM 2709 C C . THR A 1 349 ? 41.400 16.625 -60.788 1.00 79.00 349 THR A C 1
ATOM 2711 O O . THR A 1 349 ? 41.049 15.580 -60.237 1.00 79.00 349 THR A O 1
ATOM 2714 N N . ARG A 1 350 ? 42.549 16.724 -61.470 1.00 84.31 350 ARG A N 1
ATOM 2715 C CA . ARG A 1 350 ? 43.553 15.653 -61.587 1.00 84.31 350 ARG A CA 1
ATOM 2716 C C . ARG A 1 350 ? 44.804 15.997 -60.780 1.00 84.31 350 ARG A C 1
ATOM 2718 O O . ARG A 1 350 ? 45.355 17.077 -60.948 1.00 84.31 350 ARG A O 1
ATOM 2725 N N . ILE A 1 351 ? 45.252 15.068 -59.942 1.00 83.06 351 ILE A N 1
ATOM 2726 C CA . ILE A 1 351 ? 46.409 15.207 -59.051 1.00 83.06 351 ILE A CA 1
ATOM 2727 C C . ILE A 1 351 ? 47.456 14.168 -59.441 1.00 83.06 351 ILE A C 1
ATOM 2729 O O . ILE A 1 351 ? 47.116 13.003 -59.642 1.00 83.06 351 ILE A O 1
ATOM 2733 N N . ALA A 1 352 ? 48.712 14.595 -59.560 1.00 84.69 352 ALA A N 1
ATOM 2734 C CA . ALA A 1 352 ? 49.860 13.736 -59.847 1.00 84.69 352 ALA A CA 1
ATOM 2735 C C . ALA A 1 352 ? 50.750 13.594 -58.608 1.00 84.69 352 ALA A C 1
ATOM 2737 O O . ALA A 1 352 ? 50.951 14.577 -57.893 1.00 84.69 352 ALA A O 1
ATOM 2738 N N . PHE A 1 353 ? 51.271 12.390 -58.376 1.00 86.31 353 PHE A N 1
ATOM 2739 C CA . PHE A 1 353 ? 52.070 12.034 -57.202 1.00 86.31 353 PHE A CA 1
ATOM 2740 C C . PHE A 1 353 ? 53.533 11.777 -57.566 1.00 86.31 353 PHE A C 1
ATOM 2742 O O . PHE A 1 353 ? 53.827 11.227 -58.628 1.00 86.31 353 PHE A O 1
ATOM 2749 N N . TYR A 1 354 ? 54.426 12.130 -56.647 1.00 87.00 354 TYR A N 1
ATOM 2750 C CA . TYR A 1 354 ? 55.877 12.018 -56.768 1.00 87.00 354 TYR A CA 1
ATOM 2751 C C . TYR A 1 354 ? 56.442 11.514 -55.436 1.00 87.00 354 TYR A C 1
ATOM 2753 O O . TYR A 1 354 ? 55.990 11.965 -54.388 1.00 87.00 354 TYR A O 1
ATOM 2761 N N . CYS A 1 355 ? 57.395 10.583 -55.456 1.00 88.19 355 CYS A N 1
ATOM 2762 C CA . CYS A 1 355 ? 58.050 10.086 -54.241 1.00 88.19 355 CYS A CA 1
ATOM 2763 C C . CYS A 1 355 ? 59.377 10.805 -53.990 1.00 88.19 355 CYS A C 1
ATOM 2765 O O . CYS A 1 355 ? 60.010 11.278 -54.934 1.00 88.19 355 CYS A O 1
ATOM 2767 N N . ASP A 1 356 ? 59.777 10.863 -52.723 1.00 85.00 356 ASP A N 1
ATOM 2768 C CA . ASP A 1 356 ? 61.073 11.373 -52.285 1.00 85.00 356 ASP A CA 1
ATOM 2769 C C . ASP A 1 356 ? 62.206 10.436 -52.732 1.00 85.00 356 ASP A C 1
ATOM 2771 O O . ASP A 1 356 ? 62.000 9.248 -53.009 1.00 85.00 356 ASP A O 1
ATOM 2775 N N . ASP A 1 357 ? 63.429 10.964 -52.760 1.00 79.38 357 ASP A N 1
ATOM 2776 C CA . ASP A 1 357 ? 64.614 10.205 -53.148 1.00 79.38 357 ASP A CA 1
ATOM 2777 C C . ASP A 1 357 ? 64.750 8.917 -52.318 1.00 79.38 357 ASP A C 1
ATOM 2779 O O . ASP A 1 357 ? 64.628 8.919 -51.092 1.00 79.38 357 ASP A O 1
ATOM 2783 N N . SER A 1 358 ? 65.074 7.805 -52.982 1.00 74.31 358 SER A N 1
ATOM 2784 C CA . SER A 1 358 ? 65.153 6.440 -52.414 1.00 74.31 358 SER A CA 1
ATOM 2785 C C . SER A 1 358 ? 63.817 5.701 -52.234 1.00 74.31 358 SER A C 1
ATOM 2787 O O . SER A 1 358 ? 63.822 4.555 -51.769 1.00 74.31 358 SER A O 1
ATOM 2789 N N . TYR A 1 359 ? 62.696 6.295 -52.659 1.00 83.50 359 TYR A N 1
ATOM 2790 C CA . TYR A 1 359 ? 61.379 5.654 -52.682 1.00 83.50 359 TYR A CA 1
ATOM 2791 C C . TYR A 1 359 ? 60.817 5.553 -54.109 1.00 83.50 359 TYR A C 1
ATOM 2793 O O . TYR A 1 359 ? 60.999 6.439 -54.940 1.00 83.50 359 TYR A O 1
ATOM 2801 N N . ILE A 1 360 ? 60.118 4.456 -54.401 1.00 82.75 360 ILE A N 1
ATOM 2802 C CA . ILE A 1 360 ? 59.496 4.167 -55.699 1.00 82.75 360 ILE A CA 1
ATOM 2803 C C . ILE A 1 360 ? 57.972 4.204 -55.540 1.00 82.75 360 ILE A C 1
ATOM 2805 O O . ILE A 1 360 ? 57.429 3.694 -54.560 1.00 82.75 360 ILE A O 1
ATOM 2809 N N . LEU A 1 361 ? 57.276 4.817 -56.503 1.00 87.50 361 LEU A N 1
ATOM 2810 C CA . LEU A 1 361 ? 55.821 4.950 -56.476 1.00 87.50 361 LEU A CA 1
ATOM 2811 C C . LEU A 1 361 ? 55.132 3.634 -56.861 1.00 87.50 361 LEU A C 1
ATOM 2813 O O . LEU A 1 361 ? 55.207 3.186 -58.004 1.00 87.50 361 LEU A O 1
ATOM 2817 N N . GLU A 1 362 ? 54.404 3.054 -55.915 1.00 85.75 362 GLU A N 1
ATOM 2818 C CA . GLU A 1 362 ? 53.539 1.899 -56.116 1.00 85.75 362 GLU A CA 1
ATOM 2819 C C . GLU A 1 362 ? 52.082 2.340 -56.276 1.00 85.75 362 GLU A C 1
ATOM 2821 O O . GLU A 1 362 ? 51.433 2.827 -55.343 1.00 85.75 362 GLU A O 1
ATOM 2826 N N . GLY A 1 363 ? 51.549 2.152 -57.481 1.00 85.12 363 GLY A N 1
ATOM 2827 C CA . GLY A 1 363 ? 50.165 2.463 -57.823 1.00 85.12 363 GLY A CA 1
ATOM 2828 C C . GLY A 1 363 ? 50.049 3.388 -59.029 1.00 85.12 363 GLY A C 1
ATOM 2829 O O . GLY A 1 363 ? 50.958 3.504 -59.846 1.00 85.12 363 GLY A O 1
ATOM 2830 N N . SER A 1 364 ? 48.889 4.030 -59.170 1.00 85.31 364 SER A N 1
ATO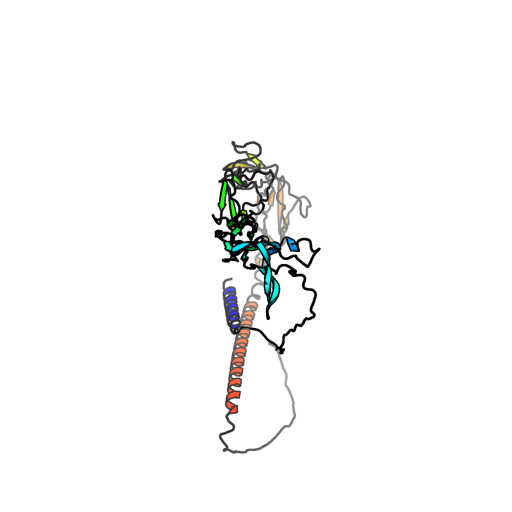M 2831 C CA . SER A 1 364 ? 48.649 4.959 -60.277 1.00 85.31 364 SER A CA 1
ATOM 2832 C C . SER A 1 364 ? 49.367 6.293 -60.029 1.00 85.31 364 SER A C 1
ATOM 2834 O O . SER A 1 364 ? 49.156 6.889 -58.973 1.00 85.31 364 SER A O 1
ATOM 2836 N N . PRO A 1 365 ? 50.143 6.825 -60.994 1.00 84.81 365 PRO A N 1
ATOM 2837 C CA . PRO A 1 365 ? 50.910 8.065 -60.815 1.00 84.81 365 PRO A CA 1
ATOM 2838 C C . PRO A 1 365 ? 50.029 9.324 -60.760 1.00 84.81 365 PRO A C 1
ATOM 2840 O O . PRO A 1 365 ? 50.506 10.415 -60.457 1.00 84.81 365 PRO A O 1
ATOM 2843 N N . SER A 1 366 ? 48.733 9.198 -61.061 1.00 87.12 366 SER A N 1
ATOM 2844 C CA . SER A 1 366 ? 47.770 10.290 -60.955 1.00 87.12 366 SER A CA 1
ATOM 2845 C C . SER A 1 366 ? 46.377 9.786 -60.608 1.00 87.12 366 SER A C 1
ATOM 2847 O O . SER A 1 366 ? 45.975 8.741 -61.122 1.00 87.12 366 SER A O 1
ATOM 2849 N N . MET A 1 367 ? 45.617 10.578 -59.855 1.00 86.50 367 MET A N 1
ATOM 2850 C CA . MET A 1 367 ? 44.201 10.344 -59.567 1.00 86.50 367 MET A CA 1
ATOM 2851 C C . MET A 1 367 ? 43.347 11.534 -60.019 1.00 86.50 367 MET A C 1
ATOM 2853 O O . MET A 1 367 ? 43.801 12.674 -60.011 1.00 86.50 367 MET A O 1
ATOM 2857 N N . THR A 1 368 ? 42.111 11.282 -60.442 1.00 83.75 368 THR A N 1
ATOM 2858 C CA . THR A 1 368 ? 41.154 12.297 -60.905 1.00 83.75 368 THR A CA 1
ATOM 2859 C C . THR A 1 368 ? 39.874 12.213 -60.087 1.00 83.75 368 THR A C 1
ATOM 2861 O O . THR A 1 368 ? 39.309 11.130 -59.926 1.00 83.75 368 THR A O 1
ATOM 2864 N N . CYS A 1 369 ? 39.418 13.351 -59.571 1.00 82.94 369 CYS A N 1
ATOM 2865 C CA . CYS A 1 369 ? 38.145 13.466 -58.874 1.00 82.94 369 CYS A CA 1
ATOM 2866 C C . CYS A 1 369 ? 37.021 13.421 -59.912 1.00 82.94 369 CYS A C 1
ATOM 2868 O O . CYS A 1 369 ? 36.945 14.291 -60.776 1.00 82.94 369 CYS A O 1
ATOM 2870 N N . LEU A 1 370 ? 36.170 12.403 -59.873 1.00 79.31 370 LEU A N 1
ATOM 2871 C CA . LEU A 1 370 ? 35.072 12.243 -60.824 1.00 79.31 370 LEU A CA 1
ATOM 2872 C C . LEU A 1 370 ? 33.895 13.164 -60.464 1.00 79.31 370 LEU A C 1
ATOM 2874 O O . LEU A 1 370 ? 33.776 13.644 -59.339 1.00 79.31 370 LEU A O 1
ATOM 2878 N N . SER A 1 371 ? 32.981 13.385 -61.412 1.00 74.31 371 SER A N 1
ATOM 2879 C CA . SER A 1 371 ? 31.792 14.246 -61.254 1.00 74.31 371 SER A CA 1
ATOM 2880 C C . SER A 1 371 ? 30.811 13.810 -60.156 1.00 74.31 371 SER A C 1
ATOM 2882 O O . SER A 1 371 ? 29.921 14.574 -59.788 1.00 74.31 371 SER A O 1
ATOM 2884 N N . ASN A 1 372 ? 30.975 12.602 -59.618 1.00 66.50 372 ASN A N 1
ATOM 2885 C CA . ASN A 1 372 ? 30.207 12.047 -58.506 1.00 66.50 372 ASN A CA 1
ATOM 2886 C C . ASN A 1 372 ? 30.871 12.265 -57.129 1.00 66.50 372 ASN A C 1
ATOM 2888 O O . ASN A 1 372 ? 30.400 11.687 -56.154 1.00 66.50 372 ASN A O 1
ATOM 2892 N N . GLY A 1 373 ? 31.957 13.047 -57.046 1.00 70.31 373 GLY A N 1
ATOM 2893 C CA . GLY A 1 373 ? 32.661 13.320 -55.787 1.00 70.31 373 GLY A CA 1
ATOM 2894 C C . GLY A 1 373 ? 33.538 12.162 -55.292 1.00 70.31 373 GLY A C 1
ATOM 2895 O O . GLY A 1 373 ? 33.939 12.155 -54.130 1.00 70.31 373 GLY A O 1
ATOM 2896 N N . VAL A 1 374 ? 33.847 11.186 -56.156 1.00 79.06 374 VAL A N 1
ATOM 2897 C CA . VAL A 1 374 ? 34.690 10.021 -55.837 1.00 79.06 374 VAL A CA 1
ATOM 2898 C C . VAL A 1 374 ? 35.972 10.038 -56.672 1.00 79.06 374 VAL A C 1
ATOM 2900 O O . VAL A 1 374 ? 35.967 10.410 -57.844 1.00 79.06 374 VAL A O 1
ATOM 2903 N N . TRP A 1 375 ? 37.086 9.611 -56.081 1.00 80.94 375 TRP A N 1
ATOM 2904 C CA . TRP A 1 375 ? 38.353 9.437 -56.791 1.00 80.94 375 TRP A CA 1
ATOM 2905 C C . TRP A 1 375 ? 38.313 8.240 -57.749 1.00 80.94 375 TRP A C 1
ATOM 2907 O O . TRP A 1 375 ? 37.834 7.167 -57.388 1.00 80.94 375 TRP A O 1
ATOM 2917 N N . ASN A 1 376 ? 38.844 8.400 -58.964 1.00 84.94 376 ASN A N 1
ATOM 2918 C CA . ASN A 1 376 ? 38.894 7.324 -59.961 1.00 84.94 376 ASN A CA 1
ATOM 2919 C C . ASN A 1 376 ? 39.830 6.156 -59.578 1.00 84.94 376 ASN A C 1
ATOM 2921 O O . ASN A 1 376 ? 39.637 5.042 -60.057 1.00 84.94 376 ASN A O 1
ATOM 2925 N N . THR A 1 377 ? 40.835 6.410 -58.737 1.00 82.31 377 THR A N 1
ATOM 2926 C CA . THR A 1 377 ? 41.821 5.441 -58.243 1.00 82.31 377 THR A CA 1
ATOM 2927 C C . THR A 1 377 ? 42.111 5.697 -56.763 1.00 82.31 377 THR A C 1
ATOM 2929 O O . THR A 1 377 ? 41.839 6.781 -56.247 1.00 82.31 377 THR A O 1
ATOM 2932 N N . SER A 1 378 ? 42.683 4.718 -56.060 1.00 83.69 378 SER A N 1
ATOM 2933 C CA . SER A 1 378 ? 43.182 4.906 -54.692 1.00 83.69 378 SER A CA 1
ATOM 2934 C C . SER A 1 378 ? 44.456 5.761 -54.662 1.00 83.69 378 SER A C 1
ATOM 2936 O O . SER A 1 378 ? 45.165 5.857 -55.665 1.00 83.69 378 SER A O 1
ATOM 2938 N N . VAL A 1 379 ? 44.765 6.356 -53.504 1.00 83.38 379 VAL A N 1
ATOM 2939 C CA . VAL A 1 379 ? 46.030 7.077 -53.273 1.00 83.38 379 VAL A CA 1
ATOM 2940 C C . VAL A 1 379 ? 47.203 6.080 -53.401 1.00 83.38 379 VAL A C 1
ATOM 2942 O O . VAL A 1 379 ? 47.136 5.024 -52.761 1.00 83.38 379 VAL A O 1
ATOM 2945 N N . PRO A 1 380 ? 48.229 6.350 -54.237 1.00 86.25 380 PRO A N 1
ATOM 2946 C CA . PRO A 1 380 ? 49.403 5.481 -54.382 1.00 86.25 380 PRO A CA 1
ATOM 2947 C C . PRO A 1 380 ? 50.252 5.479 -53.102 1.00 86.25 380 PRO A C 1
ATOM 2949 O O . PRO A 1 380 ? 49.958 6.214 -52.162 1.00 86.25 380 PRO A O 1
ATOM 2952 N N . LYS A 1 381 ? 51.294 4.648 -53.031 1.00 88.31 381 LYS A N 1
ATOM 2953 C CA . LYS A 1 381 ? 52.227 4.606 -51.890 1.00 88.31 381 LYS A CA 1
ATOM 2954 C C . LYS A 1 381 ? 53.666 4.734 -52.372 1.00 88.31 381 LYS A C 1
ATOM 2956 O O . LYS A 1 381 ? 53.991 4.256 -53.449 1.00 88.31 381 LYS A O 1
ATOM 2961 N N . CYS A 1 382 ? 54.524 5.343 -51.563 1.00 88.25 382 CYS A N 1
ATOM 2962 C CA . CYS A 1 382 ? 55.961 5.380 -51.808 1.00 88.25 382 CYS A CA 1
ATOM 2963 C C . CYS A 1 382 ? 56.626 4.235 -51.037 1.00 88.25 382 CYS A C 1
ATOM 2965 O O . CYS A 1 382 ? 56.641 4.236 -49.805 1.00 88.25 382 CYS A O 1
ATOM 2967 N N . ALA A 1 383 ? 57.123 3.228 -51.756 1.00 84.31 383 ALA A N 1
ATOM 2968 C CA . ALA A 1 383 ? 57.806 2.072 -51.186 1.00 84.31 383 ALA A CA 1
ATOM 2969 C C . ALA A 1 383 ? 59.321 2.297 -51.196 1.00 84.31 383 ALA A C 1
ATOM 2971 O O . ALA A 1 383 ? 59.887 2.757 -52.185 1.00 84.31 383 ALA A O 1
ATOM 2972 N N . PHE A 1 384 ? 59.982 1.992 -50.082 1.00 78.94 384 PHE A N 1
ATOM 2973 C CA . PHE A 1 384 ? 61.430 2.134 -49.967 1.00 78.94 384 PHE A CA 1
ATOM 2974 C C . PHE A 1 384 ? 62.144 1.089 -50.828 1.00 78.94 384 PHE A C 1
ATOM 2976 O O . PHE A 1 384 ? 61.752 -0.078 -50.846 1.00 78.94 384 PHE A O 1
ATOM 2983 N N . ASN A 1 385 ? 63.213 1.489 -51.512 1.00 73.94 385 ASN A N 1
ATOM 2984 C CA . ASN A 1 385 ? 63.975 0.584 -52.364 1.00 73.94 385 ASN A CA 1
ATOM 2985 C C . ASN A 1 385 ? 64.717 -0.485 -51.523 1.00 73.94 385 ASN A C 1
ATOM 2987 O O . ASN A 1 385 ? 65.669 -0.184 -50.799 1.00 73.94 385 ASN A O 1
ATOM 2991 N N . GLU A 1 386 ? 64.296 -1.752 -51.621 1.00 63.78 386 GLU A N 1
ATOM 2992 C CA . GLU A 1 386 ? 64.796 -2.868 -50.795 1.00 63.78 386 GLU A CA 1
ATOM 2993 C C . GLU A 1 386 ? 66.288 -3.206 -50.987 1.00 63.78 386 GLU A C 1
ATOM 2995 O O . GLU A 1 386 ? 66.856 -3.940 -50.174 1.00 63.78 386 GLU A O 1
ATOM 3000 N N . ALA A 1 387 ? 66.970 -2.615 -51.973 1.00 56.50 387 ALA A N 1
ATOM 3001 C CA . ALA A 1 387 ? 68.416 -2.762 -52.164 1.00 56.50 387 ALA A CA 1
ATOM 3002 C C . ALA A 1 387 ? 69.269 -2.249 -50.977 1.00 56.50 387 ALA A C 1
ATOM 3004 O O . ALA A 1 387 ? 70.424 -2.643 -50.838 1.00 56.50 387 ALA A O 1
ATOM 3005 N N . VAL A 1 388 ? 68.717 -1.414 -50.084 1.00 54.62 388 VAL A N 1
ATOM 3006 C CA . VAL A 1 388 ? 69.447 -0.823 -48.938 1.00 54.62 388 VAL A CA 1
ATOM 3007 C C . VAL A 1 388 ? 69.288 -1.641 -47.634 1.00 54.62 388 VAL A C 1
ATOM 3009 O O . VAL A 1 388 ? 69.989 -1.413 -46.647 1.00 54.62 388 VAL A O 1
ATOM 3012 N N . ARG A 1 389 ? 68.400 -2.648 -47.595 1.00 43.09 389 ARG A N 1
ATOM 3013 C CA . ARG A 1 389 ? 67.943 -3.299 -46.345 1.00 43.09 389 ARG A CA 1
ATOM 3014 C C . ARG A 1 389 ? 68.890 -4.357 -45.745 1.00 43.09 389 ARG A C 1
ATOM 3016 O O . ARG A 1 389 ? 68.716 -4.731 -44.587 1.00 43.09 389 ARG A O 1
ATOM 3023 N N . GLN A 1 390 ? 69.899 -4.849 -46.463 1.00 43.97 390 GLN A N 1
ATOM 3024 C CA . GLN A 1 390 ? 70.664 -6.031 -46.018 1.00 43.97 390 GLN A CA 1
ATOM 3025 C C . GLN A 1 390 ? 71.674 -5.796 -44.868 1.00 43.97 390 GLN A C 1
ATOM 3027 O O . GLN A 1 390 ? 72.264 -6.758 -44.386 1.00 43.97 390 GLN A O 1
ATOM 3032 N N . SER A 1 391 ? 71.860 -4.569 -44.362 1.00 44.41 391 SER A N 1
ATOM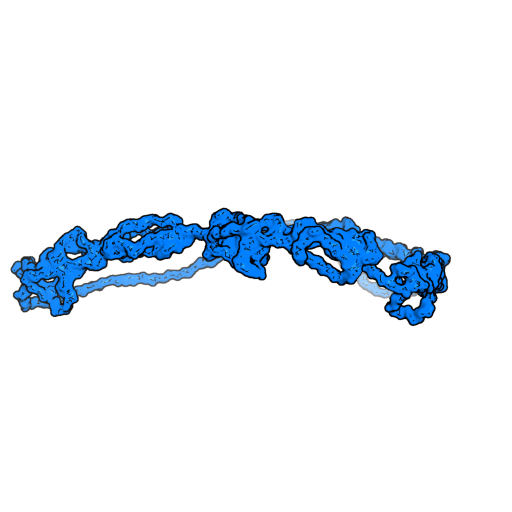 3033 C CA . SER A 1 391 ? 72.980 -4.260 -43.450 1.00 44.41 391 SER A CA 1
ATOM 3034 C C . SER A 1 391 ? 72.704 -4.331 -41.931 1.00 44.41 391 SER A C 1
ATOM 3036 O O . SER A 1 391 ? 73.667 -4.510 -41.191 1.00 44.41 391 SER A O 1
ATOM 3038 N N . GLN A 1 392 ? 71.468 -4.210 -41.414 1.00 48.38 392 GLN A N 1
ATOM 3039 C CA . GLN A 1 392 ? 71.274 -3.912 -39.968 1.00 48.38 392 GLN A CA 1
ATOM 3040 C C . GLN A 1 392 ? 70.432 -4.891 -39.119 1.00 48.38 392 GLN A C 1
ATOM 3042 O O . GLN A 1 392 ? 70.313 -4.697 -37.912 1.00 48.38 392 GLN A O 1
ATOM 3047 N N . SER A 1 393 ? 69.877 -5.977 -39.666 1.00 53.81 393 SER A N 1
ATOM 3048 C CA . SER A 1 393 ? 68.883 -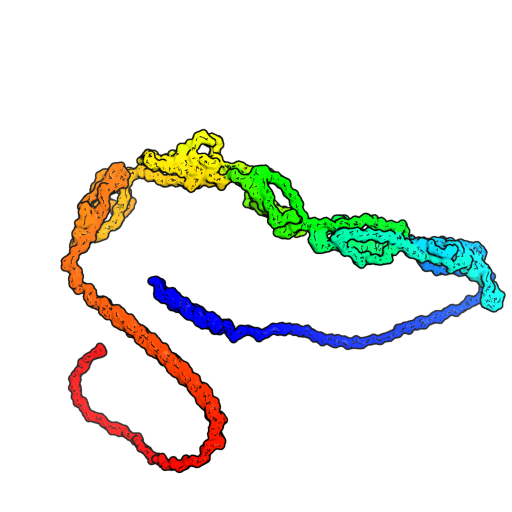6.791 -38.928 1.00 53.81 393 SER A CA 1
ATOM 3049 C C . SER A 1 393 ? 69.436 -7.932 -38.044 1.00 53.81 393 SER A C 1
ATOM 3051 O O . SER A 1 393 ? 68.646 -8.602 -37.382 1.00 53.81 393 SER A O 1
ATOM 3053 N N . SER A 1 394 ? 70.747 -8.203 -38.006 1.00 53.47 394 SER A N 1
ATOM 3054 C CA . SER A 1 394 ? 71.269 -9.443 -37.385 1.00 53.47 394 SER A CA 1
ATOM 3055 C C . SER A 1 394 ? 71.684 -9.340 -35.904 1.00 53.47 394 SER A C 1
ATOM 3057 O O . SER A 1 394 ? 71.924 -10.372 -35.283 1.00 53.47 394 SER A O 1
ATOM 3059 N N . GLN A 1 395 ? 71.798 -8.143 -35.320 1.00 54.81 395 GLN A N 1
ATOM 3060 C CA . GLN A 1 395 ? 72.411 -7.965 -33.985 1.00 54.81 395 GLN A CA 1
ATOM 3061 C C . GLN A 1 395 ? 71.395 -7.888 -32.824 1.00 54.81 395 GLN A C 1
ATOM 3063 O O . GLN A 1 395 ? 71.718 -8.243 -31.694 1.00 54.81 395 GLN A O 1
ATOM 3068 N N . LEU A 1 396 ? 70.146 -7.475 -33.073 1.00 54.66 396 LEU A N 1
ATOM 3069 C CA . LEU A 1 396 ? 69.182 -7.184 -31.998 1.00 54.66 396 LEU A CA 1
ATOM 3070 C C . LEU A 1 396 ? 68.515 -8.441 -31.406 1.00 54.66 396 LEU A C 1
ATOM 3072 O O . LEU A 1 396 ? 68.142 -8.466 -30.235 1.00 54.66 396 LEU A O 1
ATOM 3076 N N . THR A 1 397 ? 68.391 -9.510 -32.191 1.00 57.47 397 THR A N 1
ATOM 3077 C CA . THR A 1 397 ? 67.643 -10.718 -31.805 1.00 57.47 397 THR A CA 1
ATOM 3078 C C . THR A 1 397 ? 68.392 -11.593 -30.792 1.00 57.47 397 THR A C 1
ATOM 3080 O O . THR A 1 397 ? 67.755 -12.299 -30.016 1.00 57.47 397 THR A O 1
ATOM 3083 N N . ILE A 1 398 ? 69.729 -11.517 -30.750 1.00 60.94 398 ILE A N 1
ATOM 3084 C CA . ILE A 1 398 ? 70.589 -12.359 -29.893 1.00 60.94 398 ILE A CA 1
ATOM 3085 C C . ILE A 1 398 ? 70.662 -11.823 -28.446 1.00 60.94 398 ILE A C 1
ATOM 3087 O O . ILE A 1 398 ? 70.773 -12.599 -27.497 1.00 60.94 398 ILE A O 1
ATOM 3091 N N . LEU A 1 399 ? 70.532 -10.504 -28.253 1.00 63.09 399 LEU A N 1
ATOM 3092 C CA . LEU A 1 399 ? 70.580 -9.837 -26.939 1.00 63.09 399 LEU A CA 1
ATOM 3093 C C . LEU A 1 399 ? 69.313 -10.053 -26.092 1.00 63.09 399 LEU A C 1
ATOM 3095 O O . LEU A 1 399 ? 69.377 -10.103 -24.866 1.00 63.09 399 LEU A O 1
ATOM 3099 N N . ILE A 1 400 ? 68.151 -10.200 -26.729 1.00 63.16 400 ILE A N 1
ATOM 3100 C CA . ILE A 1 400 ? 66.864 -10.304 -26.022 1.00 63.16 400 ILE A CA 1
ATOM 3101 C C . ILE A 1 400 ? 66.672 -11.709 -25.426 1.00 63.16 400 ILE A C 1
ATOM 3103 O O . ILE A 1 400 ? 66.120 -11.862 -24.335 1.00 63.16 400 ILE A O 1
ATOM 3107 N N . THR A 1 401 ? 67.178 -12.747 -26.097 1.00 63.94 401 THR A N 1
ATOM 3108 C CA . THR A 1 401 ? 67.041 -14.144 -25.654 1.00 63.94 401 THR A CA 1
ATOM 3109 C C . THR A 1 401 ? 67.949 -14.504 -24.476 1.00 63.94 401 THR A C 1
ATOM 3111 O O . THR A 1 401 ? 67.587 -15.349 -23.659 1.00 63.94 401 THR A O 1
ATOM 3114 N N . SER A 1 402 ? 69.102 -13.848 -24.340 1.00 65.31 402 SER A N 1
ATOM 3115 C CA . SER A 1 402 ? 70.071 -14.095 -23.262 1.00 65.31 402 SER A CA 1
ATOM 3116 C C . SER A 1 402 ? 69.657 -13.455 -21.929 1.00 65.31 402 SER A C 1
ATOM 3118 O O . SER A 1 402 ? 69.825 -14.069 -20.874 1.00 65.31 402 SER A O 1
ATOM 3120 N N . ILE A 1 403 ? 69.021 -12.278 -21.957 1.00 71.69 403 ILE A N 1
ATOM 3121 C CA . ILE A 1 403 ? 68.539 -11.583 -20.748 1.00 71.69 403 ILE A CA 1
ATOM 3122 C C . ILE A 1 403 ? 67.347 -12.321 -20.114 1.00 71.69 403 ILE A C 1
ATOM 3124 O O . ILE A 1 403 ? 67.288 -12.474 -18.893 1.00 71.69 403 ILE A O 1
ATOM 3128 N N . ALA A 1 404 ? 66.424 -12.843 -20.928 1.00 67.38 404 ALA A N 1
ATOM 3129 C CA . ALA A 1 404 ? 65.260 -13.581 -20.433 1.00 67.38 404 ALA A CA 1
ATOM 3130 C C . ALA A 1 404 ? 65.644 -14.881 -19.694 1.00 67.38 404 ALA A C 1
ATOM 3132 O O . ALA A 1 404 ? 65.009 -15.237 -18.701 1.00 67.38 404 ALA A O 1
ATOM 3133 N N . ALA A 1 405 ? 66.713 -15.561 -20.125 1.00 68.25 405 ALA A N 1
ATOM 3134 C CA . ALA A 1 405 ? 67.202 -16.780 -19.479 1.00 68.25 405 ALA A CA 1
ATOM 3135 C C . ALA A 1 405 ? 67.805 -16.514 -18.085 1.00 68.25 405 ALA A C 1
ATOM 3137 O O . ALA A 1 405 ? 67.583 -17.291 -17.154 1.00 68.25 405 ALA A O 1
ATOM 3138 N N . LEU A 1 406 ? 68.508 -15.390 -17.906 1.00 77.00 406 LEU A N 1
ATOM 3139 C CA . LEU A 1 406 ? 69.124 -15.016 -16.627 1.00 77.00 406 LEU A CA 1
ATOM 3140 C C . LEU A 1 406 ? 68.086 -14.698 -15.541 1.00 77.00 406 LEU A C 1
ATOM 3142 O O . LEU A 1 406 ? 68.256 -15.106 -14.391 1.00 77.00 406 LEU A O 1
ATOM 3146 N N . VAL A 1 407 ? 66.981 -14.036 -15.896 1.00 77.50 407 VAL A N 1
ATOM 3147 C CA . VAL A 1 407 ? 65.917 -13.678 -14.937 1.00 77.50 407 VAL A CA 1
ATOM 3148 C C . VAL A 1 407 ? 65.236 -14.924 -14.356 1.00 77.50 407 VAL A C 1
ATOM 3150 O O . VAL A 1 407 ? 64.966 -14.983 -13.155 1.00 77.50 407 VAL A O 1
ATOM 3153 N N . VAL A 1 408 ? 65.017 -15.956 -15.178 1.00 72.50 408 VAL A N 1
ATOM 3154 C CA . VAL A 1 408 ? 64.414 -17.224 -14.731 1.00 72.50 408 VAL A CA 1
ATOM 3155 C C . VAL A 1 408 ? 65.355 -17.984 -13.791 1.00 72.50 408 VAL A C 1
ATOM 3157 O O . VAL A 1 408 ? 64.911 -18.509 -12.769 1.00 72.50 408 VAL A O 1
ATOM 3160 N N . ILE A 1 409 ? 66.659 -17.992 -14.082 1.00 74.94 409 ILE A N 1
ATOM 3161 C CA . ILE A 1 409 ? 67.666 -18.651 -13.237 1.00 74.94 409 ILE A CA 1
ATOM 3162 C C . ILE A 1 409 ? 67.745 -17.985 -11.855 1.00 74.94 409 ILE A C 1
ATOM 3164 O O . ILE A 1 409 ? 67.744 -18.684 -10.839 1.00 74.94 409 ILE A O 1
ATOM 3168 N N . VAL A 1 410 ? 67.733 -16.648 -11.789 1.00 78.31 410 VAL A N 1
ATOM 3169 C CA . VAL A 1 410 ? 67.752 -15.911 -10.512 1.00 78.31 410 VAL A CA 1
ATOM 3170 C C . VAL A 1 410 ? 66.512 -16.225 -9.672 1.00 78.31 410 VAL A C 1
ATOM 3172 O O . VAL A 1 410 ? 66.637 -16.494 -8.478 1.00 78.31 410 VAL A O 1
ATOM 3175 N N . PHE A 1 411 ? 65.328 -16.277 -10.289 1.00 77.56 411 PHE A N 1
ATOM 3176 C CA . PHE A 1 411 ? 64.082 -16.564 -9.575 1.00 77.56 411 PHE A CA 1
ATOM 3177 C C . PHE A 1 411 ? 64.077 -17.972 -8.953 1.00 77.56 411 PHE A C 1
ATOM 3179 O O . PHE A 1 411 ? 63.707 -18.142 -7.788 1.00 77.56 411 PHE A O 1
ATOM 3186 N N . VAL A 1 412 ? 64.570 -18.978 -9.684 1.00 72.06 412 VAL A N 1
ATOM 3187 C CA . VAL A 1 412 ? 64.689 -20.357 -9.179 1.00 72.06 412 VAL A CA 1
ATOM 3188 C C . VAL A 1 412 ? 65.695 -20.441 -8.026 1.00 72.06 412 VAL A C 1
ATOM 3190 O O . VAL A 1 412 ? 65.405 -21.075 -7.008 1.00 72.06 412 VAL A O 1
ATOM 3193 N N . ILE A 1 413 ? 66.840 -19.755 -8.129 1.00 77.38 413 ILE A N 1
ATOM 3194 C CA . ILE A 1 413 ? 67.845 -19.711 -7.055 1.00 77.38 413 ILE A CA 1
ATOM 3195 C C . ILE A 1 413 ? 67.261 -19.056 -5.794 1.00 77.38 413 ILE A C 1
ATOM 3197 O O . ILE A 1 413 ? 67.393 -19.613 -4.701 1.00 77.38 413 ILE A O 1
ATOM 3201 N N . SER A 1 414 ? 66.548 -17.933 -5.925 1.00 75.12 414 SER A N 1
ATOM 3202 C CA . SER A 1 414 ? 65.893 -17.265 -4.793 1.00 75.12 414 SER A CA 1
ATOM 3203 C C . SER A 1 414 ? 64.848 -18.159 -4.111 1.00 75.12 414 SER A C 1
ATOM 3205 O O . SER A 1 414 ? 64.830 -18.249 -2.880 1.00 75.12 414 SER A O 1
ATOM 3207 N N . CYS A 1 415 ? 64.031 -18.893 -4.875 1.00 69.00 415 CYS A N 1
ATOM 3208 C CA . CYS A 1 415 ? 63.062 -19.843 -4.317 1.00 69.00 415 CYS A CA 1
ATOM 3209 C C . CYS A 1 415 ? 63.734 -21.002 -3.558 1.00 69.00 415 CYS A C 1
ATOM 3211 O O . CYS A 1 415 ? 63.266 -21.380 -2.478 1.00 69.00 415 CYS A O 1
ATOM 3213 N N . VAL A 1 416 ? 64.849 -21.538 -4.070 1.00 73.25 416 VAL A N 1
ATOM 3214 C CA . VAL A 1 416 ? 65.617 -22.606 -3.401 1.00 73.25 416 VAL A CA 1
ATOM 3215 C C . VAL A 1 416 ? 66.251 -22.101 -2.102 1.00 73.25 416 VAL A C 1
ATOM 3217 O O . VAL A 1 416 ? 66.200 -22.803 -1.087 1.00 73.25 416 VAL A O 1
ATOM 3220 N N . VAL A 1 417 ? 66.788 -20.876 -2.089 1.00 76.81 417 VAL A N 1
ATOM 3221 C CA . VAL A 1 417 ? 67.367 -20.254 -0.884 1.00 76.81 417 VAL A CA 1
ATOM 3222 C C . VAL A 1 417 ? 66.301 -20.034 0.190 1.00 76.81 417 VAL A C 1
ATOM 3224 O O . VAL A 1 417 ? 66.510 -20.429 1.337 1.00 76.81 417 VAL A O 1
ATOM 3227 N N . VAL A 1 418 ? 65.132 -19.491 -0.164 1.00 73.44 418 VAL A N 1
ATOM 3228 C CA . VAL A 1 418 ? 64.027 -19.275 0.792 1.00 73.44 418 VAL A CA 1
ATOM 3229 C C . VAL A 1 418 ? 63.488 -20.604 1.335 1.00 73.44 418 VAL A C 1
ATOM 3231 O O . VAL A 1 418 ? 63.208 -20.713 2.532 1.00 73.44 418 VAL A O 1
ATOM 3234 N N . CYS A 1 419 ? 63.407 -21.645 0.499 1.00 58.50 419 CYS A N 1
ATOM 3235 C CA . CYS A 1 419 ? 63.017 -22.985 0.945 1.00 58.50 419 CYS A CA 1
ATOM 3236 C C . CYS A 1 419 ? 64.048 -23.607 1.895 1.00 58.50 419 CYS A C 1
ATOM 3238 O O . CYS A 1 419 ? 63.667 -24.128 2.946 1.00 58.50 419 CYS A O 1
ATOM 3240 N N . ARG A 1 420 ? 65.349 -23.517 1.589 1.00 68.12 420 ARG A N 1
ATOM 3241 C CA . ARG A 1 420 ? 66.408 -24.019 2.484 1.00 68.12 420 ARG A CA 1
ATOM 3242 C C . ARG A 1 420 ? 66.504 -23.220 3.784 1.00 68.12 420 ARG A C 1
ATOM 3244 O O . ARG A 1 420 ? 66.716 -23.813 4.842 1.00 68.12 420 ARG A O 1
ATOM 3251 N N . TRP A 1 421 ? 66.261 -21.912 3.738 1.00 65.56 421 TRP A N 1
ATOM 3252 C CA . TRP A 1 421 ? 66.189 -21.062 4.925 1.00 65.56 421 TRP A CA 1
ATOM 3253 C C . TRP A 1 421 ? 64.985 -21.418 5.811 1.00 65.56 421 TRP A C 1
ATOM 3255 O O . TRP A 1 421 ? 65.138 -21.587 7.023 1.00 65.56 421 TRP A O 1
ATOM 3265 N N . ARG A 1 422 ? 63.803 -21.650 5.218 1.00 62.12 422 ARG A N 1
ATOM 3266 C CA . ARG A 1 422 ? 62.625 -22.149 5.951 1.00 62.12 422 ARG A CA 1
ATOM 3267 C C . ARG A 1 422 ? 62.862 -23.535 6.560 1.00 62.12 422 ARG A C 1
ATOM 3269 O O . ARG A 1 422 ? 62.470 -23.752 7.705 1.00 62.12 422 ARG A O 1
ATOM 3276 N N . GLN A 1 423 ? 63.549 -24.445 5.865 1.00 58.72 423 GLN A N 1
ATOM 3277 C CA . GLN A 1 423 ? 63.912 -25.748 6.439 1.00 58.72 423 GLN A CA 1
ATOM 3278 C C . GLN A 1 423 ? 64.904 -25.627 7.610 1.00 58.72 423 GLN A C 1
ATOM 3280 O O . GLN A 1 423 ? 64.741 -26.320 8.616 1.00 58.72 423 GLN A O 1
ATOM 3285 N N . GLN A 1 424 ? 65.873 -24.707 7.549 1.00 59.53 424 GLN A N 1
ATOM 3286 C CA . GLN A 1 424 ? 66.785 -24.445 8.672 1.00 59.53 424 GLN A CA 1
ATOM 3287 C C . GLN A 1 424 ? 66.085 -23.823 9.893 1.00 59.53 424 GLN A C 1
ATOM 3289 O O . GLN A 1 424 ? 66.442 -24.151 11.026 1.00 59.53 424 GLN A O 1
ATOM 3294 N N . GLN A 1 425 ? 65.070 -22.978 9.697 1.00 58.38 425 GLN A N 1
ATOM 3295 C CA . GLN A 1 425 ? 64.277 -22.408 10.798 1.00 58.38 425 GLN A CA 1
ATOM 3296 C C . GLN A 1 425 ? 63.462 -23.482 11.546 1.00 58.38 425 GLN A C 1
ATOM 3298 O O . GLN A 1 425 ? 63.370 -23.449 12.774 1.00 58.38 425 GLN A O 1
ATOM 3303 N N . VAL A 1 426 ? 62.937 -24.487 10.833 1.00 61.97 426 VAL A N 1
ATOM 3304 C CA . VAL A 1 426 ? 62.226 -25.628 11.444 1.00 61.97 426 VAL A CA 1
ATOM 3305 C C . VAL A 1 426 ? 63.187 -26.556 12.205 1.00 61.97 426 VAL A C 1
ATOM 3307 O O . VAL A 1 426 ? 62.854 -27.022 13.295 1.00 61.97 426 VAL A O 1
ATOM 3310 N N . GLN A 1 427 ? 64.406 -26.766 11.696 1.00 56.16 427 GLN A N 1
ATOM 3311 C CA . GLN A 1 427 ? 65.443 -27.543 12.393 1.00 56.16 427 GLN A CA 1
ATOM 3312 C C . GLN A 1 427 ? 65.947 -26.844 13.671 1.00 56.16 427 GLN A C 1
ATOM 3314 O O . GLN A 1 427 ? 66.130 -27.511 14.688 1.00 56.16 427 GLN A O 1
ATOM 3319 N N . ARG A 1 428 ? 66.078 -25.505 13.685 1.00 56.72 428 ARG A N 1
ATOM 3320 C CA . ARG A 1 428 ? 66.435 -24.745 14.906 1.00 56.72 428 ARG A CA 1
ATOM 3321 C C . ARG A 1 428 ? 65.357 -24.812 15.993 1.00 56.72 428 ARG A C 1
ATOM 3323 O O . ARG A 1 428 ? 65.702 -24.931 17.166 1.00 56.72 428 ARG A O 1
ATOM 3330 N N . ARG A 1 429 ? 64.069 -24.807 15.624 1.00 55.78 429 ARG A N 1
ATOM 3331 C CA . ARG A 1 429 ? 62.960 -24.974 16.587 1.00 55.78 429 ARG A CA 1
ATOM 3332 C C . ARG A 1 429 ? 62.916 -26.381 17.205 1.00 55.78 429 ARG A C 1
ATOM 3334 O O . ARG A 1 429 ? 62.619 -26.499 18.387 1.00 55.78 429 ARG A O 1
ATOM 3341 N N . ARG A 1 430 ? 63.290 -27.431 16.457 1.00 56.78 430 ARG A N 1
ATOM 3342 C CA . ARG A 1 430 ? 63.458 -28.801 16.994 1.00 56.78 430 ARG A CA 1
ATOM 3343 C C . ARG A 1 430 ? 64.715 -28.954 17.866 1.00 56.78 430 ARG A C 1
ATOM 3345 O O . ARG A 1 430 ? 64.670 -29.658 18.869 1.00 56.78 430 ARG A O 1
ATOM 3352 N N . TRP A 1 431 ? 65.804 -28.252 17.544 1.00 50.88 431 TRP A N 1
ATOM 3353 C CA . TRP A 1 431 ? 67.043 -28.245 18.339 1.00 50.88 431 TRP A CA 1
ATOM 3354 C C . TRP A 1 431 ? 66.892 -27.575 19.718 1.00 50.88 431 TRP A C 1
ATOM 3356 O O . TRP A 1 431 ? 67.491 -28.045 20.684 1.00 50.88 431 TRP A O 1
ATOM 3366 N N . GLN A 1 432 ? 66.051 -26.541 19.857 1.00 55.00 432 GLN A N 1
ATOM 3367 C CA . GLN A 1 432 ? 65.772 -25.918 21.164 1.00 55.00 432 GLN A CA 1
ATOM 3368 C C . GLN A 1 432 ? 64.887 -26.774 22.091 1.00 55.00 432 GLN A C 1
ATOM 3370 O O . GLN A 1 432 ? 64.967 -26.622 23.305 1.00 55.00 432 GLN A O 1
ATOM 3375 N N . GLN A 1 433 ? 64.110 -27.721 21.554 1.00 54.81 433 GLN A N 1
ATOM 3376 C CA . GLN A 1 433 ? 63.348 -28.691 22.357 1.00 54.81 433 GLN A CA 1
ATOM 3377 C C . GLN A 1 433 ? 64.194 -29.903 22.802 1.00 54.81 433 GLN A C 1
ATOM 3379 O O . GLN A 1 433 ? 63.891 -30.510 23.824 1.00 54.81 433 GLN A O 1
ATOM 3384 N N . TYR A 1 434 ? 65.281 -30.234 22.090 1.00 46.19 434 TYR A N 1
ATOM 3385 C CA . TYR A 1 434 ? 66.128 -31.404 22.383 1.00 46.19 434 TYR A CA 1
ATOM 3386 C C . TYR A 1 434 ? 67.207 -31.146 23.459 1.00 46.19 434 TYR A C 1
ATOM 3388 O O . TYR A 1 434 ? 67.559 -32.057 24.206 1.00 46.19 434 TYR A O 1
ATOM 3396 N N . PHE A 1 435 ? 67.706 -29.909 23.600 1.00 50.06 435 PHE A N 1
ATOM 3397 C CA . PHE A 1 435 ? 68.755 -29.561 24.580 1.00 50.06 435 PHE A CA 1
ATOM 3398 C C . PHE A 1 435 ? 68.242 -29.067 25.945 1.00 50.06 435 PHE A C 1
ATOM 3400 O O . PHE A 1 435 ? 69.041 -28.898 26.861 1.00 50.06 435 PHE A O 1
ATOM 3407 N N . GLY A 1 436 ? 66.925 -28.933 26.137 1.00 51.72 436 GLY A N 1
ATOM 3408 C CA . GLY A 1 436 ? 66.330 -28.735 27.470 1.00 51.72 436 GLY A CA 1
ATOM 3409 C C . GLY A 1 436 ? 66.385 -29.983 28.368 1.00 51.72 436 GLY A C 1
ATOM 3410 O O . GLY A 1 436 ? 66.288 -29.866 29.585 1.00 51.72 436 GLY A O 1
ATOM 3411 N N . HIS A 1 437 ? 66.596 -31.174 27.790 1.00 53.66 437 HIS A N 1
ATOM 3412 C CA . HIS A 1 437 ? 66.590 -32.461 28.503 1.00 53.66 437 HIS A CA 1
ATOM 3413 C C . HIS A 1 437 ? 67.967 -33.158 28.607 1.00 53.66 437 HIS A C 1
ATOM 3415 O O . HIS A 1 437 ? 68.053 -34.245 29.177 1.00 53.66 437 HIS A O 1
ATOM 3421 N N . TYR A 1 438 ? 69.061 -32.556 28.115 1.00 40.78 438 TYR A N 1
ATOM 3422 C CA . TYR A 1 438 ? 70.400 -33.185 28.084 1.00 40.78 438 TYR A CA 1
ATOM 3423 C C . TYR A 1 438 ? 71.312 -32.835 29.284 1.00 40.78 438 TYR A C 1
ATOM 3425 O O . TYR A 1 438 ? 72.468 -33.237 29.320 1.00 40.78 438 TYR A O 1
ATOM 3433 N N . ASN A 1 439 ? 70.810 -32.155 30.320 1.00 44.59 439 ASN A N 1
ATOM 3434 C CA . ASN A 1 439 ? 71.584 -31.868 31.542 1.00 44.59 439 ASN A CA 1
ATOM 3435 C C . ASN A 1 439 ? 71.628 -33.027 32.566 1.00 44.59 439 ASN A C 1
ATOM 3437 O O . ASN A 1 439 ? 71.981 -32.801 33.718 1.00 44.59 439 ASN A O 1
ATOM 3441 N N . HIS A 1 440 ? 71.293 -34.273 32.193 1.00 44.31 440 HIS A N 1
ATOM 3442 C CA . HIS A 1 440 ? 71.169 -35.370 33.173 1.00 44.31 440 HIS A CA 1
ATOM 3443 C C . HIS A 1 440 ? 71.921 -36.682 32.841 1.00 44.31 440 HIS A C 1
ATOM 3445 O O . HIS A 1 440 ? 71.866 -37.632 33.624 1.00 44.31 440 HIS A O 1
ATOM 3451 N N . ARG A 1 441 ? 72.677 -36.807 31.740 1.00 38.44 441 ARG A N 1
ATOM 3452 C CA . ARG A 1 441 ? 73.468 -38.035 31.495 1.00 38.44 441 ARG A CA 1
ATOM 3453 C C . ARG A 1 441 ? 74.836 -37.750 30.870 1.00 38.44 441 ARG A C 1
ATOM 3455 O O . ARG A 1 441 ? 74.920 -37.446 29.693 1.00 38.44 441 ARG A O 1
ATOM 3462 N N . GLN A 1 442 ? 75.868 -38.014 31.677 1.00 35.22 442 GLN A N 1
ATOM 3463 C CA . GLN A 1 442 ? 77.303 -38.140 31.370 1.00 35.22 442 GLN A CA 1
ATOM 3464 C C . GLN A 1 442 ? 78.101 -36.819 31.334 1.00 35.22 442 GLN A C 1
ATOM 3466 O O . GLN A 1 442 ? 77.924 -36.017 30.434 1.00 35.22 442 GLN A O 1
ATOM 3471 N N . SER A 1 443 ? 78.996 -36.476 32.275 1.00 40.25 443 SER A N 1
ATOM 3472 C CA . SER A 1 443 ? 79.793 -37.290 33.213 1.00 40.25 443 SER A CA 1
ATOM 3473 C C . SER A 1 443 ? 80.489 -38.464 32.512 1.00 40.25 443 SER A C 1
ATOM 3475 O O . SER A 1 443 ? 79.876 -39.500 32.278 1.00 40.25 443 SER A O 1
ATOM 3477 N N . LYS A 1 444 ? 81.792 -38.279 32.247 1.00 37.69 444 LYS A N 1
ATOM 3478 C CA . LYS A 1 444 ? 82.767 -39.178 31.590 1.00 37.69 444 LYS A CA 1
ATOM 3479 C C . LYS A 1 444 ? 82.998 -38.910 30.099 1.00 37.69 444 LYS A C 1
ATOM 3481 O O . LYS A 1 444 ? 82.437 -39.592 29.263 1.00 37.69 444 LYS A O 1
ATOM 3486 N N . THR A 1 445 ? 83.908 -37.977 29.804 1.00 38.09 445 THR A N 1
ATOM 3487 C CA . THR A 1 445 ? 85.214 -38.275 29.168 1.00 38.09 445 THR A CA 1
ATOM 3488 C C . THR A 1 445 ? 86.032 -36.985 29.047 1.00 38.09 445 THR A C 1
ATOM 3490 O O . THR A 1 445 ? 85.647 -36.068 28.332 1.00 38.09 445 THR A O 1
ATOM 3493 N N . ASN A 1 446 ? 87.155 -36.927 29.768 1.00 31.70 446 ASN A N 1
ATOM 3494 C CA . ASN A 1 446 ? 88.224 -35.935 29.625 1.00 31.70 446 ASN A CA 1
ATOM 3495 C C . ASN A 1 446 ? 89.213 -36.418 28.562 1.00 31.70 446 ASN A C 1
ATOM 3497 O O . ASN A 1 446 ? 89.675 -37.544 28.718 1.00 31.70 446 ASN A O 1
ATOM 3501 N N . ILE A 1 447 ? 89.625 -35.565 27.616 1.00 38.09 447 ILE A N 1
ATOM 3502 C CA . ILE A 1 447 ? 90.992 -35.542 27.056 1.00 38.09 447 ILE A CA 1
ATOM 3503 C C . ILE A 1 447 ? 91.354 -34.079 26.734 1.00 38.09 447 ILE A C 1
ATOM 3505 O O . ILE A 1 447 ? 90.614 -33.384 26.041 1.00 38.09 447 ILE A O 1
ATOM 3509 N N . MET A 1 448 ? 92.480 -33.627 27.294 1.00 34.50 448 MET A N 1
ATOM 3510 C CA . MET A 1 448 ? 93.119 -32.320 27.093 1.00 34.50 448 MET A CA 1
ATOM 3511 C C . MET A 1 448 ? 93.986 -32.291 25.824 1.00 34.50 448 MET A C 1
ATOM 3513 O O . MET A 1 448 ? 94.515 -33.335 25.460 1.00 34.50 448 MET A O 1
ATOM 3517 N N . LEU A 1 449 ? 94.206 -31.096 25.250 1.00 35.78 449 LEU A N 1
ATOM 3518 C CA . LEU A 1 449 ? 95.458 -30.591 24.623 1.00 35.78 449 LEU A CA 1
ATOM 3519 C C . LEU A 1 449 ? 95.171 -29.176 24.054 1.00 35.78 449 LEU A C 1
ATOM 3521 O O . LEU A 1 449 ? 94.376 -29.038 23.133 1.00 35.78 449 LEU A O 1
ATOM 3525 N N . ASN A 1 450 ? 95.485 -28.093 24.778 1.00 32.72 450 ASN A N 1
ATOM 3526 C CA . ASN A 1 450 ? 96.721 -27.275 24.766 1.00 32.72 450 ASN A CA 1
ATOM 3527 C C . ASN A 1 450 ? 97.064 -26.639 23.396 1.00 32.72 450 ASN A C 1
ATOM 3529 O O . ASN A 1 450 ? 97.329 -27.346 22.434 1.00 32.72 450 ASN A O 1
ATOM 3533 N N . GLN A 1 451 ? 96.840 -25.325 23.237 1.00 33.06 451 GLN A N 1
ATOM 3534 C CA . GLN A 1 451 ? 97.837 -24.225 23.295 1.00 33.06 451 GLN A CA 1
ATOM 3535 C C . GLN A 1 451 ? 98.932 -24.276 22.213 1.00 33.06 451 GLN A C 1
ATOM 3537 O O . GLN A 1 451 ? 99.857 -25.071 22.320 1.00 33.06 451 GLN A O 1
ATOM 3542 N N . ASN A 1 452 ? 98.868 -23.373 21.224 1.00 32.97 452 ASN A N 1
ATOM 3543 C CA . ASN A 1 452 ? 99.839 -22.278 21.020 1.00 32.97 452 ASN A CA 1
ATOM 3544 C C . ASN A 1 452 ? 99.659 -21.593 19.647 1.00 32.97 452 ASN A C 1
ATOM 3546 O O . ASN A 1 452 ? 99.409 -22.260 18.653 1.00 32.97 452 ASN A O 1
ATOM 3550 N N . GLU A 1 453 ? 99.741 -20.253 19.684 1.00 35.91 453 GLU A N 1
ATOM 3551 C CA . GLU A 1 453 ? 100.484 -19.299 18.821 1.00 35.91 453 GLU A CA 1
ATOM 3552 C C . GLU A 1 453 ? 100.560 -19.531 17.286 1.00 35.91 453 GLU A C 1
ATOM 3554 O O . GLU A 1 453 ? 100.659 -20.641 16.801 1.00 35.91 453 GLU A O 1
ATOM 3559 N N . MET A 1 454 ? 100.583 -18.533 16.394 1.00 35.53 454 MET A N 1
ATOM 3560 C CA . MET A 1 454 ? 101.354 -17.289 16.435 1.00 35.53 454 MET A CA 1
ATOM 3561 C C . MET A 1 454 ? 100.912 -16.377 15.260 1.00 35.53 454 MET A C 1
ATOM 3563 O O . MET A 1 454 ? 100.714 -16.840 14.136 1.00 35.53 454 MET A O 1
ATOM 3567 N N . LYS A 1 455 ? 100.773 -15.068 15.512 1.00 34.97 455 LYS A N 1
ATOM 3568 C CA . LYS A 1 455 ? 100.774 -13.992 14.496 1.00 34.97 455 LYS A CA 1
ATOM 3569 C C . LYS A 1 455 ? 102.227 -13.618 14.177 1.00 34.97 455 LYS A C 1
ATOM 3571 O O . LYS A 1 455 ? 102.996 -13.524 15.125 1.00 34.97 455 LYS A O 1
ATOM 3576 N N . CYS A 1 456 ? 102.555 -13.270 12.924 1.00 30.36 456 CYS A N 1
ATOM 3577 C CA . CYS A 1 456 ? 103.365 -12.081 12.585 1.00 30.36 456 CYS A CA 1
ATOM 3578 C C . CYS A 1 456 ? 103.522 -11.828 11.072 1.00 30.36 456 CYS A C 1
ATOM 3580 O O . CYS A 1 456 ? 103.232 -12.666 10.230 1.00 30.36 456 CYS A O 1
ATOM 3582 N N . PHE A 1 457 ? 103.909 -10.587 10.781 1.00 33.09 457 PHE A N 1
ATOM 3583 C CA . PHE A 1 457 ? 103.703 -9.776 9.579 1.00 33.09 457 PHE A CA 1
ATOM 3584 C C . PHE A 1 457 ? 104.897 -9.781 8.591 1.00 33.09 457 PHE A C 1
ATOM 3586 O O . PHE A 1 457 ? 106.036 -9.898 9.022 1.00 33.09 457 PHE A O 1
ATOM 3593 N N . ARG A 1 458 ? 104.601 -9.391 7.331 1.00 30.38 458 ARG A N 1
ATOM 3594 C CA . ARG A 1 458 ? 105.447 -8.664 6.338 1.00 30.38 458 ARG A CA 1
ATOM 3595 C C . ARG A 1 458 ? 106.618 -9.402 5.655 1.00 30.38 458 ARG A C 1
ATOM 3597 O O . ARG A 1 458 ? 107.618 -9.687 6.291 1.00 30.38 458 ARG A O 1
ATOM 3604 N N . GLN A 1 459 ? 106.572 -9.473 4.316 1.00 33.59 459 GLN A N 1
ATOM 3605 C CA . GLN A 1 459 ? 107.416 -8.694 3.376 1.00 33.59 459 GLN A CA 1
ATOM 3606 C C . GLN A 1 459 ? 107.160 -9.119 1.907 1.00 33.59 459 GLN A C 1
ATOM 3608 O O . GLN A 1 459 ? 107.152 -10.297 1.579 1.00 33.59 459 GLN A O 1
ATOM 3613 N N . THR A 1 460 ? 106.945 -8.139 1.024 1.00 34.78 460 THR A N 1
ATOM 3614 C CA . THR A 1 460 ? 106.982 -8.217 -0.460 1.00 34.78 460 THR A CA 1
ATOM 3615 C C . THR A 1 460 ? 108.345 -7.706 -0.945 1.00 34.78 460 THR A C 1
ATOM 3617 O O . THR A 1 460 ? 108.837 -6.781 -0.288 1.00 34.78 460 THR A O 1
ATOM 3620 N N . PRO A 1 461 ? 108.961 -8.200 -2.049 1.00 42.72 461 PRO A N 1
ATOM 3621 C CA . PRO A 1 461 ? 108.640 -7.809 -3.455 1.00 42.72 461 PRO A CA 1
ATOM 3622 C C . PRO A 1 461 ? 109.053 -8.901 -4.505 1.00 42.72 461 PRO A C 1
ATOM 3624 O O . PRO A 1 461 ? 109.338 -10.016 -4.079 1.00 42.72 461 PRO A O 1
ATOM 3627 N N . PRO A 1 462 ? 109.219 -8.662 -5.835 1.00 44.69 462 PRO A N 1
ATOM 3628 C CA . PRO A 1 462 ? 108.582 -7.753 -6.803 1.00 44.69 462 PRO A CA 1
ATOM 3629 C C . PRO A 1 462 ? 107.878 -8.487 -7.990 1.00 44.69 462 PRO A C 1
ATOM 3631 O O . PRO A 1 462 ? 108.007 -9.689 -8.192 1.00 44.69 462 PRO A O 1
ATOM 3634 N N . LYS A 1 463 ? 107.143 -7.702 -8.795 1.00 33.53 463 LYS A N 1
ATOM 3635 C CA . LYS A 1 463 ? 106.462 -8.040 -10.071 1.00 33.53 463 LYS A CA 1
ATOM 3636 C C . LYS A 1 463 ? 107.422 -8.464 -11.203 1.00 33.53 463 LYS A C 1
ATOM 3638 O O . LYS A 1 463 ? 108.556 -7.991 -11.238 1.00 33.53 463 LYS A O 1
ATOM 3643 N N . PRO A 1 464 ? 106.891 -9.165 -12.226 1.00 35.00 464 PRO A N 1
ATOM 3644 C CA . PRO A 1 464 ? 106.725 -8.509 -13.529 1.00 35.00 464 PRO A CA 1
ATOM 3645 C C . PRO A 1 464 ? 105.278 -8.551 -14.067 1.00 35.00 464 PRO A C 1
ATOM 3647 O O . PRO A 1 464 ? 104.607 -9.576 -14.081 1.00 35.00 464 PRO A O 1
ATOM 3650 N N . THR A 1 465 ? 104.835 -7.355 -14.461 1.00 36.66 465 THR A N 1
ATOM 3651 C CA . THR A 1 465 ? 103.999 -6.949 -15.615 1.00 36.66 465 THR A CA 1
ATOM 3652 C C . THR A 1 465 ? 103.664 -8.022 -16.674 1.00 36.66 465 THR A C 1
ATOM 3654 O O . THR A 1 465 ? 104.558 -8.790 -16.995 1.00 36.66 465 THR A O 1
ATOM 3657 N N . VAL A 1 466 ? 102.521 -8.110 -17.387 1.00 37.91 466 VAL A N 1
ATOM 3658 C CA . VAL A 1 466 ? 101.321 -7.286 -17.778 1.00 37.91 466 VAL A CA 1
ATOM 3659 C C . VAL A 1 466 ? 100.726 -8.031 -19.031 1.00 37.91 466 VAL A C 1
ATOM 3661 O O . VAL A 1 466 ? 101.452 -8.890 -19.537 1.00 37.91 466 VAL A O 1
ATOM 3664 N N . PRO A 1 467 ? 99.567 -7.732 -19.680 1.00 44.53 467 PRO A N 1
ATOM 3665 C CA . PRO A 1 467 ? 98.255 -7.147 -19.319 1.00 44.53 467 PRO A CA 1
ATOM 3666 C C . PRO A 1 467 ? 97.072 -8.148 -19.494 1.00 44.53 467 PRO A C 1
ATOM 3668 O O . PRO A 1 467 ? 97.237 -9.180 -20.130 1.00 44.53 467 PRO A O 1
ATOM 3671 N N . VAL A 1 468 ? 95.911 -8.017 -18.828 1.00 35.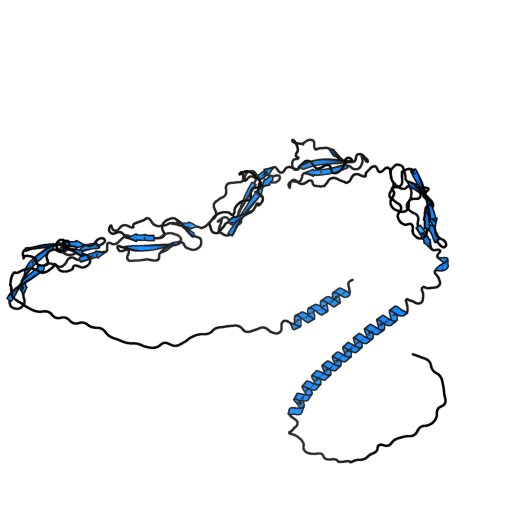66 468 VAL A N 1
ATOM 3672 C CA . VAL A 1 468 ? 94.736 -7.093 -18.929 1.00 35.66 468 VAL A CA 1
ATOM 3673 C C . VAL A 1 468 ? 93.739 -7.416 -20.060 1.00 35.66 468 VAL A C 1
ATOM 3675 O O . VAL A 1 468 ? 94.117 -7.577 -21.215 1.00 35.66 468 VAL A O 1
ATOM 3678 N N . THR A 1 469 ? 92.463 -7.344 -19.654 1.00 35.66 469 THR A N 1
ATOM 3679 C CA . THR A 1 469 ? 91.185 -7.185 -20.380 1.00 35.66 469 THR A CA 1
ATOM 3680 C C . THR A 1 469 ? 90.455 -8.485 -20.693 1.00 35.66 469 THR A C 1
ATOM 3682 O O . THR A 1 469 ? 91.050 -9.419 -21.209 1.00 35.66 469 THR A O 1
ATOM 3685 N N . ASP A 1 470 ? 89.159 -8.621 -20.456 1.00 34.97 470 ASP A N 1
ATOM 3686 C CA . ASP A 1 470 ? 88.188 -7.972 -19.564 1.00 34.97 470 ASP A CA 1
ATOM 3687 C C . ASP A 1 470 ? 86.950 -8.890 -19.612 1.00 34.97 470 ASP A C 1
ATOM 3689 O O . ASP A 1 470 ? 86.791 -9.647 -20.572 1.00 34.97 470 ASP A O 1
ATOM 3693 N N . LEU A 1 471 ? 86.166 -8.830 -18.536 1.00 37.12 471 LEU A N 1
ATOM 3694 C CA . LEU A 1 471 ? 84.791 -9.314 -18.309 1.00 37.12 471 LEU A CA 1
ATOM 3695 C C . LEU A 1 471 ? 84.014 -10.022 -19.436 1.00 37.12 471 LEU A C 1
ATOM 3697 O O . LEU A 1 471 ? 83.787 -9.409 -20.503 1.00 37.12 471 LEU A O 1
#

Foldseek 3Di:
DPPVVVVVVVVVVVVVVVPPDDDDDDDDDDDDDDDDDDDDDDDDDDDDDDDDDPPQWDFDADDDPQKDWPVPPPVPDGTHHFFDKTFIDGHQQKDWPDDHRIWTFHWDQDPPRDIHTDTPDPPTDIDGQAADDLDDAPQKDWDDDDDQGAQDKIFIDGHPQWDKDDDRIWGQGSVNYIPDHHIHTHGQAADDDDAAAQWGKDWPDPRRGAQTKIFIGGHQQWAWQFPDRMWGQHPVSYTDDTHGPDDDHGHTHGQWAFDADDPDPQKDKAFFPPDDPRTDGQQGKIWIAGPVDRPPIDIWGQHSNRDTPDHHDDHDDQDQFADDDPDAPQWDKDDVDPDDDDDTHGAQDKIAIGGHPQWDKADDRMWGQHRRRYIPTDDIHTHGDCVVPPPPDDPPPVVVVVVVVVVVVVVVVVVVVVVVVVVVVVVVVVVVVVVVPPPPDDDDDDDDDDDDDDDDDDDDDDDDDDDDDDD

InterPro domains:
  IPR000436 Sushi/SCR/CCP domain [PF00084] (58-106)
  IPR000436 Sushi/SCR/CCP domain [PF00084] (131-185)
  IPR000436 Sushi/SCR/CCP domain [PF00084] (190-242)
  IPR000436 Sushi/SCR/CCP domain [PF00084] (275-315)
  IPR000436 Sushi/SCR/CCP domain [PF00084] (322-382)
  IPR000436 Sushi/SCR/CCP domain [PS50923] (56-128)
  IPR000436 Sushi/SCR/CCP domain [PS50923] (129-187)
  IPR000436 Sushi/SCR/CCP domain [PS50923] (188-254)
  IPR000436 Sushi/SCR/CCP domain [PS50923] (255-317)
  IPR000436 Sushi/SCR/CCP domain [PS50923] (320-384)
  IPR000436 Sushi/SCR/CCP domain [SM00032] (58-126)
  IPR000436 Sushi/SCR/CCP domain [SM00032] (131-185)
  IPR000436 Sushi/SCR/CCP domain [SM00032] (190-252)
  IPR000436 Sushi/SCR/CCP domain [SM00032] (257-315)
  IPR000436 Sushi/SCR/CCP domain [SM00032] (322-382)
  IPR000436 Sushi/SCR/CCP domain [cd00033] (58-127)
  IPR000436 Sushi/SCR/CCP domain [cd00033] (131-186)
  IPR000436 Sushi/SCR/CCP domain [cd00033] (190-240)
  IPR000436 Sushi/SCR/CCP domain [cd00033] (257-315)
  IPR000436 Sushi/SCR/CCP domain [cd00033] (322-382)

Solvent-accessible surface area (backbone atoms only — not comparable to full-atom values): 29442 Å² total; per-residue (Å²): 127,82,66,66,58,59,57,54,53,58,57,56,61,60,57,60,71,68,72,78,78,79,88,88,89,80,92,84,88,90,89,87,85,89,91,84,90,91,84,90,94,87,85,90,84,89,91,86,89,88,90,90,75,92,65,65,41,18,60,67,80,78,91,44,70,57,39,47,43,63,69,68,73,69,78,81,70,64,71,38,55,60,73,43,71,42,44,47,42,52,34,95,24,32,40,81,76,45,65,50,51,58,22,30,22,37,80,41,85,33,88,93,79,41,82,34,40,42,70,44,62,86,54,54,37,41,44,64,22,61,29,71,85,85,73,86,46,67,65,44,48,64,79,62,88,72,82,48,29,40,73,36,72,41,42,52,44,51,38,91,67,35,40,76,47,75,55,57,55,35,36,25,31,57,85,30,42,63,77,51,77,80,45,44,45,43,75,53,34,28,73,88,76,81,87,35,52,62,39,42,78,48,62,76,39,92,75,27,36,62,74,29,40,39,34,61,46,48,40,95,43,28,40,63,49,40,77,54,58,64,35,42,20,35,94,84,36,39,63,47,86,76,51,62,77,63,73,98,62,76,36,30,40,77,34,51,22,69,66,80,82,78,92,52,91,54,56,45,74,47,76,40,97,75,61,59,84,72,34,34,48,54,70,42,49,34,37,39,37,27,76,83,38,92,81,54,68,48,75,26,37,27,35,57,85,30,45,59,75,47,80,87,79,88,60,77,75,90,43,74,33,20,82,67,82,70,91,60,68,60,36,52,63,58,58,99,58,97,70,84,84,91,69,72,41,51,45,69,44,69,40,39,60,47,48,36,93,72,33,44,73,50,68,59,61,55,40,37,22,33,84,81,24,42,62,78,50,73,87,53,46,47,44,68,56,70,89,71,63,86,79,73,80,81,68,68,70,65,61,59,61,55,55,58,54,52,56,53,53,52,52,54,52,53,53,51,51,54,52,53,51,53,53,51,54,55,51,54,60,54,51,63,65,59,64,76,70,60,89,79,74,77,88,89,84,91,82,88,85,84,90,81,88,83,88,89,81,90,88,87,90,85,85,84,86,87,84,89,87,78,136

Organism: NCBI:txid1979941

Radius of gyration: 58.15 Å; Cα contacts (8 Å, |Δi|>4): 695; chains: 1; bounding box: 151×65×144 Å

Secondary structure (DSSP, 8-state):
--SHHHHHHHHHHHHHTTSSS-----------------------------------EE-SPPPPTTEEETGGGG-S-S-EETT-EEEEEEPTTEEEEES-SEEEEEEEE-TTS-EEEEEE----EEEEPBPPP----TTEEES--S--BTT-EEEEEEPTTEEEES-SEEEB-TTSSBSSPPPEEEE--PPPPPPPTTEEEEES-TT--TT-EEEEEEPTTEEESBS-SEEEB-TTS-BPPP-BSSSS---EEEP-EEPPP--STTEEEE--TT-BTTEE-TT-EEEEEETTEEEEEEEEEBPTTS-BSSPPPPPPP--SEEPP----TTEEEE-SS---S--PEETT-EEEEEEPTTEEEES-SEEEB-TTS-BSS---EEEE-GGGGGGSSSSHHHHHHHHHHHHHHHHHHHHHHHHHHHHHHHHHHHHHHHTTS-TTS------------------------------

pLDDT: mean 72.93, std 21.06, range [24.27, 97.0]

Sequence (471 aa):
MKLNEILLSIVTSLVLLVLNGCDSVINVSDSDVSNVAQSVAQHNHITATDRNQHFHFCGEPPVVVNAVSNLMRNQKHNVFKVGEIAIYSCDVGYEKVSGNEETQCVVTDGPNGVMSSRWQPIDLMCQPVKCSDPGHVDDATRRVTAHFLYNTNVVYECKDGFRMIGVPFMTCKADGHWNRPKPNCQKKRCPEVESVANGRIVYSDVERKTDSKLEYVCQPGFKLNALNAIRYCRQDDSWSDLQHMNETSLECLVVKCESPIRPHTGLRILPSRSKSGNSYKPGDVIIFSCDTSPKTKASSKCLTDGQWSRGPPHCPEKTNYCPTIGDFVHGFYNSSTNLSKSISIKVNTRIAFYCDDSYILEGSPSMTCLSNGVWNTSVPKCAFNEAVRQSQSSQLTILITSIAALVVIVFVISCVVVCRWRQQQVQRRRWQQYFGHYNHRQSKTNIMLNQNEMKCFRQTPPKPTVPVTDL

Mean predicted aligned error: 21.41 Å

Nearest PDB structures (foldseek):
  2gsx-assembly1_A  TM=1.895E-01  e=1.502E-17  Homo sapiens
  3gaw-assembly1_A  TM=2.928E-01  e=6.235E-13  Homo sapiens
  6eyj-assembly1_A  TM=3.291E-01  e=6.311E-09  Homo sapiens
  7nyd-assembly1_C  TM=3.683E-01  e=3.613E-06  Homo sapiens
  4e0s-assembly1_B  TM=2.823E-01  e=3.996E-06  Homo sapiens